Protein AF-A0A7S3VBG2-F1 (afdb_monomer)

Foldseek 3Di:
DVVVVLVVCLDPDDPVPDPPHNHDCVNVPDPVNVVVPDDDQPDPDPPDHDDFFAQFQAPWEKEWAFFPVQQLLCLVLPHPSVCSHDPCVLAAGHIDTAASVQETEFPAAAEFDWDWFQPDPVDCVVDTDIDTQPFKKKFWWKKFFFADAKDFFQDFAFLVSLVVRGFFMWIKIQIFRVRRQVNPQPPPHGDSRRRRHMYIYRDGGGVVNQVVQKDAAPDPARPPHYDPRLDDPRNIDGFKKKWKWKDAPPDPDTHTQAIAGRSSGNRYSSRQRRRVCVRRDIRHGNHMYMRTGRADPDLRHGGMLCSVCVNVVRWGDPDVDTDSHDDARMKMKMWMWGDDPPDDIDTNHITMYGYHYDDDPPPPDPPPPPDDDDDPQKAAKEKEDAPPDPLSVLLVVLCVVLPHDYHYDYQHVVVLSLVDCCNCVVPNVVSDDTKIWIAGPVVRDIDIDHTSPRSSVCSCVRRVD

Structure (mmCIF, N/CA/C/O backbone):
data_AF-A0A7S3VBG2-F1
#
_entry.id   AF-A0A7S3VBG2-F1
#
loop_
_atom_site.group_PDB
_atom_site.id
_atom_site.type_symbol
_atom_site.label_atom_id
_atom_site.label_alt_id
_atom_site.label_comp_id
_atom_site.label_asym_id
_atom_site.label_entity_id
_atom_site.label_seq_id
_atom_site.pdbx_PDB_ins_code
_atom_site.Cartn_x
_atom_site.Cartn_y
_atom_site.Cartn_z
_atom_site.occupancy
_atom_site.B_iso_or_equiv
_atom_site.auth_seq_id
_atom_site.auth_comp_id
_atom_site.auth_asym_id
_atom_site.auth_atom_id
_atom_site.pdbx_PDB_model_num
ATOM 1 N N . TRP A 1 1 ? -7.281 1.511 23.808 1.00 86.50 1 TRP A N 1
ATOM 2 C CA . TRP A 1 1 ? -8.088 2.075 22.703 1.00 86.50 1 TRP A CA 1
ATOM 3 C C . TRP A 1 1 ? -9.540 1.600 22.768 1.00 86.50 1 TRP A C 1
ATOM 5 O O . TRP A 1 1 ? -10.423 2.404 22.494 1.00 86.50 1 TRP A O 1
ATOM 15 N N . THR A 1 2 ? -9.805 0.362 23.203 1.00 87.38 2 THR A N 1
ATOM 16 C CA . THR A 1 2 ? -11.160 -0.158 23.470 1.00 87.38 2 THR A CA 1
ATOM 17 C C . THR A 1 2 ? -11.976 0.738 24.407 1.00 87.38 2 THR A C 1
ATOM 19 O O . THR A 1 2 ? -13.074 1.134 24.033 1.00 87.38 2 THR A O 1
ATOM 22 N N . ASP A 1 3 ? -11.417 1.161 25.547 1.00 92.00 3 ASP A N 1
ATOM 23 C CA . ASP A 1 3 ? -12.118 2.048 26.495 1.00 92.00 3 ASP A CA 1
ATOM 24 C C . ASP A 1 3 ? -12.518 3.386 25.865 1.00 92.00 3 ASP A C 1
ATOM 26 O O . ASP A 1 3 ? -13.639 3.853 26.038 1.00 92.00 3 ASP A O 1
ATOM 30 N N . VAL A 1 4 ? -11.625 3.979 25.064 1.00 94.06 4 VAL A N 1
ATOM 31 C CA . VAL A 1 4 ? -11.900 5.226 24.330 1.00 94.06 4 VAL A CA 1
ATOM 32 C C . VAL A 1 4 ? -13.040 5.017 23.336 1.00 94.06 4 VAL A C 1
ATOM 34 O O . VAL A 1 4 ? -13.958 5.830 23.276 1.00 94.06 4 VAL A O 1
ATOM 37 N N . ARG A 1 5 ? -13.027 3.909 22.586 1.00 91.50 5 ARG A N 1
ATOM 38 C CA . ARG A 1 5 ? -14.102 3.574 21.646 1.00 91.50 5 ARG A CA 1
ATOM 39 C C . ARG A 1 5 ? -15.437 3.392 22.361 1.00 91.50 5 ARG A C 1
ATOM 41 O O . ARG A 1 5 ? -16.421 3.983 21.928 1.00 91.50 5 ARG A O 1
ATOM 48 N N . MET A 1 6 ? -15.474 2.608 23.438 1.00 90.12 6 MET A N 1
ATOM 49 C CA . MET A 1 6 ? -16.696 2.391 24.217 1.00 90.12 6 MET A CA 1
ATOM 50 C C . MET A 1 6 ? -17.223 3.707 24.776 1.00 90.12 6 MET A C 1
ATOM 52 O O . MET A 1 6 ? -18.403 4.010 24.620 1.00 90.12 6 MET A O 1
ATOM 56 N N . ARG A 1 7 ? -16.334 4.554 25.300 1.00 92.44 7 ARG A N 1
ATOM 57 C CA . ARG A 1 7 ? -16.709 5.865 25.816 1.00 92.44 7 ARG A CA 1
ATOM 58 C C . ARG A 1 7 ? -17.289 6.790 24.745 1.00 92.44 7 ARG A C 1
ATOM 60 O O . ARG A 1 7 ? -18.277 7.475 24.996 1.00 92.44 7 ARG A O 1
ATOM 67 N N . ILE A 1 8 ? -16.694 6.814 23.552 1.00 92.50 8 ILE A N 1
ATOM 68 C CA . ILE A 1 8 ? -17.220 7.580 22.414 1.00 92.50 8 ILE A CA 1
ATOM 69 C C . ILE A 1 8 ? -18.596 7.041 22.001 1.00 92.50 8 ILE A C 1
ATOM 71 O O . ILE A 1 8 ? -19.509 7.828 21.772 1.00 92.50 8 ILE A O 1
ATOM 75 N N . ILE A 1 9 ? -18.781 5.717 21.961 1.00 89.69 9 ILE A N 1
ATOM 76 C CA . ILE A 1 9 ? -20.078 5.096 21.657 1.00 89.69 9 ILE A CA 1
ATOM 77 C C . ILE A 1 9 ? -21.139 5.529 22.679 1.00 89.69 9 ILE A C 1
ATOM 79 O O . ILE A 1 9 ? -22.199 5.996 22.272 1.00 89.6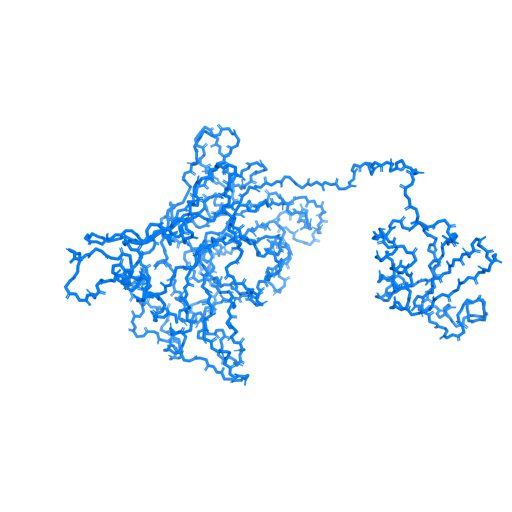9 9 ILE A O 1
ATOM 83 N N . GLU A 1 10 ? -20.861 5.448 23.983 1.00 90.00 10 GLU A N 1
ATOM 84 C CA . GLU A 1 10 ? -21.789 5.893 25.037 1.00 90.00 10 GLU A CA 1
ATOM 85 C C . GLU A 1 10 ? -22.222 7.355 24.859 1.00 90.00 10 GLU A C 1
ATOM 87 O O . GLU A 1 10 ? -23.394 7.682 25.045 1.00 90.00 10 GLU A O 1
ATOM 92 N N . LEU A 1 11 ? -21.287 8.233 24.480 1.00 91.75 11 LEU A N 1
ATOM 93 C CA . LEU A 1 11 ? -21.544 9.661 24.277 1.00 91.75 11 LEU A CA 1
ATOM 94 C C . LEU A 1 11 ? -22.363 9.958 23.009 1.00 91.75 11 LEU A C 1
ATOM 96 O O . LEU A 1 11 ? -23.097 10.948 22.980 1.00 91.75 11 LEU A O 1
ATOM 100 N N . LEU A 1 12 ? -22.239 9.130 21.966 1.00 89.50 12 LEU A N 1
ATOM 101 C CA . LEU A 1 12 ? -22.889 9.337 20.665 1.00 89.50 12 LEU A CA 1
ATOM 102 C C . LEU A 1 12 ? -24.236 8.609 20.518 1.00 89.50 12 LEU A C 1
ATOM 104 O O . LEU A 1 12 ? -25.092 9.055 19.755 1.00 89.50 12 LEU A O 1
ATOM 108 N N . VAL A 1 13 ? -24.444 7.496 21.225 1.00 84.81 13 VAL A N 1
ATOM 109 C CA . VAL A 1 13 ? -25.626 6.632 21.071 1.00 84.81 13 VAL A CA 1
ATOM 110 C C . VAL A 1 13 ? -26.895 7.256 21.674 1.00 84.81 13 VAL A C 1
ATOM 112 O O . VAL A 1 13 ? -26.877 7.906 22.723 1.00 84.81 13 VAL A O 1
ATOM 115 N N . SER A 1 14 ? -28.036 7.036 21.008 1.00 71.88 14 SER A N 1
ATOM 116 C CA . SER A 1 14 ? -29.366 7.419 21.504 1.00 71.88 14 SER A CA 1
ATOM 117 C C . SER A 1 14 ? -29.886 6.417 22.559 1.00 71.88 14 SER A C 1
ATOM 119 O O . SER A 1 14 ? -29.638 5.218 22.423 1.00 71.88 14 SER A O 1
ATOM 121 N N . PRO A 1 15 ? -30.683 6.836 23.568 1.00 62.84 15 PRO A N 1
ATOM 122 C CA . PRO A 1 15 ? -31.275 5.946 24.570 1.00 62.84 15 PRO A CA 1
ATOM 123 C C . PRO A 1 15 ? -32.215 4.895 23.997 1.00 62.84 15 PRO A C 1
ATOM 125 O O . PRO A 1 15 ? -32.522 3.917 24.661 1.00 62.84 15 PRO A O 1
ATOM 128 N N . THR A 1 16 ? -32.678 5.099 22.769 1.00 61.03 16 THR A N 1
ATOM 129 C CA . THR A 1 16 ? -33.648 4.237 22.099 1.00 61.03 16 THR A CA 1
ATOM 130 C C . THR A 1 16 ? -33.009 3.149 21.234 1.00 61.03 16 THR A C 1
ATOM 132 O O . THR A 1 16 ? -33.743 2.383 20.620 1.00 61.03 16 THR A O 1
ATOM 135 N N . SER A 1 17 ? -31.673 3.093 21.122 1.00 57.75 17 SER A N 1
ATOM 136 C CA . SER A 1 17 ? -31.000 2.341 20.046 1.00 57.75 17 SER A CA 1
ATOM 137 C C . SER A 1 17 ? -30.199 1.093 20.445 1.00 57.75 17 SER A C 1
ATOM 139 O O . SER A 1 17 ? -29.661 0.454 19.546 1.00 57.75 17 SER A O 1
ATOM 141 N N . CYS A 1 18 ? -30.108 0.694 21.721 1.00 53.22 18 CYS A N 1
ATOM 142 C CA . CYS A 1 18 ? -29.470 -0.587 22.076 1.00 53.22 18 CYS A CA 1
ATOM 143 C C . CYS A 1 18 ? -29.764 -1.025 23.522 1.00 53.22 18 CYS A C 1
ATOM 145 O O . CYS A 1 18 ? -29.722 -0.187 24.416 1.00 53.22 18 CYS A O 1
ATOM 147 N N . ASN A 1 19 ? -29.986 -2.324 23.760 1.00 57.28 19 ASN A N 1
ATOM 148 C CA . ASN A 1 19 ? -30.284 -2.872 25.095 1.00 57.28 19 ASN A CA 1
ATOM 149 C C . ASN A 1 19 ? -29.039 -3.078 25.988 1.00 57.28 19 ASN A C 1
ATOM 151 O O . ASN A 1 19 ? -29.197 -3.254 27.191 1.00 57.28 19 ASN A O 1
ATOM 155 N N . ASP A 1 20 ? -27.823 -2.996 25.427 1.00 65.38 20 ASP A N 1
ATOM 156 C CA . ASP A 1 20 ? -26.570 -3.369 26.118 1.00 65.38 20 ASP A CA 1
ATOM 157 C C . ASP A 1 20 ? -25.583 -2.202 26.333 1.00 65.38 20 ASP A C 1
ATOM 159 O O . ASP A 1 20 ? -24.450 -2.407 26.765 1.00 65.38 20 ASP A O 1
ATOM 163 N N . LEU A 1 21 ? -25.973 -0.967 26.004 1.00 71.00 21 LEU A N 1
ATOM 164 C CA . LEU A 1 21 ? -25.131 0.224 26.169 1.00 71.00 21 LEU A CA 1
ATOM 165 C C . LEU A 1 21 ? -25.819 1.216 27.099 1.00 71.00 21 LEU A C 1
ATOM 167 O O . LEU A 1 21 ? -26.999 1.498 26.915 1.00 71.00 21 LEU A O 1
ATOM 171 N N . THR A 1 22 ? -25.072 1.790 28.045 1.00 78.75 22 THR A N 1
ATOM 172 C CA . THR A 1 22 ? -25.558 2.872 28.912 1.00 78.75 22 THR A CA 1
ATOM 173 C C . THR A 1 22 ? -25.271 4.211 28.228 1.00 78.75 22 THR A C 1
ATOM 175 O O . THR A 1 22 ? -24.124 4.660 28.240 1.00 78.75 22 THR A O 1
ATOM 178 N N . PRO A 1 23 ? -26.260 4.871 27.600 1.00 83.44 23 PRO A N 1
ATOM 179 C CA . PRO A 1 23 ? -26.023 6.126 26.901 1.00 83.44 23 PRO A CA 1
ATOM 180 C C . PRO A 1 23 ? -25.659 7.227 27.897 1.00 83.44 23 PRO A C 1
ATOM 182 O O . PRO A 1 23 ? -26.282 7.361 28.950 1.00 83.44 23 PRO A O 1
ATOM 185 N N . ASP A 1 24 ? -24.715 8.081 27.521 1.00 87.69 24 ASP A N 1
ATOM 186 C CA . ASP A 1 24 ? -24.307 9.232 28.311 1.00 87.69 24 ASP A CA 1
ATOM 187 C C . ASP A 1 24 ? -24.759 10.528 27.635 1.00 87.69 24 ASP A C 1
ATOM 189 O O . ASP A 1 24 ? -24.316 10.899 26.547 1.00 87.69 24 ASP A O 1
ATOM 193 N N . ALA A 1 25 ? -25.675 11.234 28.291 1.00 88.44 25 ALA A N 1
ATOM 194 C CA . ALA A 1 25 ? -26.269 12.448 27.752 1.00 88.44 25 ALA A CA 1
ATOM 195 C C . ALA A 1 25 ? -25.315 13.656 27.756 1.00 88.44 25 ALA A C 1
ATOM 197 O O . ALA A 1 25 ? -25.602 14.629 27.064 1.00 88.44 25 ALA A O 1
ATOM 198 N N . ARG A 1 26 ? -24.180 13.610 28.478 1.00 90.75 26 ARG A N 1
ATOM 199 C CA . ARG A 1 26 ? -23.309 14.777 28.723 1.00 90.75 26 ARG A CA 1
ATOM 200 C C . ARG A 1 26 ? -22.862 15.498 27.455 1.00 90.75 26 ARG A C 1
ATOM 202 O O . ARG A 1 26 ? -22.783 16.722 27.472 1.00 90.75 26 ARG A O 1
ATOM 209 N N . LEU A 1 27 ? -22.588 14.772 26.370 1.00 90.38 27 LEU A N 1
ATOM 210 C CA . LEU A 1 27 ? -22.261 15.391 25.084 1.00 90.38 27 LEU A CA 1
ATOM 211 C C . LEU A 1 27 ? -23.521 15.918 24.387 1.00 90.38 27 LEU A C 1
ATOM 213 O O . LEU A 1 27 ? -23.554 17.070 23.967 1.00 90.38 27 LEU A O 1
ATOM 217 N N . ARG A 1 28 ? -24.589 15.116 24.318 1.00 86.50 28 ARG A N 1
ATOM 218 C CA . ARG A 1 28 ? -25.829 15.436 23.584 1.00 86.50 28 ARG A CA 1
ATOM 219 C C . ARG A 1 28 ? -26.649 16.579 24.190 1.00 86.50 28 ARG A C 1
ATOM 221 O O . ARG A 1 28 ? -27.371 17.248 23.460 1.00 86.50 28 ARG A O 1
ATOM 228 N N . THR A 1 29 ? -26.517 16.844 25.488 1.00 89.81 29 THR A N 1
ATOM 229 C CA . THR A 1 29 ? -27.224 17.940 26.175 1.00 89.81 29 THR A CA 1
ATOM 230 C C . THR A 1 29 ? -26.371 19.193 26.367 1.00 89.81 29 THR A C 1
ATOM 232 O O . THR A 1 29 ? -26.862 20.180 26.909 1.00 89.81 29 THR A O 1
ATOM 235 N N . ASN A 1 30 ? -25.101 19.182 25.953 1.00 93.81 30 ASN A N 1
ATOM 236 C CA . ASN A 1 30 ? -24.174 20.297 26.141 1.00 93.81 30 ASN A CA 1
ATOM 237 C C . ASN A 1 30 ? -23.828 20.946 24.794 1.00 93.81 30 ASN A C 1
ATOM 239 O O . ASN A 1 30 ? -22.826 20.615 24.162 1.00 93.81 30 ASN A O 1
ATOM 243 N N . LEU A 1 31 ? -24.675 21.882 24.354 1.00 93.44 31 LEU A N 1
ATOM 244 C CA . LEU A 1 31 ? -24.502 22.579 23.077 1.00 93.44 31 LEU A CA 1
ATOM 245 C C . LEU A 1 31 ? -23.159 23.335 22.967 1.00 93.44 31 LEU A C 1
ATOM 247 O O . LEU 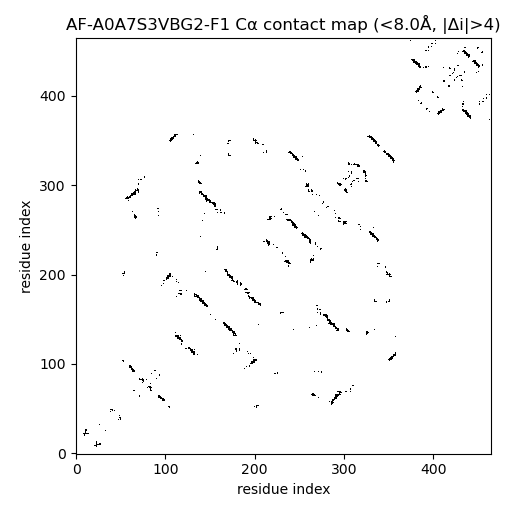A 1 31 ? -22.536 23.240 21.910 1.00 93.44 31 LEU A O 1
ATOM 251 N N . PRO A 1 32 ? -22.667 24.048 24.005 1.00 94.38 32 PRO A N 1
ATOM 252 C CA . PRO A 1 32 ? -21.323 24.624 23.970 1.00 94.38 32 PRO A CA 1
ATOM 253 C C . PRO A 1 32 ? -20.229 23.586 23.693 1.00 94.38 32 PRO A C 1
ATOM 255 O O . PRO A 1 32 ? -19.395 23.806 22.822 1.00 94.38 32 PRO A O 1
ATOM 258 N N . LEU A 1 33 ? -20.266 22.431 24.369 1.00 91.88 33 LEU A N 1
ATOM 259 C CA . LEU A 1 33 ? -19.288 21.361 24.156 1.00 91.88 33 LEU A CA 1
ATOM 260 C C . LEU A 1 33 ? -19.376 20.775 22.742 1.00 91.88 33 LEU A C 1
ATOM 262 O O . LEU A 1 33 ? -18.344 20.524 22.132 1.00 91.88 33 LEU A O 1
ATOM 266 N N . GLN A 1 34 ? -20.583 20.591 22.200 1.00 91.12 34 GLN A N 1
ATOM 267 C CA . GLN A 1 34 ? -20.762 20.103 20.828 1.00 91.12 34 GLN A CA 1
ATOM 268 C C . GLN A 1 34 ? -20.115 21.032 19.801 1.00 91.12 34 GLN A C 1
ATOM 270 O O . GLN A 1 34 ? -19.426 20.550 18.909 1.00 91.12 34 GLN A O 1
ATOM 275 N N . LYS A 1 35 ? -20.297 22.351 19.951 1.00 88.88 35 LYS A N 1
ATOM 276 C CA . LYS A 1 35 ? -19.716 23.350 19.040 1.00 88.88 35 LYS A CA 1
ATOM 277 C C . LYS A 1 35 ? -18.186 23.349 19.046 1.00 88.88 35 LYS A C 1
ATOM 279 O O . LYS A 1 35 ? -17.590 23.695 18.035 1.00 88.88 35 LYS A O 1
ATOM 284 N N . THR A 1 36 ? -17.567 22.978 20.165 1.00 89.56 36 THR A N 1
ATOM 285 C CA . THR A 1 36 ? -16.104 22.893 20.282 1.00 89.56 36 THR A CA 1
ATOM 286 C C . THR A 1 36 ? -15.557 21.519 19.889 1.00 89.56 36 THR A C 1
ATOM 288 O O . THR A 1 36 ? -14.415 21.433 19.462 1.00 89.56 36 THR A O 1
ATOM 291 N N . ALA A 1 37 ? -16.328 20.441 20.062 1.00 90.25 37 ALA A N 1
ATOM 292 C CA . ALA A 1 37 ? -15.851 19.068 19.870 1.00 90.25 37 ALA A CA 1
ATOM 293 C C . ALA A 1 37 ? -16.140 18.483 18.477 1.00 90.25 37 ALA A C 1
ATOM 295 O O . ALA A 1 37 ? -15.444 17.559 18.057 1.00 90.25 37 ALA A O 1
ATOM 296 N N . PHE A 1 38 ? -17.169 18.969 17.777 1.00 90.38 38 PHE A N 1
ATOM 297 C CA . PHE A 1 38 ? -17.518 18.505 16.436 1.00 90.38 38 PHE A CA 1
ATOM 298 C C . PHE A 1 38 ? -17.112 19.526 15.384 1.00 90.38 38 PHE A C 1
ATOM 300 O O . PHE A 1 38 ? -17.536 20.680 15.421 1.00 90.38 38 PHE A O 1
ATOM 307 N N . HIS A 1 39 ? -16.350 19.057 14.404 1.00 90.06 39 HIS A N 1
ATOM 308 C CA . HIS A 1 39 ? -15.976 19.829 13.232 1.00 90.06 39 HIS A CA 1
ATOM 309 C C . HIS A 1 39 ? -16.508 19.129 11.988 1.00 90.06 39 HIS A C 1
ATOM 311 O O . HIS A 1 39 ? -16.385 17.909 11.853 1.00 90.06 39 HIS A O 1
ATOM 317 N N . ASP A 1 40 ? -17.123 19.902 11.098 1.00 88.31 40 ASP A N 1
ATOM 318 C CA . ASP A 1 40 ? -17.595 19.392 9.820 1.00 88.31 40 ASP A CA 1
ATOM 319 C C . ASP A 1 40 ? -16.407 19.227 8.871 1.00 88.31 40 ASP A C 1
ATOM 321 O O . ASP A 1 40 ? -15.811 20.200 8.416 1.00 88.31 40 ASP A O 1
ATOM 325 N N . VAL A 1 41 ? -16.065 17.973 8.581 1.00 87.75 41 VAL A N 1
ATOM 326 C CA . VAL A 1 41 ? -14.960 17.614 7.684 1.00 87.75 41 VAL A CA 1
ATOM 327 C C . VAL A 1 41 ? -15.265 17.894 6.209 1.00 87.75 41 VAL A C 1
ATOM 329 O O . VAL A 1 41 ? -14.362 17.795 5.387 1.00 87.75 41 VAL A O 1
ATOM 332 N N . SER A 1 42 ? -16.519 18.209 5.868 1.00 81.12 42 SER A N 1
ATOM 333 C CA . SER A 1 42 ? -16.961 18.552 4.510 1.00 81.12 42 SER A CA 1
ATOM 334 C C . SER A 1 42 ? -17.108 20.057 4.272 1.00 81.12 42 SER A C 1
ATOM 336 O O . SER A 1 42 ? -17.339 20.478 3.142 1.00 81.12 42 SER A O 1
ATOM 338 N N . SER A 1 43 ? -16.989 20.874 5.323 1.00 74.50 43 SER A N 1
ATOM 339 C CA . SER A 1 43 ? -17.187 22.318 5.230 1.00 74.50 43 SER A CA 1
ATOM 340 C C . SER A 1 43 ? -16.011 22.998 4.528 1.00 74.50 43 SER A C 1
ATOM 342 O O . SER A 1 43 ? -14.899 23.021 5.049 1.00 74.50 43 SER A O 1
ATOM 344 N N . GLU A 1 44 ? -16.297 23.654 3.404 1.00 66.75 44 GLU A N 1
ATOM 345 C CA . GLU A 1 44 ? -15.385 24.588 2.724 1.00 66.75 44 GLU A CA 1
ATOM 346 C C . GLU A 1 44 ? -15.484 26.027 3.280 1.00 66.75 44 GLU A C 1
ATOM 348 O O . GLU A 1 44 ? -14.845 26.940 2.767 1.00 66.75 44 GLU A O 1
ATOM 353 N N . ASN A 1 45 ? -16.287 26.262 4.329 1.00 62.31 45 ASN A N 1
ATOM 354 C CA . ASN A 1 45 ? -16.435 27.596 4.924 1.00 62.31 45 ASN A CA 1
ATOM 355 C C . ASN A 1 45 ? -15.141 28.078 5.608 1.00 62.31 45 ASN A C 1
ATOM 357 O O . ASN A 1 45 ? -14.511 27.340 6.361 1.00 62.31 45 ASN A O 1
ATOM 361 N N . GLU A 1 46 ? -14.839 29.370 5.458 1.00 58.38 46 GLU A N 1
ATOM 362 C CA . GLU A 1 46 ? -13.578 30.018 5.867 1.00 58.38 46 GLU A CA 1
ATOM 363 C C . GLU A 1 46 ? -13.269 30.005 7.382 1.00 58.38 46 GLU A C 1
ATOM 365 O O . GLU A 1 46 ? -12.128 30.228 7.775 1.00 58.38 46 GLU A O 1
ATOM 370 N N . ASN A 1 47 ? -14.249 29.754 8.261 1.00 68.62 47 ASN A N 1
ATOM 371 C CA . ASN A 1 47 ? -14.056 29.945 9.707 1.00 68.62 47 ASN A CA 1
ATOM 372 C C . ASN A 1 47 ? -13.298 28.801 10.410 1.00 68.62 47 ASN A C 1
ATOM 374 O O . ASN A 1 47 ? -12.580 29.071 11.371 1.00 68.62 47 ASN A O 1
ATOM 378 N N . ILE A 1 48 ? -13.470 27.538 9.987 1.00 73.19 48 ILE A N 1
ATOM 379 C CA . ILE A 1 48 ? -12.726 26.369 10.501 1.00 73.19 48 ILE A CA 1
ATOM 380 C C . ILE A 1 48 ? -12.625 25.326 9.380 1.00 73.19 48 ILE A C 1
ATOM 382 O O . ILE A 1 48 ? -13.629 24.709 9.029 1.00 73.19 48 ILE A O 1
ATOM 386 N N . GLN A 1 49 ? -11.414 25.090 8.872 1.00 83.06 49 GLN A N 1
ATOM 387 C CA . GLN A 1 49 ? -11.121 24.054 7.878 1.00 83.06 49 GLN A CA 1
ATOM 388 C C . GLN A 1 49 ? -10.413 22.868 8.548 1.00 83.06 49 GLN A C 1
ATOM 390 O O . GLN A 1 49 ? -9.405 23.047 9.233 1.00 83.06 49 GLN A O 1
ATOM 395 N N . VAL A 1 50 ? -10.930 21.649 8.363 1.00 89.88 50 VAL A N 1
ATOM 396 C CA . VAL A 1 50 ? -10.294 20.428 8.885 1.00 89.88 50 VAL A CA 1
ATOM 397 C C . VAL A 1 50 ? -9.374 19.839 7.823 1.00 89.88 50 VAL A C 1
ATOM 399 O O . VAL A 1 50 ? -9.837 19.390 6.778 1.00 89.88 50 VAL A O 1
ATOM 402 N N . GLN A 1 51 ? -8.076 19.778 8.115 1.00 91.06 51 GLN A N 1
ATOM 403 C CA . GLN A 1 51 ? -7.094 19.106 7.268 1.00 91.06 51 GLN A CA 1
ATOM 404 C C . GLN A 1 51 ? -6.691 17.763 7.879 1.00 91.06 51 GLN A C 1
ATOM 406 O O . GLN A 1 51 ? -6.245 17.690 9.026 1.00 91.06 51 GLN A O 1
ATOM 411 N N . MET A 1 52 ? -6.836 16.692 7.100 1.00 95.00 52 MET A N 1
ATOM 412 C CA . MET A 1 52 ? -6.362 15.368 7.497 1.00 95.00 52 MET A CA 1
ATOM 413 C C . MET A 1 52 ? -4.850 15.261 7.298 1.00 95.00 52 MET A C 1
ATOM 415 O O . MET A 1 52 ? -4.312 15.747 6.307 1.00 95.00 52 MET A O 1
ATOM 419 N N . ASN A 1 53 ? -4.181 14.577 8.222 1.00 96.19 53 ASN A N 1
ATOM 420 C CA . ASN A 1 53 ? -2.750 14.285 8.165 1.00 96.19 53 ASN A CA 1
ATOM 421 C C . ASN A 1 53 ? -2.526 12.768 8.144 1.00 96.19 53 ASN A C 1
ATOM 423 O O . ASN A 1 53 ? -3.474 11.991 8.287 1.00 96.19 53 ASN A O 1
ATOM 427 N N . LEU A 1 54 ? -1.269 12.340 7.994 1.00 98.06 54 LEU A N 1
ATOM 428 C CA . LEU A 1 54 ? -0.910 10.944 8.242 1.00 98.06 54 LEU A CA 1
ATOM 429 C C . LEU A 1 54 ? -1.340 10.544 9.666 1.00 98.06 54 LEU A C 1
ATOM 431 O O . LEU A 1 54 ? -1.082 11.292 10.613 1.00 98.06 54 LEU A O 1
ATOM 435 N N . PRO A 1 55 ? -1.989 9.382 9.845 1.00 97.44 55 PRO A N 1
ATOM 436 C CA . PRO A 1 55 ? -2.597 9.029 11.125 1.00 97.44 55 PRO A CA 1
ATOM 437 C C . PRO A 1 55 ? -1.598 8.514 12.173 1.00 97.44 55 PRO A C 1
ATOM 439 O O . PRO A 1 55 ? -1.969 8.341 13.333 1.00 97.44 55 PRO A O 1
ATOM 442 N N . ALA A 1 56 ? -0.346 8.258 11.784 1.00 97.31 56 ALA A N 1
ATOM 443 C CA . ALA A 1 56 ? 0.733 7.844 12.674 1.00 97.31 56 ALA A CA 1
ATOM 444 C C . ALA A 1 56 ? 2.102 8.234 12.096 1.00 97.31 56 ALA A C 1
ATOM 446 O O . ALA A 1 56 ? 2.235 8.485 10.898 1.00 97.31 56 ALA A O 1
ATOM 447 N N . SER A 1 57 ? 3.124 8.236 12.954 1.00 97.12 57 SER A N 1
ATOM 448 C CA . SER A 1 57 ? 4.521 8.246 12.513 1.00 97.12 57 SER A CA 1
ATOM 449 C C . SER A 1 57 ? 4.908 6.831 12.084 1.00 97.12 57 SER A C 1
ATOM 451 O O . SER A 1 57 ? 4.911 5.923 12.917 1.00 97.12 57 SER A O 1
ATOM 453 N N . ILE A 1 58 ? 5.189 6.647 10.794 1.00 98.56 58 ILE A N 1
ATOM 454 C CA . ILE A 1 58 ? 5.531 5.347 10.205 1.00 98.56 58 ILE A CA 1
ATOM 455 C C . ILE A 1 58 ? 7.050 5.225 10.187 1.00 98.56 58 ILE A C 1
ATOM 457 O O . ILE A 1 58 ? 7.719 5.917 9.419 1.00 98.56 58 ILE A O 1
ATOM 461 N N . GLN A 1 59 ? 7.591 4.367 11.049 1.00 95.19 59 GLN A N 1
ATOM 462 C CA . GLN A 1 59 ? 9.029 4.100 11.079 1.00 95.19 59 GLN A CA 1
ATOM 463 C C . GLN A 1 59 ? 9.387 3.141 9.951 1.00 95.19 59 GLN A C 1
ATOM 465 O O . GLN A 1 59 ? 10.125 3.515 9.037 1.00 95.19 59 GLN A O 1
ATOM 470 N N . ASP A 1 60 ? 8.756 1.969 9.945 1.00 98.56 60 ASP A N 1
ATOM 471 C CA . ASP A 1 60 ? 8.938 0.967 8.907 1.00 98.56 60 ASP A CA 1
ATOM 472 C C . ASP A 1 60 ? 7.647 0.720 8.122 1.00 98.56 60 ASP A C 1
ATOM 474 O O . ASP A 1 60 ? 6.540 0.639 8.664 1.00 98.56 60 ASP A O 1
ATOM 478 N N . TYR A 1 61 ? 7.816 0.592 6.808 1.00 98.81 61 TYR A N 1
ATOM 479 C CA . TYR A 1 61 ? 6.782 0.186 5.870 1.00 98.81 61 TYR A CA 1
ATOM 480 C C . TYR A 1 61 ? 7.231 -1.091 5.170 1.00 98.81 61 TYR A C 1
ATOM 482 O O . TYR A 1 61 ? 8.352 -1.189 4.673 1.00 98.81 61 TYR A O 1
ATOM 490 N N . THR A 1 62 ? 6.366 -2.097 5.161 1.00 98.94 62 THR A N 1
ATOM 491 C CA . THR A 1 62 ? 6.586 -3.352 4.442 1.00 98.94 62 THR A CA 1
ATOM 492 C C . THR A 1 62 ? 5.403 -3.647 3.553 1.00 98.94 62 THR A C 1
ATOM 494 O O . THR A 1 62 ? 4.258 -3.560 3.991 1.00 98.94 62 THR A O 1
ATOM 497 N N . ASP A 1 63 ? 5.704 -4.022 2.322 1.00 98.94 63 ASP A N 1
ATOM 498 C CA . ASP A 1 63 ? 4.717 -4.373 1.322 1.00 98.94 63 ASP A CA 1
ATOM 499 C C . ASP A 1 63 ? 4.775 -5.873 1.049 1.00 98.94 63 ASP A C 1
ATOM 501 O O . ASP A 1 63 ? 5.842 -6.441 0.783 1.00 98.94 63 ASP A O 1
ATOM 505 N N . PHE A 1 64 ? 3.634 -6.540 1.192 1.00 98.94 64 PHE A N 1
ATOM 506 C CA . PHE A 1 64 ? 3.518 -7.966 0.927 1.00 98.94 64 PHE A CA 1
ATOM 507 C C . PHE A 1 64 ? 3.115 -8.221 -0.527 1.00 98.94 64 PHE A C 1
ATOM 509 O O . PHE A 1 64 ? 2.981 -7.331 -1.349 1.00 98.94 64 PHE A O 1
ATOM 516 N N . TYR A 1 65 ? 2.963 -9.491 -0.885 1.00 98.75 65 TYR A N 1
ATOM 517 C CA . TYR A 1 65 ? 2.566 -9.897 -2.228 1.00 98.75 65 TYR A CA 1
ATOM 518 C C . TYR A 1 65 ? 1.506 -10.998 -2.156 1.00 98.75 65 TYR A C 1
ATOM 520 O O . TYR A 1 65 ? 1.702 -12.109 -2.647 1.00 98.75 65 TYR A O 1
ATOM 528 N N . SER A 1 66 ? 0.406 -10.730 -1.442 1.00 98.75 66 SER A N 1
ATOM 529 C CA . SER A 1 66 ? -0.442 -11.784 -0.855 1.00 98.75 66 SER A CA 1
ATOM 530 C C . SER A 1 66 ? -1.710 -12.156 -1.632 1.00 98.75 66 SER A C 1
ATOM 532 O O . SER A 1 66 ? -2.425 -13.066 -1.208 1.00 98.75 66 SER A O 1
ATOM 534 N N . SER A 1 67 ? -2.010 -11.511 -2.762 1.00 98.69 67 SER A N 1
ATOM 535 C CA . SER A 1 67 ? -3.082 -11.945 -3.677 1.00 98.69 67 SER A CA 1
ATOM 536 C C . SER A 1 67 ? -2.553 -12.989 -4.663 1.00 98.69 67 SER A C 1
ATOM 538 O O . SER A 1 67 ? -1.596 -12.734 -5.400 1.00 98.69 67 SER A O 1
ATOM 540 N N . ARG A 1 68 ? -3.181 -14.174 -4.703 1.00 98.00 68 ARG A N 1
ATOM 541 C CA . ARG A 1 68 ? -2.775 -15.245 -5.630 1.00 98.00 68 ARG A CA 1
ATOM 542 C C . ARG A 1 68 ? -3.084 -14.878 -7.063 1.00 98.00 68 ARG A C 1
ATOM 544 O O . ARG A 1 68 ? -2.275 -15.176 -7.938 1.00 98.00 68 ARG A O 1
ATOM 551 N N . GLU A 1 69 ? -4.238 -14.266 -7.310 1.00 98.25 69 GLU A N 1
ATOM 552 C CA . GLU A 1 69 ? -4.639 -13.827 -8.641 1.00 98.25 69 GLU A CA 1
ATOM 553 C C . GLU A 1 69 ? -3.641 -12.813 -9.177 1.00 98.25 69 GLU A C 1
ATOM 555 O O . GLU A 1 69 ? -3.123 -13.014 -10.271 1.00 98.25 69 GLU A O 1
ATOM 560 N N . HIS A 1 70 ? -3.280 -11.804 -8.379 1.00 98.56 70 HIS A N 1
ATOM 561 C CA . HIS A 1 70 ? -2.275 -10.823 -8.776 1.00 98.56 70 HIS A CA 1
ATOM 562 C C . HIS A 1 70 ? -0.928 -11.493 -9.086 1.00 98.56 70 HIS A C 1
ATOM 564 O O . HIS A 1 70 ? -0.380 -11.340 -10.182 1.00 98.56 70 HIS A O 1
ATOM 570 N N . ALA A 1 71 ? -0.438 -12.334 -8.169 1.00 98.00 71 ALA A N 1
ATOM 571 C CA . ALA A 1 71 ? 0.815 -13.055 -8.351 1.00 98.00 71 ALA A CA 1
ATOM 572 C C . ALA A 1 71 ? 0.824 -13.948 -9.602 1.00 98.00 71 ALA A C 1
ATOM 574 O O . ALA A 1 71 ? 1.824 -14.004 -10.325 1.00 98.00 71 ALA A O 1
ATOM 575 N N . THR A 1 72 ? -0.300 -14.609 -9.883 1.00 97.50 72 THR A N 1
ATOM 576 C CA . THR A 1 72 ? -0.488 -15.471 -11.055 1.00 97.50 72 THR A CA 1
ATOM 577 C C . THR A 1 72 ? -0.569 -14.651 -12.339 1.00 97.50 72 THR A C 1
ATOM 579 O O . THR A 1 72 ? 0.052 -15.024 -13.334 1.00 97.50 72 THR A O 1
ATOM 582 N N . ASN A 1 73 ? -1.272 -13.517 -12.334 1.00 97.81 73 ASN A N 1
ATOM 583 C CA . ASN A 1 73 ? -1.398 -12.627 -13.488 1.00 97.81 73 ASN A CA 1
ATOM 584 C C . ASN A 1 73 ? -0.036 -12.061 -13.894 1.00 97.81 73 ASN A C 1
ATOM 586 O O . ASN A 1 73 ? 0.384 -12.223 -15.040 1.00 97.81 73 ASN A O 1
ATOM 590 N N . VAL A 1 74 ? 0.695 -11.470 -12.944 1.00 95.94 74 VAL A N 1
ATOM 591 C CA . VAL A 1 74 ? 2.054 -10.959 -13.177 1.00 95.94 74 VAL A CA 1
ATOM 592 C C . VAL A 1 74 ? 2.972 -12.098 -13.620 1.00 95.94 74 VAL A C 1
ATOM 594 O O . VAL A 1 74 ? 3.675 -11.979 -14.622 1.00 95.94 74 VAL A O 1
ATOM 597 N N . GLY A 1 75 ? 2.918 -13.243 -12.936 1.00 93.50 75 GLY A N 1
ATOM 598 C CA . GLY A 1 75 ? 3.656 -14.439 -13.326 1.00 93.50 75 GLY A CA 1
ATOM 599 C C . GLY A 1 75 ? 3.412 -14.845 -14.776 1.00 93.50 75 GLY A C 1
ATOM 600 O O . GLY A 1 75 ? 4.363 -15.036 -15.519 1.00 93.50 75 GLY A O 1
ATOM 601 N N . THR A 1 76 ? 2.156 -14.876 -15.208 1.00 94.19 76 THR A N 1
ATOM 602 C CA . THR A 1 76 ? 1.750 -15.225 -16.578 1.00 94.19 76 THR A CA 1
ATOM 603 C C . THR A 1 76 ? 2.226 -14.205 -17.622 1.00 94.19 76 THR A C 1
ATOM 605 O O . THR A 1 76 ? 2.490 -14.559 -18.766 1.00 94.19 76 THR A O 1
ATOM 608 N N . MET A 1 77 ? 2.344 -12.923 -17.260 1.00 93.00 77 MET A N 1
ATOM 609 C CA . MET A 1 77 ? 2.792 -11.860 -18.177 1.00 93.00 77 MET A CA 1
ATOM 610 C C . MET A 1 77 ? 4.311 -11.794 -18.379 1.00 93.00 77 MET A C 1
ATOM 612 O O . MET A 1 77 ? 4.782 -11.197 -19.362 1.00 93.00 77 MET A O 1
ATOM 616 N N . PHE A 1 78 ? 5.074 -12.310 -17.416 1.00 85.12 78 PHE A N 1
ATOM 617 C CA . PHE A 1 78 ? 6.536 -12.213 -17.379 1.00 85.12 78 PHE A CA 1
ATOM 618 C C . PHE A 1 78 ? 7.242 -13.572 -17.440 1.00 85.12 78 PHE A C 1
ATOM 620 O O . PHE A 1 78 ? 8.430 -13.619 -17.750 1.00 85.12 78 PHE A O 1
ATOM 627 N N . ARG A 1 79 ? 6.528 -14.663 -17.167 1.00 84.81 79 ARG A N 1
ATOM 628 C CA . ARG A 1 79 ? 6.978 -16.057 -17.230 1.00 84.81 79 ARG A CA 1
ATOM 629 C C . ARG A 1 79 ? 5.937 -16.894 -17.982 1.00 84.81 79 ARG A C 1
ATOM 631 O O . ARG A 1 79 ? 4.934 -16.387 -18.472 1.00 84.81 79 ARG A O 1
ATOM 638 N N . ASP A 1 80 ? 6.194 -18.189 -18.075 1.00 80.31 80 ASP A N 1
ATOM 639 C CA . ASP A 1 80 ? 5.245 -19.176 -18.585 1.00 80.31 80 ASP A CA 1
ATOM 640 C C . ASP A 1 80 ? 4.023 -19.315 -17.643 1.00 80.31 80 ASP A C 1
ATOM 642 O O . ASP A 1 80 ? 4.229 -19.455 -16.432 1.00 80.31 80 ASP A O 1
ATOM 646 N N . PRO A 1 81 ? 2.771 -19.315 -18.156 1.00 81.62 81 PRO A N 1
ATOM 647 C CA . PRO A 1 81 ? 1.567 -19.564 -17.361 1.00 81.62 81 PRO A CA 1
ATOM 648 C C . PRO A 1 81 ? 1.648 -20.803 -16.454 1.00 81.62 81 PRO A C 1
ATOM 650 O O . PRO A 1 81 ? 1.164 -20.758 -15.323 1.00 81.62 81 PRO A O 1
ATOM 653 N N . ALA A 1 82 ? 2.288 -21.894 -16.900 1.00 82.00 82 ALA A N 1
ATOM 654 C CA . ALA A 1 82 ? 2.428 -23.106 -16.083 1.00 82.00 82 ALA A CA 1
ATOM 655 C C . ALA A 1 82 ? 3.359 -22.915 -14.869 1.00 82.00 82 ALA A C 1
ATOM 657 O O . ALA A 1 82 ? 3.289 -23.674 -13.905 1.00 82.00 82 ALA A O 1
ATOM 658 N N . ASN A 1 83 ? 4.193 -21.874 -14.894 1.00 86.00 83 ASN A N 1
ATOM 659 C CA . ASN A 1 83 ? 5.178 -21.523 -13.873 1.00 86.00 83 ASN A CA 1
ATOM 660 C C . ASN A 1 83 ? 4.947 -20.094 -13.342 1.00 86.00 83 ASN A C 1
ATOM 662 O O . ASN A 1 83 ? 5.885 -19.381 -12.966 1.00 86.00 83 ASN A O 1
ATOM 666 N N . ALA A 1 84 ? 3.685 -19.647 -13.342 1.00 90.06 84 ALA A N 1
ATOM 667 C CA . ALA A 1 84 ? 3.328 -18.283 -12.974 1.00 90.06 84 ALA A CA 1
ATOM 668 C C . ALA A 1 84 ? 3.723 -17.950 -11.525 1.00 90.06 84 ALA A C 1
ATOM 670 O O . ALA A 1 84 ? 4.299 -16.891 -11.275 1.00 90.06 84 ALA A O 1
ATOM 671 N N . LEU A 1 85 ? 3.482 -18.851 -10.572 1.00 92.75 85 LEU A N 1
ATOM 672 C CA . LEU A 1 85 ? 3.872 -18.659 -9.174 1.00 92.75 85 LEU A CA 1
ATOM 673 C C . LEU A 1 85 ? 5.266 -19.228 -8.911 1.00 92.75 85 LEU A C 1
ATOM 675 O O . LEU A 1 85 ? 5.557 -20.372 -9.254 1.00 92.75 85 LEU A O 1
ATOM 679 N N . ASN A 1 86 ? 6.112 -18.445 -8.239 1.00 91.62 86 ASN A N 1
ATOM 680 C CA . ASN A 1 86 ? 7.371 -18.971 -7.722 1.00 91.62 86 ASN A CA 1
ATOM 681 C C . ASN A 1 86 ? 7.097 -20.008 -6.614 1.00 91.62 86 ASN A C 1
ATOM 683 O O . ASN A 1 86 ? 6.141 -19.835 -5.851 1.00 91.62 86 ASN A O 1
ATOM 687 N N . PRO A 1 87 ? 7.944 -21.044 -6.454 1.00 93.94 87 PRO A N 1
ATOM 688 C CA . PRO A 1 87 ? 7.686 -22.140 -5.512 1.00 93.94 87 PRO A CA 1
ATOM 689 C C . PRO A 1 87 ? 7.503 -21.719 -4.047 1.00 93.94 87 PRO A C 1
ATOM 691 O O . PRO A 1 87 ? 6.838 -22.413 -3.282 1.00 93.94 87 PRO A O 1
ATOM 694 N N . ASN A 1 88 ? 8.104 -20.600 -3.637 1.00 97.25 88 ASN A N 1
ATOM 695 C CA . ASN A 1 88 ? 8.012 -20.071 -2.277 1.00 97.25 88 ASN A CA 1
ATOM 696 C C . ASN A 1 88 ? 6.692 -19.337 -1.993 1.00 97.25 88 ASN A C 1
ATOM 698 O O . ASN A 1 88 ? 6.298 -19.246 -0.834 1.00 97.25 88 ASN A O 1
ATOM 702 N N . TRP A 1 89 ? 5.997 -18.843 -3.020 1.00 98.06 89 TRP A N 1
ATOM 703 C CA . TRP A 1 89 ? 4.842 -17.958 -2.857 1.00 98.06 89 TRP A CA 1
ATOM 704 C C . TRP A 1 89 ? 3.685 -18.619 -2.090 1.00 98.06 89 TRP A C 1
ATOM 706 O O . TRP A 1 89 ? 3.048 -17.996 -1.245 1.00 98.06 89 TRP A O 1
ATOM 716 N N . THR A 1 90 ? 3.443 -19.912 -2.323 1.00 96.94 90 THR A N 1
ATOM 717 C CA . THR A 1 90 ? 2.416 -20.686 -1.601 1.00 96.94 90 THR A CA 1
ATOM 718 C C . THR A 1 90 ? 2.897 -21.228 -0.252 1.00 96.94 90 THR A C 1
ATOM 720 O O . THR A 1 90 ? 2.145 -21.909 0.439 1.00 96.94 90 THR A O 1
ATOM 723 N N . ARG A 1 91 ? 4.148 -20.951 0.142 1.00 98.06 91 ARG A N 1
ATOM 724 C CA . ARG A 1 91 ? 4.768 -21.458 1.379 1.00 98.06 91 ARG A CA 1
ATOM 725 C C . ARG A 1 91 ? 4.937 -20.385 2.449 1.00 98.06 91 ARG A C 1
ATOM 727 O O . ARG A 1 91 ? 4.942 -20.721 3.631 1.00 98.06 91 ARG A O 1
ATOM 734 N N . LEU A 1 92 ? 5.102 -19.130 2.038 1.00 98.44 92 LEU A N 1
ATOM 735 C CA . LEU A 1 92 ? 5.239 -17.978 2.921 1.00 98.44 92 LEU A CA 1
ATOM 736 C C . LEU A 1 92 ? 4.643 -16.717 2.273 1.00 98.44 92 LEU A C 1
ATOM 738 O O . LEU A 1 92 ? 4.654 -16.614 1.043 1.00 98.44 92 LEU A O 1
ATOM 742 N N . PRO A 1 93 ? 4.148 -15.755 3.071 1.00 98.50 93 PRO A N 1
ATOM 743 C CA . PRO A 1 93 ? 3.733 -14.454 2.564 1.00 98.50 93 PRO A CA 1
ATOM 744 C C . PRO A 1 93 ? 4.973 -13.642 2.179 1.00 98.50 93 PRO A C 1
ATOM 746 O O . PRO A 1 93 ? 5.608 -13.013 3.022 1.00 98.50 93 PRO A O 1
ATOM 749 N N . VAL A 1 94 ? 5.341 -13.695 0.898 1.00 98.50 94 VAL A N 1
ATOM 750 C CA . VAL A 1 94 ? 6.467 -12.923 0.353 1.00 98.50 94 VAL A CA 1
ATOM 751 C C . VAL A 1 94 ? 6.187 -11.432 0.549 1.00 98.50 94 VAL A C 1
ATOM 753 O O . VAL A 1 94 ? 5.063 -10.986 0.321 1.00 98.50 94 VAL A O 1
ATOM 756 N N . GLY A 1 95 ? 7.209 -10.672 0.932 1.00 98.44 95 GLY A N 1
ATOM 757 C CA . GLY A 1 95 ? 7.156 -9.219 1.046 1.00 98.44 95 GLY A CA 1
ATOM 758 C C . GLY A 1 95 ? 8.548 -8.600 0.973 1.00 98.44 95 GLY A C 1
ATOM 759 O O . GLY A 1 95 ? 9.553 -9.317 0.942 1.00 98.44 95 GLY A O 1
ATOM 760 N N . TYR A 1 96 ? 8.599 -7.275 0.915 1.00 98.75 96 TYR A N 1
ATOM 761 C CA . TYR A 1 96 ? 9.826 -6.484 0.867 1.00 98.75 96 TYR A CA 1
ATOM 762 C C . TYR A 1 96 ? 9.663 -5.189 1.669 1.00 98.75 96 TYR A C 1
ATOM 764 O O . TYR A 1 96 ? 8.553 -4.718 1.917 1.00 98.75 96 TYR A O 1
ATOM 772 N N . HIS A 1 97 ? 10.783 -4.610 2.093 1.00 98.81 97 HIS A N 1
ATOM 773 C CA . HIS A 1 97 ? 10.766 -3.325 2.782 1.00 98.81 97 HIS A CA 1
ATOM 774 C C . HIS A 1 97 ? 10.456 -2.208 1.781 1.00 98.81 97 HIS A C 1
ATOM 776 O O . HIS A 1 97 ? 11.180 -2.029 0.799 1.00 98.81 97 HIS A O 1
ATOM 782 N N . GLY A 1 98 ? 9.381 -1.467 2.039 1.00 98.56 98 GLY A N 1
ATOM 783 C CA . GLY A 1 98 ? 9.003 -0.283 1.283 1.00 98.56 98 GLY A CA 1
ATOM 784 C C . GLY A 1 98 ? 9.734 0.965 1.782 1.00 98.56 98 GLY A C 1
ATOM 785 O O . GLY A 1 98 ? 10.667 0.900 2.587 1.00 98.56 98 GLY A O 1
ATOM 786 N N . ARG A 1 99 ? 9.313 2.142 1.306 1.00 98.75 99 ARG A N 1
ATOM 787 C CA . ARG A 1 99 ? 9.915 3.423 1.702 1.00 98.75 99 ARG A CA 1
ATOM 788 C C . ARG A 1 99 ? 8.966 4.263 2.555 1.00 98.75 99 ARG A C 1
ATOM 790 O O . ARG A 1 99 ? 8.076 4.918 2.031 1.00 98.75 99 ARG A O 1
ATOM 797 N N . SER A 1 100 ? 9.218 4.328 3.862 1.00 98.31 100 SER A N 1
ATOM 798 C CA . SER A 1 100 ? 8.371 5.081 4.802 1.00 98.31 100 SER A CA 1
ATOM 799 C C . SER A 1 100 ? 8.320 6.590 4.522 1.00 98.31 100 SER A C 1
ATOM 801 O O . SER A 1 100 ? 7.283 7.220 4.698 1.00 98.31 100 SER A O 1
ATOM 803 N N . SER A 1 101 ? 9.425 7.189 4.054 1.00 98.06 101 SER A N 1
ATOM 804 C CA . SER A 1 101 ? 9.526 8.646 3.853 1.00 98.06 101 SER A CA 1
ATOM 805 C C . SER A 1 101 ? 8.672 9.193 2.706 1.00 98.06 101 SER A C 1
ATOM 807 O O . SER A 1 101 ? 8.540 10.405 2.588 1.00 98.06 101 SER A O 1
ATOM 809 N N . SER A 1 102 ? 8.170 8.326 1.829 1.00 98.38 102 SER A N 1
ATOM 810 C CA . SER A 1 102 ? 7.361 8.680 0.658 1.00 98.38 102 SER A CA 1
ATOM 811 C C . SER A 1 102 ? 5.919 8.191 0.799 1.00 98.38 102 SER A C 1
ATOM 813 O O . SER A 1 102 ? 5.234 7.992 -0.203 1.00 98.38 102 SER A O 1
ATOM 815 N N . ILE A 1 103 ? 5.464 7.962 2.035 1.00 98.81 103 ILE A N 1
ATOM 816 C CA . ILE A 1 103 ? 4.060 7.686 2.335 1.00 98.81 103 ILE A CA 1
ATOM 817 C C . ILE A 1 103 ? 3.353 9.013 2.567 1.00 98.81 103 ILE A C 1
ATOM 819 O O . ILE A 1 103 ? 3.708 9.777 3.461 1.00 98.81 103 ILE A O 1
ATOM 823 N N . PHE A 1 104 ? 2.320 9.265 1.777 1.00 98.62 104 PHE A N 1
ATOM 824 C CA . PHE A 1 104 ? 1.539 10.487 1.812 1.00 98.62 104 PHE A CA 1
ATOM 825 C C . PHE A 1 104 ? 0.086 10.204 2.187 1.00 98.62 104 PHE A C 1
ATOM 827 O O . PHE A 1 104 ? -0.464 9.133 1.923 1.00 98.62 104 PHE A O 1
ATOM 834 N N . VAL A 1 105 ? -0.560 11.188 2.808 1.00 98.25 105 VAL A N 1
ATOM 835 C CA . VAL A 1 105 ? -2.002 11.140 3.061 1.00 98.25 105 VAL A CA 1
ATOM 836 C C . VAL A 1 105 ? -2.773 11.401 1.760 1.00 98.25 105 VAL A C 1
ATOM 838 O O . VAL A 1 105 ? -2.288 12.099 0.870 1.00 98.25 105 VAL A O 1
ATOM 841 N N . SER A 1 106 ? -3.972 10.826 1.642 1.00 98.38 106 SER A N 1
ATOM 842 C CA . SER A 1 106 ? -4.908 11.071 0.534 1.00 98.38 106 SER A CA 1
ATOM 843 C C . SER A 1 106 ? -5.016 12.555 0.164 1.00 98.38 106 SER A C 1
ATOM 845 O O . SER A 1 106 ? -5.143 13.408 1.041 1.00 98.38 106 SER A O 1
ATOM 847 N N . GLY A 1 107 ? -5.014 12.836 -1.138 1.00 95.75 107 GLY A N 1
ATOM 848 C CA . GLY A 1 107 ? -5.037 14.181 -1.713 1.00 95.75 107 GLY A CA 1
ATOM 849 C C . GLY A 1 107 ? -3.657 14.697 -2.122 1.00 95.75 107 GLY A C 1
ATOM 850 O O . GLY A 1 107 ? -3.580 15.718 -2.797 1.00 95.75 107 GLY A O 1
ATOM 851 N N . HIS A 1 108 ? -2.575 13.999 -1.761 1.00 93.44 108 HIS A N 1
ATOM 852 C CA . HIS A 1 108 ? -1.228 14.365 -2.191 1.00 93.44 108 HIS A CA 1
ATOM 853 C C . HIS A 1 108 ? -1.051 14.238 -3.712 1.00 93.44 108 HIS A C 1
ATOM 855 O O . HIS A 1 108 ? -1.547 13.303 -4.350 1.00 93.44 108 HIS A O 1
ATOM 861 N N . GLU A 1 109 ? -0.321 15.188 -4.286 1.00 94.56 109 GLU A N 1
ATOM 862 C CA . GLU A 1 109 ? 0.027 15.219 -5.702 1.00 94.56 109 GLU A CA 1
ATOM 863 C C . GLU A 1 109 ? 1.160 14.230 -5.995 1.00 94.56 109 GLU A C 1
ATOM 865 O O . GLU A 1 109 ? 2.164 14.192 -5.293 1.00 94.56 109 GLU A O 1
ATOM 870 N N . VAL A 1 110 ? 1.016 13.415 -7.039 1.00 97.31 110 VAL A N 1
ATOM 871 C CA . VAL A 1 110 ? 1.986 12.369 -7.380 1.00 97.31 110 VAL A CA 1
ATOM 872 C C . VAL A 1 110 ? 2.716 12.751 -8.654 1.00 97.31 110 VAL A C 1
ATOM 874 O O . VAL A 1 110 ? 2.192 12.617 -9.759 1.00 97.31 110 VAL A O 1
ATOM 877 N N . THR A 1 111 ? 3.950 13.218 -8.513 1.00 97.56 111 THR A N 1
ATOM 878 C CA . THR A 1 111 ? 4.804 13.534 -9.661 1.00 97.56 111 THR A CA 1
ATOM 879 C C . THR A 1 111 ? 5.251 12.252 -10.356 1.00 97.56 111 THR A C 1
ATOM 881 O O . THR A 1 111 ? 5.834 11.364 -9.730 1.00 97.56 111 THR A O 1
ATOM 884 N N . ARG A 1 112 ? 5.029 12.159 -11.673 1.00 98.44 112 ARG A N 1
ATOM 885 C CA . ARG A 1 112 ? 5.537 11.060 -12.499 1.00 98.44 112 ARG A CA 1
ATOM 886 C C . ARG A 1 112 ? 7.059 10.943 -12.331 1.00 98.44 112 ARG A C 1
ATOM 888 O O . ARG A 1 112 ? 7.771 11.911 -12.612 1.00 98.44 112 ARG A O 1
ATOM 895 N N . PRO A 1 113 ? 7.585 9.771 -11.934 1.00 97.69 113 PRO A N 1
ATOM 896 C CA . PRO A 1 113 ? 9.012 9.620 -11.708 1.00 97.69 113 PRO A CA 1
ATOM 897 C C . PRO A 1 113 ? 9.783 9.585 -13.032 1.00 97.69 113 PRO A C 1
ATOM 899 O O . PRO A 1 113 ? 9.311 9.049 -14.042 1.00 97.69 113 PRO A O 1
ATOM 902 N N . CYS A 1 114 ? 11.005 10.113 -13.000 1.00 96.38 114 CYS A N 1
ATOM 903 C CA . CYS A 1 114 ? 12.034 9.840 -13.999 1.00 96.38 114 CYS A CA 1
ATOM 904 C C . CYS A 1 114 ? 12.987 8.762 -13.489 1.00 96.38 114 CYS A C 1
ATOM 906 O O . CYS A 1 114 ? 13.314 8.723 -12.306 1.00 96.38 114 CYS A O 1
ATOM 908 N N . GLY A 1 115 ? 13.477 7.917 -14.391 1.00 95.62 115 GLY A N 1
ATOM 909 C CA . GLY A 1 115 ? 14.425 6.865 -14.044 1.00 95.62 115 GLY A CA 1
ATOM 910 C C . GLY A 1 115 ? 15.080 6.231 -15.262 1.00 95.62 115 GLY A C 1
ATOM 911 O O . GLY A 1 115 ? 14.960 6.731 -16.383 1.00 95.62 115 GLY A O 1
ATOM 912 N N . GLN A 1 116 ? 15.804 5.137 -15.028 1.00 96.06 116 GLN A N 1
ATOM 913 C CA . GLN A 1 116 ? 16.409 4.339 -16.092 1.00 96.06 116 GLN A CA 1
ATOM 914 C C . GLN A 1 116 ? 15.362 3.405 -16.701 1.00 96.06 116 GLN A C 1
ATOM 916 O O . GLN A 1 116 ? 14.690 2.658 -15.995 1.00 96.06 116 GLN A O 1
ATOM 921 N N . LEU A 1 117 ? 15.236 3.461 -18.021 1.00 94.38 117 LEU A N 1
ATOM 922 C CA . LEU A 1 117 ? 14.273 2.712 -18.815 1.00 94.38 117 LEU A CA 1
ATOM 923 C C . LEU A 1 117 ? 15.040 1.843 -19.808 1.00 94.38 117 LEU A C 1
ATOM 925 O O . LEU A 1 117 ? 15.970 2.329 -20.449 1.00 94.38 117 LEU A O 1
ATOM 929 N N . GLN A 1 118 ? 14.647 0.579 -19.966 1.00 93.19 118 GLN A N 1
ATOM 930 C CA . GLN A 1 118 ? 15.245 -0.305 -20.973 1.00 93.19 118 GLN A CA 1
ATOM 931 C C . GLN A 1 118 ? 15.139 0.310 -22.375 1.00 93.19 118 GLN A C 1
ATOM 933 O O . GLN A 1 118 ? 14.045 0.704 -22.791 1.00 93.19 118 GLN A O 1
ATOM 938 N N . ILE A 1 119 ? 16.257 0.352 -23.112 1.00 91.25 119 ILE A N 1
ATOM 939 C CA . ILE A 1 119 ? 16.261 0.777 -24.522 1.00 91.25 119 ILE A CA 1
ATOM 940 C C . ILE A 1 119 ? 15.469 -0.234 -25.353 1.00 91.25 119 ILE A C 1
ATOM 942 O O . ILE A 1 119 ? 14.514 0.137 -26.038 1.00 91.25 119 ILE A O 1
ATOM 946 N N . ASN A 1 120 ? 15.822 -1.517 -25.236 1.00 88.69 120 ASN A N 1
ATOM 947 C CA . ASN A 1 120 ? 15.081 -2.618 -25.834 1.00 88.69 120 ASN A CA 1
ATOM 948 C C . ASN A 1 120 ? 14.097 -3.205 -24.802 1.00 88.69 120 ASN A C 1
ATOM 950 O O . ASN A 1 120 ? 14.523 -3.759 -23.787 1.00 88.69 120 ASN A O 1
ATOM 954 N N . PRO A 1 121 ? 12.772 -3.164 -25.049 1.00 82.12 121 PRO A N 1
ATOM 955 C CA . PRO A 1 121 ? 11.773 -3.692 -24.120 1.00 82.12 121 PRO A CA 1
ATOM 956 C C . PRO A 1 121 ? 11.869 -5.196 -23.853 1.00 82.12 121 PRO A C 1
ATOM 958 O O . PRO A 1 121 ? 11.138 -5.698 -23.003 1.00 82.12 121 PRO A O 1
ATOM 961 N N . THR A 1 122 ? 12.686 -5.943 -24.587 1.00 85.31 122 THR A N 1
ATOM 962 C CA . THR A 1 122 ? 12.838 -7.397 -24.445 1.00 85.31 122 THR A CA 1
ATOM 963 C C . THR A 1 122 ? 14.259 -7.839 -24.122 1.00 85.31 122 THR A C 1
ATOM 965 O O . THR A 1 122 ? 14.423 -8.972 -23.681 1.00 85.31 122 THR A O 1
ATOM 968 N N . ASP A 1 123 ? 15.250 -6.954 -24.253 1.00 87.00 123 ASP A N 1
ATOM 969 C CA . ASP A 1 123 ? 16.653 -7.254 -23.972 1.00 87.00 123 ASP A CA 1
ATOM 970 C C . ASP A 1 123 ? 17.278 -6.168 -23.084 1.00 87.00 123 ASP A C 1
ATOM 972 O O . ASP A 1 123 ? 17.546 -5.049 -23.516 1.00 87.00 123 ASP A O 1
ATOM 976 N N . ALA A 1 124 ? 17.514 -6.505 -21.815 1.00 87.19 124 ALA A N 1
ATOM 977 C CA . ALA A 1 124 ? 18.133 -5.592 -20.856 1.00 87.19 124 ALA A CA 1
ATOM 978 C C . ALA A 1 124 ? 19.622 -5.326 -21.150 1.00 87.19 124 ALA A C 1
ATOM 980 O O . ALA A 1 124 ? 20.166 -4.336 -20.662 1.00 87.19 124 ALA A O 1
ATOM 981 N N . SER A 1 125 ? 20.289 -6.206 -21.908 1.00 90.56 125 SER A N 1
ATOM 982 C CA . SER A 1 125 ? 21.730 -6.120 -22.180 1.00 90.56 125 SER A CA 1
ATOM 983 C C . SER A 1 125 ? 22.094 -4.988 -23.143 1.00 90.56 125 SER A C 1
ATOM 985 O O . SER A 1 125 ? 23.231 -4.521 -23.138 1.00 90.56 125 SER A O 1
ATOM 987 N N . GLU A 1 126 ? 21.116 -4.472 -23.890 1.00 92.12 126 GLU A N 1
ATOM 988 C CA . GLU A 1 126 ? 21.280 -3.310 -24.771 1.00 92.12 126 GLU A CA 1
ATOM 989 C C . GLU A 1 126 ? 21.335 -1.967 -24.012 1.00 92.12 126 GLU A C 1
ATOM 991 O O . GLU A 1 126 ? 21.516 -0.912 -24.619 1.00 92.12 126 GLU A O 1
ATOM 996 N N . GLY A 1 127 ? 21.215 -1.991 -22.681 1.00 92.00 127 GLY A N 1
ATOM 997 C CA . GLY A 1 127 ? 21.344 -0.819 -21.822 1.00 92.00 127 GLY A CA 1
ATOM 998 C C . GLY A 1 127 ? 20.038 -0.051 -21.605 1.00 92.00 127 GLY A C 1
ATOM 999 O O . GLY A 1 127 ? 18.930 -0.530 -21.870 1.00 92.00 127 GLY A O 1
ATOM 1000 N N . SER A 1 128 ? 20.171 1.164 -21.074 1.00 95.00 128 SER A N 1
ATOM 1001 C CA . SER A 1 128 ? 19.048 1.992 -20.628 1.00 95.00 128 SER A CA 1
ATOM 1002 C C . SER A 1 128 ? 19.182 3.453 -21.036 1.00 95.00 128 SER A C 1
ATOM 1004 O O . SER A 1 128 ? 20.286 3.990 -21.101 1.00 95.00 128 SER A O 1
ATOM 1006 N N . ASN A 1 129 ? 18.046 4.122 -21.214 1.00 93.94 129 ASN A N 1
ATOM 1007 C CA . ASN A 1 129 ? 17.962 5.572 -21.341 1.00 93.94 129 ASN A CA 1
ATOM 1008 C C . ASN A 1 129 ? 17.335 6.189 -20.080 1.00 93.94 129 ASN A C 1
ATOM 1010 O O . ASN A 1 129 ? 16.545 5.545 -19.397 1.00 93.94 129 ASN A O 1
ATOM 1014 N N . TYR A 1 130 ? 17.658 7.446 -19.778 1.00 95.06 130 TYR A N 1
ATOM 1015 C CA . TYR A 1 130 ? 16.999 8.195 -18.706 1.00 95.06 130 TYR A CA 1
ATOM 1016 C C . TYR A 1 130 ? 15.755 8.910 -19.244 1.00 95.06 130 TYR A C 1
ATOM 1018 O O . TYR A 1 130 ? 15.784 9.452 -20.352 1.00 95.06 130 TYR A O 1
ATOM 1026 N N . GLY A 1 131 ? 14.660 8.909 -18.487 1.00 94.19 131 GLY A N 1
ATOM 1027 C CA . GLY A 1 131 ? 13.461 9.661 -18.846 1.00 94.19 131 GLY A CA 1
ATOM 1028 C C . GLY A 1 131 ? 12.254 9.371 -17.955 1.00 94.19 131 GLY A C 1
ATOM 1029 O O . GLY A 1 131 ? 12.344 8.542 -17.046 1.00 94.19 131 GLY A O 1
ATOM 1030 N N . PRO A 1 132 ? 11.120 10.046 -18.212 1.00 96.50 132 PRO A N 1
ATOM 1031 C CA . PRO A 1 132 ? 9.900 9.855 -17.439 1.00 96.50 132 PRO A CA 1
ATOM 1032 C C . PRO A 1 132 ? 9.314 8.464 -17.675 1.00 96.50 132 PRO A C 1
ATOM 1034 O O . PRO A 1 132 ? 9.319 7.962 -18.805 1.00 96.50 132 PRO A O 1
ATOM 1037 N N . SER A 1 133 ? 8.769 7.861 -16.616 1.00 97.56 133 SER A N 1
ATOM 1038 C CA . SER A 1 133 ? 8.070 6.579 -16.709 1.00 97.56 133 SER A CA 1
ATOM 1039 C C . SER A 1 133 ? 6.904 6.663 -17.696 1.00 97.56 133 SER A C 1
ATOM 1041 O O . SER A 1 133 ? 6.060 7.558 -17.639 1.00 97.56 133 SER A O 1
ATOM 1043 N N . ARG A 1 134 ? 6.836 5.694 -18.600 1.00 96.06 134 ARG A N 1
ATOM 1044 C CA . ARG A 1 134 ? 5.801 5.515 -19.624 1.00 96.06 134 ARG A CA 1
ATOM 1045 C C . ARG A 1 134 ? 4.699 4.571 -19.143 1.00 96.06 134 ARG A C 1
ATOM 1047 O O . ARG A 1 134 ? 3.602 4.592 -19.695 1.00 96.06 134 ARG A O 1
ATOM 1054 N N . LEU A 1 135 ? 4.988 3.748 -18.133 1.00 97.62 135 LEU A N 1
ATOM 1055 C CA . LEU A 1 135 ? 4.102 2.711 -17.599 1.00 97.62 135 LEU A CA 1
ATOM 1056 C C . LEU A 1 135 ? 3.788 2.971 -16.116 1.00 97.62 135 LEU A C 1
ATOM 1058 O O . LEU A 1 135 ? 4.062 2.129 -15.261 1.00 97.62 135 LEU A O 1
ATOM 1062 N N . LEU A 1 136 ? 3.243 4.156 -15.820 1.00 98.81 136 LEU A N 1
ATOM 1063 C CA . LEU A 1 136 ? 2.812 4.528 -14.469 1.00 98.81 136 LEU A CA 1
ATOM 1064 C C . LEU A 1 136 ? 1.487 3.847 -14.116 1.00 98.81 136 LEU A C 1
ATOM 1066 O O . LEU A 1 136 ? 0.542 3.845 -14.909 1.00 98.81 136 LEU A O 1
ATOM 1070 N N . ASP A 1 137 ? 1.423 3.291 -12.919 1.00 98.88 137 ASP A N 1
ATOM 1071 C CA . ASP A 1 137 ? 0.361 2.402 -12.479 1.00 98.88 137 ASP A CA 1
ATOM 1072 C C . ASP A 1 137 ? -0.060 2.696 -11.032 1.00 98.88 137 ASP A C 1
ATOM 1074 O O . ASP A 1 137 ? 0.702 3.283 -10.259 1.00 98.88 137 ASP A O 1
ATOM 1078 N N . PHE A 1 138 ? -1.272 2.266 -10.687 1.00 98.81 138 PHE A N 1
ATOM 1079 C CA . PHE A 1 138 ? -1.741 2.160 -9.310 1.00 98.81 138 PHE A CA 1
ATOM 1080 C C . PHE A 1 138 ? -1.682 0.698 -8.853 1.00 98.81 138 PHE A C 1
ATOM 1082 O O . PHE A 1 138 ? -1.753 -0.226 -9.668 1.00 98.81 138 PHE A O 1
ATOM 1089 N N . GLU A 1 139 ? -1.639 0.494 -7.543 1.00 98.94 139 GLU A N 1
ATOM 1090 C CA . GLU A 1 139 ? -1.836 -0.815 -6.920 1.00 98.94 139 GLU A CA 1
ATOM 1091 C C . GLU A 1 139 ? -2.895 -0.698 -5.832 1.00 98.94 139 GLU A C 1
ATOM 1093 O O . GLU A 1 139 ? -2.707 0.016 -4.852 1.00 98.94 139 GLU A O 1
ATOM 1098 N N . LEU A 1 140 ? -4.044 -1.349 -6.036 1.00 98.94 140 LEU A N 1
ATOM 1099 C CA . LEU A 1 140 ? -5.127 -1.384 -5.059 1.00 98.94 140 LEU A CA 1
ATOM 1100 C C . LEU A 1 140 ? -4.714 -2.237 -3.869 1.00 98.94 140 LEU A C 1
ATOM 1102 O O . LEU A 1 140 ? -4.679 -3.464 -3.976 1.00 98.94 140 LEU A O 1
ATOM 1106 N N . GLU A 1 141 ? -4.519 -1.596 -2.726 1.00 98.94 141 GLU A N 1
ATOM 1107 C CA . GLU A 1 141 ? -4.105 -2.264 -1.504 1.00 98.94 141 GLU A CA 1
ATOM 1108 C C . GLU A 1 141 ? -4.929 -1.844 -0.294 1.00 98.94 141 GLU A C 1
ATOM 1110 O O . GLU A 1 141 ? -5.624 -0.820 -0.269 1.00 98.94 141 GLU A O 1
ATOM 1115 N N . VAL A 1 142 ? -4.809 -2.647 0.758 1.00 98.88 142 VAL A N 1
ATOM 1116 C CA . VAL A 1 142 ? -5.046 -2.174 2.116 1.00 98.88 142 VAL A CA 1
ATOM 1117 C C . VAL A 1 142 ? -3.770 -2.354 2.913 1.00 98.88 142 VAL A C 1
ATOM 1119 O O . VAL A 1 142 ? -3.017 -3.300 2.696 1.00 98.88 142 VAL A O 1
ATOM 1122 N N . ALA A 1 143 ? -3.564 -1.484 3.887 1.00 98.94 143 ALA A N 1
ATOM 1123 C CA . ALA A 1 143 ? -2.485 -1.636 4.842 1.00 98.94 143 ALA A CA 1
ATOM 1124 C C . ALA A 1 143 ? -3.033 -1.614 6.259 1.00 98.94 143 ALA A C 1
ATOM 1126 O O . ALA A 1 143 ? -4.081 -1.020 6.520 1.00 98.94 143 ALA A O 1
ATOM 1127 N N . PHE A 1 144 ? -2.341 -2.272 7.180 1.00 98.94 144 PHE A N 1
ATOM 1128 C CA . PHE A 1 144 ? -2.679 -2.229 8.591 1.00 98.94 144 PHE A CA 1
ATOM 1129 C C . PHE A 1 144 ? -1.550 -1.645 9.421 1.00 98.94 144 PHE A C 1
ATOM 1131 O O . PHE A 1 144 ? -0.369 -1.859 9.151 1.00 98.94 144 PHE A O 1
ATOM 1138 N N . P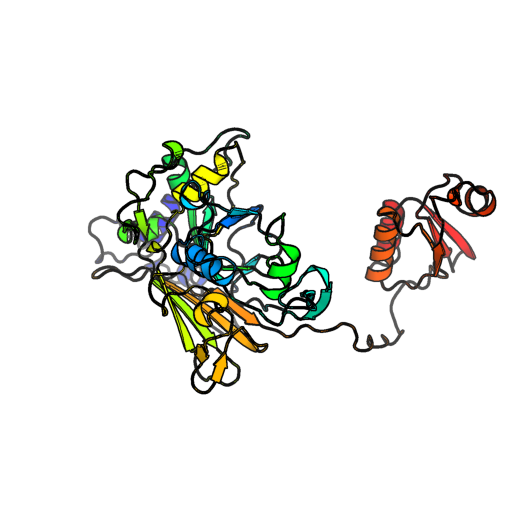HE A 1 145 ? -1.947 -0.923 10.463 1.00 98.88 145 PHE A N 1
ATOM 1139 C CA . PHE A 1 145 ? -1.026 -0.403 11.457 1.00 98.88 145 PHE A CA 1
ATOM 1140 C C . PHE A 1 145 ? -0.795 -1.428 12.559 1.00 98.88 145 PHE A C 1
ATOM 1142 O O . PHE A 1 145 ? -1.745 -1.987 13.125 1.00 98.88 145 PHE A O 1
ATOM 1149 N N . VAL A 1 146 ? 0.470 -1.623 12.912 1.00 98.69 146 VAL A N 1
ATOM 1150 C CA . VAL A 1 146 ? 0.850 -2.358 14.115 1.00 98.69 146 VAL A CA 1
ATOM 1151 C C . VAL A 1 146 ? 0.571 -1.473 15.334 1.00 98.69 146 VAL A C 1
ATOM 1153 O O . VAL A 1 146 ? 0.977 -0.317 15.400 1.00 98.69 146 VAL A O 1
ATOM 1156 N N . GLY A 1 147 ? -0.161 -2.002 16.310 1.00 97.25 147 GLY A N 1
ATOM 1157 C CA . GLY A 1 147 ? -0.420 -1.381 17.608 1.00 97.25 147 GLY A CA 1
ATOM 1158 C C . GLY A 1 147 ? 0.440 -1.985 18.717 1.00 97.25 147 GLY A C 1
ATOM 1159 O O . GLY A 1 147 ? 1.351 -2.766 18.462 1.00 97.25 147 GLY A O 1
ATOM 1160 N N . GLY A 1 148 ? 0.117 -1.672 19.973 1.00 95.50 148 GLY A N 1
ATOM 1161 C CA . GLY A 1 148 ? 0.756 -2.284 21.146 1.00 95.50 148 GLY A CA 1
ATOM 1162 C C . GLY A 1 148 ? 2.212 -1.857 21.374 1.00 95.50 148 GLY A C 1
ATOM 1163 O O . GLY A 1 148 ? 2.690 -0.891 20.795 1.00 95.50 148 GLY A O 1
ATOM 1164 N N . LYS A 1 149 ? 2.914 -2.550 22.272 1.00 95.94 149 LYS A N 1
ATOM 1165 C CA . LYS A 1 149 ? 4.342 -2.302 22.543 1.00 95.94 149 LYS A CA 1
ATOM 1166 C C . LYS A 1 149 ? 5.214 -3.093 21.566 1.00 95.94 149 LYS A C 1
ATOM 1168 O O . LYS A 1 149 ? 4.793 -4.191 21.211 1.00 95.94 149 LYS A O 1
ATOM 1173 N N . PRO A 1 150 ? 6.418 -2.616 21.202 1.00 97.50 150 PRO A N 1
ATOM 1174 C CA . PRO A 1 150 ? 7.366 -3.413 20.429 1.00 97.50 150 PRO A CA 1
ATOM 1175 C C . PRO A 1 150 ? 7.598 -4.795 21.048 1.00 97.50 150 PRO A C 1
ATOM 1177 O O . PRO A 1 150 ? 7.675 -4.913 22.274 1.00 97.50 150 PRO A O 1
ATOM 1180 N N . ASN A 1 151 ? 7.691 -5.841 20.220 1.00 97.62 151 ASN A N 1
ATOM 1181 C CA . ASN A 1 151 ? 8.196 -7.132 20.697 1.00 97.62 151 ASN A CA 1
ATOM 1182 C C . ASN A 1 151 ? 9.707 -7.032 20.964 1.00 97.62 151 ASN A C 1
ATOM 1184 O O . ASN A 1 151 ? 10.391 -6.258 20.289 1.00 97.62 151 ASN A O 1
ATOM 1188 N N . PRO A 1 152 ? 10.246 -7.791 21.933 1.00 97.12 152 PRO A N 1
ATOM 1189 C CA . PRO A 1 152 ? 11.684 -7.837 22.154 1.00 97.12 152 PRO A CA 1
ATOM 1190 C C . PRO A 1 152 ? 12.439 -8.318 20.909 1.00 97.12 152 PRO A C 1
ATOM 1192 O O . PRO A 1 152 ? 11.960 -9.165 20.155 1.00 97.12 152 PRO A O 1
ATOM 1195 N N . HIS A 1 153 ? 13.648 -7.793 20.709 1.00 94.62 153 HIS A N 1
ATOM 1196 C CA . HIS A 1 153 ? 14.529 -8.236 19.631 1.00 94.62 153 HIS A CA 1
ATOM 1197 C C . HIS A 1 153 ? 14.801 -9.743 19.733 1.00 94.62 153 HIS A C 1
ATOM 1199 O O . HIS A 1 153 ? 15.193 -10.231 20.793 1.00 94.62 153 HIS A O 1
ATOM 1205 N N . GLY A 1 154 ? 14.639 -10.470 18.626 1.00 95.88 154 GLY A N 1
ATOM 1206 C CA . GLY A 1 154 ? 14.804 -11.926 18.606 1.00 95.88 154 GLY A CA 1
ATOM 1207 C C . GLY A 1 154 ? 13.537 -12.709 18.964 1.00 95.88 154 GLY A C 1
ATOM 1208 O O . GLY A 1 154 ? 13.494 -13.916 18.729 1.00 95.88 154 GLY A O 1
ATOM 1209 N N . GLU A 1 155 ? 12.493 -12.056 19.482 1.00 96.81 155 GLU A N 1
ATOM 1210 C CA . GLU A 1 155 ? 11.222 -12.706 19.803 1.00 96.81 155 GLU A CA 1
ATOM 1211 C C . GLU A 1 155 ? 10.212 -12.543 18.668 1.00 96.81 155 GLU A C 1
ATOM 1213 O O . GLU A 1 155 ? 9.966 -11.439 18.184 1.00 96.81 155 GLU A O 1
ATOM 1218 N N . ARG A 1 156 ? 9.589 -13.654 18.270 1.00 96.12 156 ARG A N 1
ATOM 1219 C CA . ARG A 1 156 ? 8.512 -13.674 17.273 1.00 96.12 156 ARG A CA 1
ATOM 1220 C C . ARG A 1 156 ? 7.150 -13.426 17.912 1.00 96.12 156 ARG A C 1
ATOM 1222 O O . ARG A 1 156 ? 6.924 -13.812 19.057 1.00 96.12 156 ARG A O 1
ATOM 1229 N N . LEU A 1 157 ? 6.214 -12.903 17.128 1.00 98.25 157 LEU A N 1
ATOM 1230 C CA . LEU A 1 157 ? 4.796 -12.893 17.478 1.00 98.25 157 LEU A CA 1
ATOM 1231 C C . LEU A 1 157 ? 4.149 -14.222 17.067 1.00 98.25 157 LEU A C 1
ATOM 1233 O O . LEU A 1 157 ? 4.382 -14.727 15.969 1.00 98.25 157 LEU A O 1
ATOM 1237 N N . THR A 1 158 ? 3.324 -14.798 17.940 1.00 97.94 158 THR A N 1
ATOM 1238 C CA . THR A 1 158 ? 2.415 -15.895 17.569 1.00 97.94 158 THR A CA 1
ATOM 1239 C C . THR A 1 158 ? 1.243 -15.371 16.733 1.00 97.94 158 THR A C 1
ATOM 1241 O O . THR A 1 158 ? 0.971 -14.174 16.735 1.00 97.94 158 THR A O 1
ATOM 1244 N N . MET A 1 159 ? 0.492 -16.260 16.074 1.00 97.75 159 MET A N 1
ATOM 1245 C CA . MET A 1 159 ? -0.729 -15.898 15.331 1.00 97.75 159 MET A CA 1
ATOM 1246 C C . MET A 1 159 ? -1.736 -15.103 16.180 1.00 97.75 159 MET A C 1
ATOM 1248 O O . MET A 1 159 ? -2.329 -14.129 15.716 1.00 97.75 159 MET A O 1
ATOM 1252 N N . GLU A 1 160 ? -1.911 -15.505 17.441 1.00 97.06 160 GLU A N 1
ATOM 1253 C CA . GLU A 1 160 ? -2.800 -14.845 18.402 1.00 97.06 160 GLU A CA 1
ATOM 1254 C C . GLU A 1 160 ? -2.287 -13.448 18.762 1.00 97.06 160 GLU A C 1
ATOM 1256 O O . GLU A 1 160 ? -3.014 -12.468 18.604 1.00 97.06 160 GLU A O 1
ATOM 1261 N N . GLN A 1 161 ? -1.002 -13.331 19.112 1.00 97.69 161 GLN A N 1
ATOM 1262 C CA . GLN A 1 161 ? -0.376 -12.036 19.379 1.00 97.69 161 GLN A CA 1
ATOM 1263 C C . GLN A 1 161 ? -0.440 -11.127 18.148 1.00 97.69 161 GLN A C 1
ATOM 1265 O O . GLN A 1 161 ? -0.776 -9.956 18.267 1.00 97.69 161 GLN A O 1
ATOM 1270 N N . SER A 1 162 ? -0.174 -11.643 16.945 1.00 97.81 162 SER A N 1
ATOM 1271 C CA . SER A 1 162 ? -0.316 -10.881 15.704 1.00 97.81 162 SER A CA 1
ATOM 1272 C C . SER A 1 162 ? -1.741 -10.353 15.527 1.00 97.81 162 SER A C 1
ATOM 1274 O O . SER A 1 162 ? -1.906 -9.186 15.186 1.00 97.81 162 SER A O 1
ATOM 1276 N N . SER A 1 163 ? -2.769 -11.153 15.829 1.00 96.00 163 SER A N 1
ATOM 1277 C CA . SER A 1 163 ? -4.166 -10.704 15.776 1.00 96.00 163 SER A CA 1
ATOM 1278 C C . SER A 1 163 ? -4.448 -9.525 16.714 1.00 96.00 163 SER A C 1
ATOM 1280 O O . SER A 1 163 ? -5.139 -8.588 16.323 1.00 96.00 163 SER A O 1
ATOM 1282 N N . GLU A 1 164 ? -3.901 -9.540 17.930 1.00 96.12 164 GLU A N 1
ATOM 1283 C CA . GLU A 1 164 ? -4.051 -8.449 18.906 1.00 96.12 164 GLU A CA 1
ATOM 1284 C C . GLU A 1 164 ? -3.248 -7.194 18.535 1.00 96.12 164 GLU A C 1
ATOM 1286 O O . GLU A 1 164 ? -3.595 -6.073 18.918 1.00 96.12 164 GLU A O 1
ATOM 1291 N N . ARG A 1 165 ? -2.148 -7.381 17.798 1.00 97.44 165 ARG A N 1
ATOM 1292 C CA . ARG A 1 165 ? -1.237 -6.313 17.376 1.00 97.44 165 ARG A CA 1
ATOM 1293 C C . ARG A 1 165 ? -1.711 -5.589 16.117 1.00 97.44 165 ARG A C 1
ATOM 1295 O O . ARG A 1 165 ? -1.197 -4.510 15.850 1.00 97.44 165 ARG A O 1
ATOM 1302 N N . ILE A 1 166 ? -2.689 -6.102 15.372 1.00 98.19 166 ILE A N 1
ATOM 1303 C CA . ILE A 1 166 ? -3.298 -5.379 14.245 1.00 98.19 166 ILE A CA 1
ATOM 1304 C C . ILE A 1 166 ? -4.275 -4.334 14.802 1.00 98.19 166 ILE A C 1
ATOM 1306 O O . ILE A 1 166 ? -5.375 -4.660 15.249 1.00 98.19 166 ILE A O 1
ATOM 1310 N N . PHE A 1 167 ? -3.880 -3.059 14.779 1.00 98.38 167 PHE A N 1
ATOM 1311 C CA . PHE A 1 167 ? -4.697 -1.972 15.327 1.00 98.38 167 PHE A CA 1
ATOM 1312 C C . PHE A 1 167 ? -5.906 -1.656 14.436 1.00 98.38 167 PHE A C 1
ATOM 1314 O O . PHE A 1 167 ? -7.033 -1.502 14.917 1.00 98.38 167 PHE A O 1
ATOM 1321 N N . GLY A 1 168 ? -5.684 -1.581 13.127 1.00 98.44 168 GLY A N 1
ATOM 1322 C CA . GLY A 1 168 ? -6.714 -1.264 12.150 1.00 98.44 168 GLY A CA 1
ATOM 1323 C C . GLY A 1 168 ? -6.144 -1.066 10.756 1.00 98.44 168 GLY A C 1
ATOM 1324 O O . GLY A 1 168 ? -4.929 -1.086 10.571 1.00 98.44 168 GLY A O 1
ATOM 1325 N N . PHE A 1 169 ? -7.040 -0.872 9.796 1.00 98.88 169 PHE A N 1
ATOM 1326 C CA . PHE A 1 169 ? -6.735 -0.847 8.372 1.00 98.88 169 PHE A CA 1
ATOM 1327 C C . PHE A 1 169 ? -6.947 0.540 7.761 1.00 98.88 169 PHE A C 1
ATOM 1329 O O . PHE A 1 169 ? -7.817 1.296 8.195 1.00 98.88 169 PHE A O 1
ATOM 1336 N N . VAL A 1 170 ? -6.193 0.824 6.706 1.00 98.94 170 VAL A N 1
ATOM 1337 C CA . VAL A 1 170 ? -6.353 1.956 5.789 1.00 98.94 170 VAL A CA 1
ATOM 1338 C C . VAL A 1 170 ? -6.370 1.438 4.351 1.00 98.94 170 VAL A C 1
ATOM 1340 O O . VAL A 1 170 ? -5.833 0.368 4.064 1.00 98.94 170 VAL A O 1
ATOM 1343 N N . LEU A 1 171 ? -6.982 2.191 3.438 1.00 98.94 171 LEU A N 1
ATOM 1344 C CA . LEU A 1 171 ? -6.772 1.993 2.002 1.00 98.94 171 LEU A CA 1
ATOM 1345 C C . LEU A 1 171 ? -5.373 2.471 1.640 1.00 98.94 171 LEU A C 1
ATOM 1347 O O . LEU A 1 171 ? -4.906 3.458 2.218 1.00 98.94 171 LEU A O 1
ATOM 1351 N N . MET A 1 172 ? -4.751 1.826 0.661 1.00 98.94 172 MET A N 1
ATOM 1352 C CA . MET A 1 172 ? -3.439 2.214 0.176 1.00 98.94 172 MET A CA 1
ATOM 1353 C C . MET A 1 172 ? -3.345 2.100 -1.347 1.00 98.94 172 MET A C 1
ATOM 1355 O O . MET A 1 172 ? -3.891 1.174 -1.939 1.00 98.94 172 MET A O 1
ATOM 1359 N N . ASN A 1 173 ? -2.654 3.059 -1.958 1.00 98.94 173 ASN A N 1
ATOM 1360 C CA . ASN A 1 173 ? -2.210 3.011 -3.342 1.00 98.94 173 ASN A CA 1
ATOM 1361 C C . ASN A 1 173 ? -0.681 2.993 -3.375 1.00 98.94 173 ASN A C 1
ATOM 1363 O O . ASN A 1 173 ? -0.056 4.007 -3.044 1.00 98.94 173 ASN A O 1
ATOM 1367 N N . ASP A 1 174 ? -0.094 1.865 -3.769 1.00 98.88 174 ASP A N 1
ATOM 1368 C CA . ASP A 1 174 ? 1.352 1.749 -3.965 1.00 98.88 174 ASP A CA 1
ATOM 1369 C C . ASP A 1 174 ? 1.728 2.091 -5.415 1.00 98.88 174 ASP A C 1
ATOM 1371 O O . ASP A 1 174 ? 1.762 1.246 -6.321 1.00 98.88 174 ASP A O 1
ATOM 1375 N N . TRP A 1 175 ? 1.942 3.385 -5.670 1.00 98.88 175 TRP A N 1
ATOM 1376 C CA . TRP A 1 175 ? 2.185 3.884 -7.019 1.00 98.88 175 TRP A CA 1
ATOM 1377 C C . TRP A 1 175 ? 3.427 3.240 -7.620 1.00 98.88 175 TRP A C 1
ATOM 1379 O O . TRP A 1 175 ? 4.470 3.108 -6.983 1.00 98.88 175 TRP A O 1
ATOM 1389 N N . SER A 1 176 ? 3.313 2.833 -8.882 1.00 98.81 176 SER A N 1
ATOM 1390 C CA . SER A 1 176 ? 4.300 1.943 -9.485 1.00 98.81 176 SER A CA 1
ATOM 1391 C C . SER A 1 176 ? 4.714 2.397 -10.876 1.00 98.81 176 SER A C 1
ATOM 1393 O O . SER A 1 176 ? 3.883 2.538 -11.770 1.00 98.81 176 SER A O 1
ATOM 1395 N N . ALA A 1 177 ? 6.017 2.562 -11.097 1.00 98.62 177 ALA A N 1
ATOM 1396 C CA . ALA A 1 177 ? 6.591 2.821 -12.416 1.00 98.62 177 ALA A CA 1
ATOM 1397 C C . ALA A 1 177 ? 7.115 1.512 -13.029 1.00 98.62 177 ALA A C 1
ATOM 1399 O O . ALA A 1 177 ? 8.263 1.120 -12.811 1.00 98.62 177 ALA A O 1
ATOM 1400 N N . ARG A 1 178 ? 6.266 0.799 -13.781 1.00 97.81 178 ARG A N 1
ATOM 1401 C CA . ARG A 1 178 ? 6.510 -0.601 -14.197 1.00 97.81 178 ARG A CA 1
ATOM 1402 C C . ARG A 1 178 ? 7.719 -0.792 -15.104 1.00 97.81 178 ARG A C 1
ATOM 1404 O O . ARG A 1 178 ? 8.359 -1.841 -15.086 1.00 97.81 178 ARG A O 1
ATOM 1411 N N . ASP A 1 179 ? 8.008 0.197 -15.931 1.00 95.50 179 ASP A N 1
ATOM 1412 C CA . ASP A 1 179 ? 9.155 0.204 -16.835 1.00 95.50 179 ASP A CA 1
ATOM 1413 C C . ASP A 1 179 ? 10.482 0.419 -16.104 1.00 95.50 179 ASP A C 1
ATOM 1415 O O . ASP A 1 179 ? 11.445 -0.282 -16.413 1.00 95.50 179 ASP A O 1
ATOM 1419 N N . ILE A 1 180 ? 10.509 1.307 -15.105 1.00 97.62 180 ILE A N 1
ATOM 1420 C CA . ILE A 1 180 ? 11.647 1.449 -14.183 1.00 97.62 180 ILE A CA 1
ATOM 1421 C C . ILE A 1 180 ? 11.820 0.146 -13.393 1.00 97.62 180 ILE A C 1
ATOM 1423 O O . ILE A 1 180 ? 12.910 -0.425 -13.368 1.00 97.62 180 ILE A O 1
ATOM 1427 N N . GLN A 1 181 ? 10.724 -0.376 -12.827 1.00 97.06 181 GLN A N 1
ATOM 1428 C CA . GLN A 1 181 ? 10.720 -1.580 -11.992 1.00 97.06 181 GLN A CA 1
ATOM 1429 C C . GLN A 1 181 ? 11.352 -2.756 -12.721 1.00 97.06 181 GLN A C 1
ATOM 1431 O O . GLN A 1 181 ? 12.236 -3.425 -12.195 1.00 97.06 181 GLN A O 1
ATOM 1436 N N . LYS A 1 182 ? 10.919 -2.988 -13.963 1.00 93.12 182 LYS A N 1
ATOM 1437 C CA . LYS A 1 182 ? 11.391 -4.098 -14.785 1.00 93.12 182 LYS A CA 1
ATOM 1438 C C . LYS A 1 182 ? 12.908 -4.082 -14.986 1.00 93.12 182 LYS A C 1
ATOM 1440 O O . LYS A 1 182 ? 13.499 -5.155 -15.082 1.00 93.12 182 LYS A O 1
ATOM 1445 N N . PHE A 1 183 ? 13.517 -2.901 -15.079 1.00 94.19 183 PHE A N 1
ATOM 1446 C CA . PHE A 1 183 ? 14.957 -2.779 -15.281 1.00 94.19 183 PHE A CA 1
ATOM 1447 C C . PHE A 1 183 ? 15.755 -2.969 -13.987 1.00 94.19 183 PHE A C 1
ATOM 1449 O O . PHE A 1 183 ? 16.810 -3.592 -14.020 1.00 94.19 183 PHE A O 1
ATOM 1456 N N . GLU A 1 184 ? 15.253 -2.467 -12.856 1.00 95.69 184 GLU A N 1
ATOM 1457 C CA . GLU A 1 184 ? 16.017 -2.422 -11.601 1.00 95.69 184 GLU A CA 1
ATOM 1458 C C . GLU A 1 184 ? 15.852 -3.658 -10.701 1.00 95.69 184 GLU A C 1
ATOM 1460 O O . GLU A 1 184 ? 16.738 -3.945 -9.899 1.00 95.69 184 GLU A O 1
ATOM 1465 N N . TYR A 1 185 ? 14.723 -4.379 -10.784 1.00 94.00 185 TYR A N 1
ATOM 1466 C CA . TYR A 1 185 ? 14.312 -5.249 -9.672 1.00 94.00 185 TYR A CA 1
ATOM 1467 C C . TYR A 1 185 ? 15.128 -6.537 -9.515 1.00 94.00 185 TYR A C 1
ATOM 1469 O O . TYR A 1 185 ? 15.050 -7.197 -8.479 1.00 94.00 185 TYR A O 1
ATOM 1477 N N . VAL A 1 186 ? 15.879 -6.955 -10.534 1.00 92.94 186 VAL A N 1
ATOM 1478 C CA . VAL A 1 186 ? 16.686 -8.176 -10.447 1.00 92.94 186 VAL A CA 1
ATOM 1479 C C . VAL A 1 186 ? 18.099 -7.817 -9.985 1.00 92.94 186 VAL A C 1
ATOM 1481 O O . VAL A 1 186 ? 18.766 -7.051 -10.676 1.00 92.94 186 VAL A O 1
ATOM 1484 N N . PRO A 1 187 ? 18.617 -8.402 -8.884 1.00 95.06 187 PRO A N 1
ATOM 1485 C CA . PRO A 1 187 ? 18.015 -9.434 -8.026 1.00 95.06 187 PRO A CA 1
ATOM 1486 C C . PRO A 1 187 ? 17.380 -8.908 -6.724 1.00 95.06 187 PRO A C 1
ATOM 1488 O O . PRO A 1 187 ? 16.904 -9.714 -5.928 1.00 95.06 187 PRO A O 1
ATOM 1491 N N . LEU A 1 188 ? 17.437 -7.600 -6.457 1.00 97.06 188 LEU A N 1
ATOM 1492 C CA . LEU A 1 188 ? 17.225 -7.042 -5.111 1.00 97.06 188 LEU A CA 1
ATOM 1493 C C . LEU A 1 188 ? 15.776 -6.647 -4.788 1.00 97.06 188 LEU A C 1
ATOM 1495 O O . LEU A 1 188 ? 15.490 -6.276 -3.654 1.00 97.06 188 LEU A O 1
ATOM 1499 N N . GLY A 1 189 ? 14.866 -6.763 -5.749 1.00 95.88 189 GLY A N 1
ATOM 1500 C CA . GLY A 1 189 ? 13.471 -6.361 -5.615 1.00 95.88 189 GLY A CA 1
ATOM 1501 C C . GLY A 1 189 ? 13.203 -4.909 -6.033 1.00 95.88 189 GLY A C 1
ATOM 1502 O O . GLY A 1 189 ? 14.109 -4.209 -6.487 1.00 95.88 189 GLY A O 1
ATOM 1503 N N . PRO A 1 190 ? 11.936 -4.464 -5.947 1.00 97.69 190 PRO A N 1
ATOM 1504 C CA . PRO A 1 190 ? 11.525 -3.113 -6.330 1.00 97.69 190 PRO A CA 1
ATOM 1505 C C . PRO A 1 190 ? 12.216 -2.038 -5.479 1.00 97.69 190 PRO A C 1
ATOM 1507 O O . PRO A 1 190 ? 12.393 -2.223 -4.276 1.00 97.69 190 PRO A O 1
ATOM 1510 N N . PHE A 1 191 ? 12.583 -0.906 -6.087 1.00 98.31 191 PHE A N 1
ATOM 1511 C CA . PHE A 1 191 ? 13.247 0.192 -5.385 1.00 98.31 191 PHE A CA 1
ATOM 1512 C C . PHE A 1 191 ? 12.785 1.572 -5.880 1.00 98.31 191 PHE A C 1
ATOM 1514 O O . PHE A 1 191 ? 11.788 2.101 -5.380 1.00 98.31 191 PHE A O 1
ATOM 1521 N N . GLY A 1 192 ? 13.472 2.164 -6.867 1.00 97.19 192 GLY A N 1
ATOM 1522 C CA . GLY A 1 192 ? 13.161 3.489 -7.417 1.00 97.19 192 GLY A CA 1
ATOM 1523 C C . GLY A 1 192 ? 11.793 3.557 -8.095 1.00 97.19 192 GLY A C 1
ATOM 1524 O O . GLY A 1 192 ? 11.179 4.614 -8.196 1.00 97.19 192 GLY A O 1
ATOM 1525 N N . SER A 1 193 ? 11.282 2.407 -8.520 1.00 98.31 193 SER A N 1
ATOM 1526 C CA . SER A 1 193 ? 9.963 2.255 -9.125 1.00 98.31 193 SER A CA 1
ATOM 1527 C C . SER A 1 193 ? 8.785 2.278 -8.155 1.00 98.31 193 SER A C 1
ATOM 1529 O O . SER A 1 193 ? 7.652 2.256 -8.633 1.00 98.31 193 SER A O 1
ATOM 1531 N N . LYS A 1 194 ? 9.041 2.302 -6.842 1.00 98.69 194 LYS A N 1
ATOM 1532 C CA . LYS A 1 194 ? 8.028 2.294 -5.770 1.00 98.69 194 LYS A CA 1
ATOM 1533 C C . LYS A 1 194 ? 8.241 3.410 -4.746 1.00 98.69 194 LYS A C 1
ATOM 1535 O O . LYS A 1 194 ? 7.298 3.958 -4.197 1.00 98.69 194 LYS A O 1
ATOM 1540 N N . ASN A 1 195 ? 9.492 3.807 -4.509 1.00 98.00 195 ASN A N 1
ATOM 1541 C CA . ASN A 1 195 ? 9.846 4.761 -3.453 1.00 98.00 195 ASN A CA 1
ATOM 1542 C C . ASN A 1 195 ? 9.501 6.238 -3.743 1.00 98.00 195 ASN A C 1
ATOM 1544 O O . ASN A 1 195 ? 9.874 7.106 -2.953 1.00 98.00 195 ASN A O 1
ATOM 1548 N N . PHE A 1 196 ? 8.849 6.538 -4.869 1.00 98.38 196 PHE A N 1
ATOM 1549 C CA . PHE A 1 196 ? 8.513 7.909 -5.256 1.00 98.38 196 PHE A CA 1
ATOM 1550 C C . PHE A 1 196 ? 7.195 8.385 -4.634 1.00 98.38 196 PHE A C 1
ATOM 1552 O O . PHE A 1 196 ? 7.077 9.567 -4.318 1.00 98.38 196 PHE A O 1
ATOM 1559 N N . ALA A 1 197 ? 6.221 7.489 -4.438 1.00 98.62 197 ALA A N 1
ATOM 1560 C CA . ALA A 1 197 ? 4.971 7.796 -3.756 1.00 98.62 197 ALA A CA 1
ATOM 1561 C C . ALA A 1 197 ? 4.219 6.521 -3.352 1.00 98.62 197 ALA A C 1
ATOM 1563 O O . ALA A 1 197 ? 3.969 5.646 -4.173 1.00 98.62 197 ALA A O 1
ATOM 1564 N N . THR A 1 198 ? 3.727 6.500 -2.121 1.00 98.94 198 THR A N 1
ATOM 1565 C CA . THR A 1 198 ? 2.690 5.583 -1.644 1.00 98.94 198 THR A CA 1
ATOM 1566 C C . THR A 1 198 ? 1.624 6.445 -0.971 1.00 98.94 198 THR A C 1
ATOM 1568 O O . THR A 1 198 ? 1.960 7.342 -0.203 1.00 98.94 198 THR A O 1
ATOM 1571 N N . THR A 1 199 ? 0.337 6.238 -1.245 1.00 98.94 199 THR A N 1
ATOM 1572 C CA . THR A 1 199 ? -0.736 7.060 -0.652 1.00 98.94 199 THR A CA 1
ATOM 1573 C C . THR A 1 199 ? -1.628 6.223 0.247 1.00 98.94 199 THR A C 1
ATOM 1575 O O . THR A 1 199 ? -2.033 5.141 -0.157 1.00 98.94 199 THR A O 1
ATOM 1578 N N . ILE A 1 200 ? -2.008 6.727 1.424 1.00 98.94 200 ILE A N 1
ATOM 1579 C CA . ILE A 1 200 ? -2.954 6.055 2.331 1.00 98.94 200 ILE A CA 1
ATOM 1580 C C . ILE A 1 200 ? -4.179 6.913 2.661 1.00 98.94 200 ILE A C 1
ATOM 1582 O O . ILE A 1 200 ? -4.116 8.144 2.697 1.00 98.94 200 ILE A O 1
ATOM 1586 N N . SER A 1 201 ? -5.317 6.266 2.929 1.00 98.88 201 SER A N 1
ATOM 1587 C CA . SER A 1 201 ? -6.490 6.955 3.485 1.00 98.88 201 SER A CA 1
ATOM 1588 C C . SER A 1 201 ? -6.214 7.438 4.918 1.00 98.88 201 SER A C 1
ATOM 1590 O O . SER A 1 201 ? -5.552 6.723 5.673 1.00 98.88 201 SER A O 1
ATOM 1592 N N . PRO A 1 202 ? -6.765 8.587 5.347 1.00 98.00 202 PRO A N 1
ATOM 1593 C CA . PRO A 1 202 ? -6.426 9.186 6.641 1.00 98.00 202 PRO A CA 1
ATOM 1594 C C . PRO A 1 202 ? -7.055 8.487 7.856 1.00 98.00 202 PRO A C 1
ATOM 1596 O O . PRO A 1 202 ? -6.562 8.630 8.971 1.00 98.00 202 PRO A O 1
ATOM 1599 N N . TRP A 1 203 ? -8.152 7.745 7.679 1.00 98.38 203 TRP A N 1
ATOM 1600 C CA . TRP A 1 203 ? -8.899 7.153 8.790 1.00 98.38 203 TRP A CA 1
ATOM 1601 C C . TRP A 1 203 ? -8.525 5.689 9.005 1.00 98.38 203 TRP A C 1
ATOM 1603 O O . TRP A 1 203 ? -8.858 4.837 8.183 1.00 98.38 203 TRP A O 1
ATOM 1613 N N . ILE A 1 204 ? -7.888 5.383 10.139 1.00 98.62 204 ILE A N 1
ATOM 1614 C CA . ILE A 1 204 ? -7.617 3.998 10.538 1.00 98.62 204 ILE A CA 1
ATOM 1615 C C . ILE A 1 204 ? -8.910 3.353 11.045 1.00 98.62 204 ILE A C 1
ATOM 1617 O O . ILE A 1 204 ? -9.442 3.724 12.096 1.00 98.62 204 ILE A O 1
ATOM 1621 N N . ILE A 1 205 ? -9.397 2.345 10.328 1.00 98.50 205 ILE A N 1
ATOM 1622 C CA . ILE A 1 205 ? -10.580 1.581 10.717 1.00 98.50 205 ILE A CA 1
ATOM 1623 C C . ILE A 1 205 ? -10.154 0.425 11.615 1.00 98.50 205 ILE A C 1
ATOM 1625 O O . ILE A 1 205 ? -9.519 -0.530 11.167 1.00 98.50 205 ILE A O 1
ATOM 1629 N N . THR A 1 206 ? -10.491 0.513 12.902 1.00 97.94 206 THR A N 1
ATOM 1630 C CA . THR A 1 206 ? -10.053 -0.478 13.892 1.00 97.94 206 THR A CA 1
ATOM 1631 C C . THR A 1 206 ? -10.653 -1.858 13.640 1.00 97.94 206 THR A C 1
ATOM 1633 O O . THR A 1 206 ? -11.798 -1.985 13.202 1.00 97.94 206 THR A O 1
ATOM 1636 N N . THR A 1 207 ? -9.913 -2.909 13.994 1.00 96.12 207 THR A N 1
ATOM 1637 C CA . THR A 1 207 ? -10.388 -4.305 13.919 1.00 96.12 207 THR A CA 1
ATOM 1638 C C . THR A 1 207 ? -11.712 -4.504 14.661 1.00 96.12 207 THR A C 1
ATOM 1640 O O . THR A 1 207 ? -12.631 -5.125 14.139 1.00 96.12 207 THR A O 1
ATOM 1643 N N . MET A 1 208 ? -11.896 -3.847 15.811 1.00 94.56 208 MET A N 1
ATOM 1644 C CA . MET A 1 208 ? -13.164 -3.874 16.556 1.00 94.56 208 MET A CA 1
ATOM 1645 C C . MET A 1 208 ? -14.352 -3.256 15.797 1.00 94.56 208 MET A C 1
ATOM 1647 O O . MET A 1 208 ? -15.499 -3.624 16.046 1.00 94.56 208 MET A O 1
ATOM 1651 N N . ALA A 1 209 ? -14.125 -2.298 14.891 1.00 95.19 209 ALA A N 1
ATOM 1652 C CA . ALA A 1 209 ? -15.186 -1.792 14.016 1.00 95.19 209 ALA A CA 1
ATOM 1653 C C . ALA A 1 209 ? -15.557 -2.798 12.916 1.00 95.19 209 ALA A C 1
ATOM 1655 O O . ALA A 1 209 ? -16.694 -2.792 12.441 1.00 95.19 209 ALA A O 1
ATOM 1656 N N . LEU A 1 210 ? -14.613 -3.666 12.551 1.00 96.62 210 LEU A N 1
ATOM 1657 C CA . LEU A 1 210 ? -14.737 -4.657 11.489 1.00 96.62 210 LEU A CA 1
ATOM 1658 C C . LEU A 1 210 ? -15.181 -6.040 11.986 1.00 96.62 210 LEU A C 1
ATOM 1660 O O . LEU A 1 210 ? -15.558 -6.865 11.163 1.00 96.62 210 LEU A O 1
ATOM 1664 N N . GLU A 1 211 ? -15.214 -6.287 13.298 1.00 94.62 211 GLU A N 1
ATOM 1665 C CA . GLU A 1 211 ? -15.497 -7.605 13.894 1.00 94.62 211 GLU A CA 1
ATOM 1666 C C . GLU A 1 211 ? -16.765 -8.272 13.328 1.00 94.62 211 GLU A C 1
ATOM 1668 O O . GLU A 1 211 ? -16.741 -9.415 12.878 1.00 94.62 211 GLU A O 1
ATOM 1673 N N . LYS A 1 212 ? -17.878 -7.527 13.232 1.00 95.06 212 LYS A N 1
ATOM 1674 C CA . LYS A 1 212 ? -19.149 -8.043 12.677 1.00 95.06 212 LYS A CA 1
ATOM 1675 C C . LYS A 1 212 ? -19.094 -8.341 11.170 1.00 95.06 212 LYS A C 1
ATOM 1677 O O . LYS A 1 212 ? -19.992 -8.991 10.627 1.00 95.06 212 LYS A O 1
ATOM 1682 N N . TYR A 1 213 ? -18.050 -7.886 10.490 1.00 97.00 213 TYR A N 1
ATOM 1683 C CA . TYR A 1 213 ? -17.793 -8.079 9.065 1.00 97.00 213 TYR A CA 1
ATOM 1684 C C . TYR A 1 213 ? -16.716 -9.132 8.796 1.00 97.00 213 TYR A C 1
ATOM 1686 O O . TYR A 1 213 ? -16.379 -9.347 7.634 1.00 97.00 213 TYR A O 1
ATOM 1694 N N . LYS A 1 214 ? -16.216 -9.833 9.827 1.00 96.19 214 LYS A N 1
ATOM 1695 C CA . LYS A 1 214 ? -15.373 -11.019 9.642 1.00 96.19 214 LYS A CA 1
ATOM 1696 C C . LYS A 1 214 ? -16.095 -12.031 8.738 1.00 96.19 214 LYS A C 1
ATOM 1698 O O . LYS A 1 214 ? -17.322 -12.199 8.811 1.00 96.19 214 LYS A O 1
ATOM 1703 N N . CYS A 1 215 ? -15.339 -12.653 7.844 1.00 95.88 215 CYS A N 1
ATOM 1704 C CA . CYS A 1 215 ? -15.810 -13.637 6.874 1.00 95.88 215 CYS A CA 1
ATOM 1705 C C . CYS A 1 215 ? -14.689 -14.639 6.541 1.00 95.88 215 CYS A C 1
ATOM 1707 O O . CYS A 1 215 ? -13.524 -14.371 6.846 1.00 95.88 215 CYS A O 1
ATOM 1709 N N . PRO A 1 216 ? -15.005 -15.791 5.929 1.00 95.81 216 PRO A N 1
ATOM 1710 C CA . PRO A 1 216 ? -13.987 -16.637 5.312 1.00 95.81 216 PRO A CA 1
ATOM 1711 C C . PRO A 1 216 ? -13.223 -15.875 4.222 1.00 95.81 216 PRO A C 1
ATOM 1713 O O . PRO A 1 216 ? -13.756 -14.936 3.624 1.00 95.81 216 PRO A O 1
ATOM 1716 N N . THR A 1 217 ? -11.987 -16.283 3.937 1.00 96.31 217 THR A N 1
ATOM 1717 C CA . THR A 1 217 ? -11.322 -15.810 2.712 1.00 96.31 217 THR A CA 1
ATOM 1718 C C . THR A 1 217 ? -12.061 -16.337 1.470 1.00 96.31 217 THR A C 1
ATOM 1720 O O . THR A 1 217 ? -12.898 -17.237 1.562 1.00 96.31 217 THR A O 1
ATOM 1723 N N . SER A 1 218 ? -11.753 -15.802 0.287 1.00 95.94 218 SER A N 1
ATOM 1724 C CA . SER A 1 218 ? -12.252 -16.339 -0.990 1.00 95.94 218 SER A CA 1
ATOM 1725 C C . SER A 1 218 ? -11.717 -17.744 -1.303 1.00 95.94 218 SER A C 1
ATOM 1727 O O . SER A 1 218 ? -12.159 -18.357 -2.274 1.00 95.94 218 SER A O 1
ATOM 1729 N N . TYR A 1 219 ? -10.780 -18.255 -0.502 1.00 94.25 219 TYR A N 1
ATOM 1730 C CA . TYR A 1 219 ? -10.219 -19.592 -0.621 1.00 94.25 219 TYR A CA 1
ATOM 1731 C C . TYR A 1 219 ? -10.774 -20.492 0.481 1.00 94.25 219 TYR A C 1
ATOM 1733 O O . TYR A 1 219 ? -10.745 -20.143 1.660 1.00 94.25 219 TYR A O 1
ATOM 1741 N N . GLU A 1 220 ? -11.234 -21.684 0.105 1.00 86.25 220 GLU A N 1
ATOM 1742 C CA . GLU A 1 220 ? -11.722 -22.676 1.072 1.00 86.25 220 GLU A CA 1
ATOM 1743 C C . GLU A 1 220 ? -10.596 -23.177 1.988 1.00 86.25 220 GLU A C 1
ATOM 1745 O O . GLU A 1 220 ? -10.803 -23.376 3.183 1.00 86.25 220 GLU A O 1
ATOM 1750 N N . ALA A 1 221 ? -9.396 -23.352 1.429 1.00 91.75 221 ALA A N 1
ATOM 1751 C CA . ALA A 1 221 ? -8.200 -23.780 2.140 1.00 91.75 221 ALA A CA 1
ATOM 1752 C C . ALA A 1 221 ? -6.929 -23.293 1.430 1.00 91.75 221 ALA A C 1
ATOM 1754 O O . ALA A 1 221 ? -6.931 -22.992 0.232 1.00 91.75 221 ALA A O 1
ATOM 1755 N N . GLN A 1 222 ? -5.828 -23.254 2.179 1.00 96.06 222 GLN A N 1
ATOM 1756 C CA . GLN A 1 222 ? -4.499 -23.018 1.627 1.00 96.06 222 GLN A CA 1
ATOM 1757 C C . GLN A 1 222 ? -3.865 -24.343 1.209 1.00 96.06 222 GLN A C 1
ATOM 1759 O O . GLN A 1 222 ? -3.722 -25.252 2.024 1.00 96.06 222 GLN A O 1
ATOM 1764 N N . GLU A 1 223 ? -3.453 -24.420 -0.055 1.00 94.38 223 GLU A N 1
ATOM 1765 C CA . GLU A 1 223 ? -2.799 -25.588 -0.632 1.00 94.38 223 GLU A CA 1
ATOM 1766 C C . GLU A 1 223 ? -1.451 -25.196 -1.255 1.00 94.38 223 GLU A C 1
ATOM 1768 O O . GLU A 1 223 ? -1.411 -24.381 -2.187 1.00 94.38 223 GLU A O 1
ATOM 1773 N N . PRO A 1 224 ? -0.331 -25.766 -0.773 1.00 96.06 224 PRO A N 1
ATOM 1774 C CA . PRO A 1 224 ? -0.233 -26.746 0.314 1.00 96.06 224 PRO A CA 1
ATOM 1775 C C . PRO A 1 224 ? -0.516 -26.127 1.691 1.00 96.06 224 PRO A C 1
ATOM 1777 O O . PRO A 1 224 ? -0.349 -24.920 1.873 1.00 96.06 224 PRO A O 1
ATOM 1780 N N . ILE A 1 225 ? -0.860 -26.974 2.668 1.00 97.12 225 ILE A N 1
ATOM 1781 C CA . ILE A 1 225 ? -1.028 -26.553 4.066 1.00 97.12 225 ILE A CA 1
ATOM 1782 C C . ILE A 1 225 ? 0.248 -25.821 4.540 1.00 97.12 225 ILE A C 1
ATOM 1784 O O . ILE A 1 225 ? 1.348 -26.383 4.426 1.00 97.12 225 ILE A O 1
ATOM 1788 N N . PRO A 1 226 ? 0.140 -24.584 5.067 1.00 98.06 226 PRO A N 1
ATOM 1789 C CA . PRO A 1 226 ? 1.284 -23.843 5.589 1.00 98.06 226 PRO A CA 1
ATOM 1790 C C . PRO A 1 226 ? 1.967 -24.557 6.761 1.00 98.06 226 PRO A C 1
ATOM 1792 O O . PRO A 1 226 ? 1.372 -25.388 7.449 1.00 98.06 226 PRO A O 1
ATOM 1795 N N . LEU A 1 227 ? 3.217 -24.186 7.042 1.00 98.44 227 LEU A N 1
ATOM 1796 C CA . LEU A 1 227 ? 3.886 -24.616 8.273 1.00 98.44 227 LEU A CA 1
ATOM 1797 C C . LEU A 1 227 ? 3.103 -24.147 9.507 1.00 98.44 227 LEU A C 1
ATOM 1799 O O . LEU A 1 227 ? 2.465 -23.099 9.468 1.00 98.44 227 LEU A O 1
ATOM 1803 N N . GLU A 1 228 ? 3.202 -24.896 10.606 1.00 97.94 228 GLU A N 1
ATOM 1804 C CA . GLU A 1 228 ? 2.382 -24.724 11.819 1.00 97.94 228 GLU A CA 1
ATOM 1805 C C . GLU A 1 228 ? 2.297 -23.271 12.313 1.00 97.94 228 GLU A C 1
ATOM 1807 O O . GLU A 1 228 ? 1.213 -22.790 12.625 1.00 97.94 228 GLU A O 1
ATOM 1812 N N . TYR A 1 229 ? 3.411 -22.531 12.307 1.00 98.19 229 TYR A N 1
ATOM 1813 C CA . TYR A 1 229 ? 3.437 -21.139 12.773 1.00 98.19 229 TYR A CA 1
ATOM 1814 C C . TYR A 1 229 ? 2.581 -20.173 11.929 1.00 98.19 229 TYR A C 1
ATOM 1816 O O . TYR A 1 229 ? 2.229 -19.102 12.412 1.00 98.19 229 TYR A O 1
ATOM 1824 N N . LEU A 1 230 ? 2.243 -20.543 10.690 1.00 98.50 230 LEU A N 1
ATOM 1825 C CA . LEU A 1 230 ? 1.387 -19.785 9.776 1.00 98.50 230 LEU A CA 1
ATOM 1826 C C . LEU A 1 230 ? -0.042 -20.327 9.692 1.00 98.50 230 LEU A C 1
ATOM 1828 O O . LEU A 1 230 ? -0.857 -19.756 8.969 1.00 98.50 230 LEU A O 1
ATOM 1832 N N . GLN A 1 231 ? -0.371 -21.414 10.388 1.00 97.31 231 GLN A N 1
ATOM 1833 C CA . GLN A 1 231 ? -1.718 -21.971 10.339 1.00 97.31 231 GLN A CA 1
ATOM 1834 C C . GLN A 1 231 ? -2.672 -21.117 11.179 1.00 97.31 231 GLN A C 1
ATOM 1836 O O . GLN A 1 231 ? -2.631 -21.113 12.409 1.00 97.31 231 GLN A O 1
ATOM 1841 N N . ASP A 1 232 ? -3.550 -20.387 10.497 1.00 95.31 232 ASP A N 1
ATOM 1842 C CA . ASP A 1 232 ? -4.654 -19.666 11.117 1.00 95.31 232 ASP A CA 1
ATOM 1843 C C . ASP A 1 232 ? -5.873 -20.589 11.227 1.00 95.31 232 ASP A C 1
ATOM 1845 O O . ASP A 1 232 ? -6.474 -20.941 10.214 1.00 95.31 232 ASP A O 1
ATOM 1849 N N . LYS A 1 233 ? -6.257 -20.963 12.454 1.00 91.88 233 LYS A N 1
ATOM 1850 C CA . LYS A 1 233 ? -7.382 -21.883 12.712 1.00 91.88 233 LYS A CA 1
ATOM 1851 C C . LYS A 1 233 ? -8.703 -21.394 12.120 1.00 91.88 233 LYS A C 1
ATOM 1853 O O . LYS A 1 233 ? -9.521 -22.209 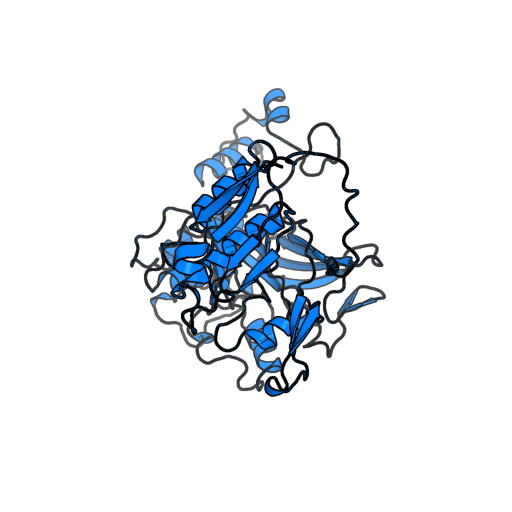11.709 1.00 91.88 233 LYS A O 1
ATOM 1858 N N . ASP A 1 234 ? -8.891 -20.078 12.081 1.00 90.88 234 ASP A N 1
ATOM 1859 C CA . ASP A 1 234 ? -10.116 -19.460 11.579 1.00 90.88 234 ASP A CA 1
ATOM 1860 C C . ASP A 1 234 ? -10.056 -19.151 10.079 1.00 90.88 234 ASP A C 1
ATOM 1862 O O . ASP A 1 234 ? -11.055 -18.660 9.559 1.00 90.88 234 ASP A O 1
ATOM 1866 N N . TYR A 1 235 ? -8.881 -19.309 9.445 1.00 95.81 235 TYR A N 1
ATOM 1867 C CA . TYR A 1 235 ? -8.502 -18.822 8.110 1.00 95.81 235 TYR A CA 1
ATOM 1868 C C . TYR A 1 235 ? -9.499 -17.818 7.509 1.00 95.81 235 TYR A C 1
ATOM 1870 O O . TYR A 1 235 ? -10.341 -18.128 6.663 1.00 95.81 235 TYR A O 1
ATOM 1878 N N . SER A 1 236 ? -9.445 -16.595 8.036 1.00 95.62 236 SER A N 1
ATOM 1879 C CA . SER A 1 236 ? -10.495 -15.589 7.849 1.00 95.62 236 SER A CA 1
ATOM 1880 C C . SER A 1 236 ? -9.945 -14.254 7.368 1.00 95.62 236 SER A C 1
ATOM 1882 O O . SER A 1 236 ? -8.746 -13.975 7.440 1.00 95.62 236 SER A O 1
ATOM 1884 N N . SER A 1 237 ? -10.861 -13.428 6.876 1.00 97.19 237 SER A N 1
ATOM 1885 C CA . SER A 1 237 ? -10.646 -12.049 6.457 1.00 97.19 237 SER A CA 1
ATOM 1886 C C . SER A 1 237 ? -11.837 -11.179 6.891 1.00 97.19 237 SER A C 1
ATOM 1888 O O . SER A 1 237 ? -12.678 -11.596 7.692 1.00 97.19 237 SER A O 1
ATOM 1890 N N . TYR A 1 238 ? -11.922 -9.965 6.359 1.00 97.88 238 TYR A N 1
ATOM 1891 C CA . TYR A 1 238 ? -13.063 -9.068 6.507 1.00 97.88 238 TYR A CA 1
ATOM 1892 C C . TYR A 1 238 ? -13.724 -8.841 5.148 1.00 97.88 238 TYR A C 1
ATOM 1894 O O . TYR A 1 238 ? -13.040 -8.694 4.135 1.00 97.88 238 TYR A O 1
ATOM 1902 N N . ASP A 1 239 ? -15.055 -8.783 5.136 1.00 97.88 239 ASP A N 1
ATOM 1903 C CA . ASP A 1 239 ? -15.827 -8.472 3.935 1.00 97.88 239 ASP A CA 1
ATOM 1904 C C . ASP A 1 239 ? -15.810 -6.959 3.696 1.00 97.88 239 ASP A C 1
ATOM 1906 O O . ASP A 1 239 ? -16.686 -6.218 4.152 1.00 97.88 239 ASP A O 1
ATOM 1910 N N . ILE A 1 240 ? -14.741 -6.504 3.046 1.00 98.62 240 ILE A N 1
ATOM 1911 C CA . ILE A 1 240 ? -14.503 -5.099 2.724 1.00 98.62 240 ILE A CA 1
ATOM 1912 C C . ILE A 1 240 ? -14.524 -4.985 1.210 1.00 98.62 240 ILE A C 1
ATOM 1914 O O . ILE A 1 240 ? -13.587 -5.422 0.538 1.00 98.62 240 ILE A O 1
ATOM 1918 N N . GLU A 1 241 ? -15.597 -4.406 0.673 1.00 98.62 241 GLU A N 1
ATOM 1919 C CA . GLU A 1 241 ? -15.668 -4.070 -0.744 1.00 98.62 241 GLU A CA 1
ATOM 1920 C C . GLU A 1 241 ? -14.651 -2.969 -1.029 1.00 98.62 241 GLU A C 1
ATOM 1922 O O . GLU A 1 241 ? -14.601 -1.967 -0.317 1.00 98.62 241 GLU A O 1
ATOM 1927 N N . LEU A 1 242 ? -13.862 -3.166 -2.082 1.00 98.88 242 LEU A N 1
ATOM 1928 C CA . LEU A 1 242 ? -12.840 -2.237 -2.537 1.00 98.88 242 LEU A CA 1
ATOM 1929 C C . LEU A 1 242 ? -13.174 -1.777 -3.954 1.00 98.88 242 LEU A C 1
ATOM 1931 O O . LEU A 1 242 ? -13.641 -2.561 -4.785 1.00 98.88 242 LEU A O 1
ATOM 1935 N N . GLY A 1 243 ? -12.930 -0.507 -4.252 1.00 98.62 243 GLY A N 1
ATOM 1936 C CA . GLY A 1 243 ? -13.162 0.051 -5.576 1.00 98.62 243 GLY A CA 1
ATOM 1937 C C . GLY A 1 243 ? -12.086 1.042 -5.976 1.00 98.62 243 GLY A C 1
ATOM 1938 O O . GLY A 1 243 ? -11.651 1.839 -5.149 1.00 98.62 243 GLY A O 1
ATOM 1939 N N . VAL A 1 244 ? -11.724 1.022 -7.258 1.00 98.88 244 VAL A N 1
ATOM 1940 C CA . VAL A 1 244 ? -10.849 2.024 -7.877 1.00 98.88 244 VAL A CA 1
ATOM 1941 C C . VAL A 1 244 ? -11.617 2.734 -8.976 1.00 98.88 244 VAL A C 1
ATOM 1943 O O . VAL A 1 244 ? -12.223 2.090 -9.839 1.00 98.88 244 VAL A O 1
ATOM 1946 N N . ALA A 1 245 ? -11.574 4.058 -8.953 1.00 98.69 245 ALA A N 1
ATOM 1947 C CA . ALA A 1 245 ? -12.031 4.912 -10.031 1.00 98.69 245 ALA A CA 1
ATOM 1948 C C . ALA A 1 245 ? -10.889 5.798 -10.533 1.00 98.69 245 ALA A C 1
ATOM 1950 O O . ALA A 1 245 ? -9.972 6.128 -9.781 1.00 98.69 245 ALA A O 1
ATOM 1951 N N . ILE A 1 246 ? -10.962 6.181 -11.805 1.00 98.69 246 ILE A N 1
ATOM 1952 C CA . ILE A 1 246 ? -10.050 7.145 -12.418 1.00 98.69 246 ILE A CA 1
ATOM 1953 C C . ILE A 1 246 ? -10.875 8.313 -12.944 1.00 98.69 246 ILE A C 1
ATOM 1955 O O . ILE A 1 246 ? -11.867 8.118 -13.650 1.00 98.69 246 ILE A O 1
ATOM 1959 N N . MET A 1 247 ? -10.451 9.523 -12.604 1.00 97.62 247 MET A N 1
ATOM 1960 C CA . MET A 1 247 ? -10.976 10.762 -13.159 1.00 97.62 247 MET A CA 1
ATOM 1961 C C . MET A 1 247 ? -9.888 11.415 -14.008 1.00 97.62 247 MET A C 1
ATOM 1963 O O . MET A 1 247 ? -8.821 11.744 -13.507 1.00 97.62 247 MET A O 1
ATOM 1967 N N . SER A 1 248 ? -10.162 11.585 -15.294 1.00 95.75 248 SER A N 1
ATOM 1968 C CA . SER A 1 248 ? -9.340 12.389 -16.200 1.00 95.75 248 SER A CA 1
ATOM 1969 C C . SER A 1 248 ? -9.852 13.830 -16.255 1.00 95.75 248 SER A C 1
ATOM 1971 O O . SER A 1 248 ? -10.985 14.107 -15.855 1.00 95.75 248 SER A O 1
ATOM 1973 N N . GLU A 1 249 ? -9.079 14.728 -16.861 1.00 90.56 249 GLU A N 1
ATOM 1974 C CA . GLU A 1 249 ? -9.507 16.113 -17.117 1.00 90.56 249 GLU A CA 1
ATOM 1975 C C . GLU A 1 249 ? -10.726 16.208 -18.055 1.00 90.56 249 GLU A C 1
ATOM 1977 O O . GLU A 1 249 ? -11.469 17.186 -18.016 1.00 90.56 249 GLU A O 1
ATOM 1982 N N . ASN A 1 250 ? -10.974 15.172 -18.865 1.00 90.75 250 ASN A N 1
ATOM 1983 C CA . ASN A 1 250 ? -12.062 15.131 -19.846 1.00 90.75 250 ASN A CA 1
ATOM 1984 C C . ASN A 1 250 ? -13.328 14.422 -19.334 1.00 90.75 250 ASN A C 1
ATOM 1986 O O . ASN A 1 250 ? -14.366 14.427 -20.002 1.00 90.75 250 ASN A O 1
ATOM 1990 N N . THR A 1 251 ? -13.269 13.787 -18.162 1.00 90.62 251 THR A N 1
ATOM 1991 C CA . THR A 1 251 ? -14.412 13.091 -17.556 1.00 90.62 251 THR A CA 1
ATOM 1992 C C . THR A 1 251 ? -15.104 13.986 -16.538 1.00 90.62 251 THR A C 1
ATOM 1994 O O . THR A 1 251 ? -14.450 14.561 -15.678 1.00 90.62 251 THR A O 1
ATOM 1997 N N . LYS A 1 252 ? -16.440 14.059 -16.598 1.00 90.00 252 LYS A N 1
ATOM 1998 C CA . LYS A 1 252 ? -17.240 14.836 -15.633 1.00 90.00 252 LYS A CA 1
ATOM 1999 C C . LYS A 1 252 ? -17.298 14.199 -14.245 1.00 90.00 252 LYS A C 1
ATOM 2001 O O . LYS A 1 252 ? -17.396 14.914 -13.263 1.00 90.00 252 LYS A O 1
ATOM 2006 N N . GLU A 1 253 ? -17.250 12.872 -14.194 1.00 94.88 253 GLU A N 1
ATOM 2007 C CA . GLU A 1 253 ? -17.350 12.070 -12.975 1.00 94.88 253 GLU A CA 1
ATOM 2008 C C . GLU A 1 253 ? -16.267 10.981 -12.991 1.00 94.88 253 GLU A C 1
ATOM 2010 O O . GLU A 1 253 ? -15.909 10.509 -14.080 1.00 94.88 253 GLU A O 1
ATOM 2015 N N . PRO A 1 254 ? -15.765 10.536 -11.825 1.00 97.12 254 PRO A N 1
ATOM 2016 C CA . PRO A 1 254 ? -14.836 9.413 -11.744 1.00 97.12 254 PRO A CA 1
ATOM 2017 C C . PRO A 1 254 ? -15.412 8.131 -12.362 1.00 97.12 254 PRO A C 1
ATOM 2019 O O . PRO A 1 254 ? -16.527 7.713 -12.044 1.00 97.12 254 PRO A O 1
ATOM 2022 N N . VAL A 1 255 ? -14.634 7.455 -13.211 1.00 98.12 255 VAL A N 1
ATOM 2023 C CA . VAL A 1 255 ? -15.042 6.200 -13.859 1.00 98.12 255 VAL A CA 1
ATOM 2024 C C . VAL A 1 255 ? -14.468 5.014 -13.097 1.00 98.12 255 VAL A C 1
ATOM 2026 O O . VAL A 1 255 ? -13.252 4.886 -12.964 1.00 98.12 255 VAL A O 1
ATOM 2029 N N . LYS A 1 256 ? -15.334 4.121 -12.608 1.00 98.19 256 LYS A N 1
ATOM 2030 C CA . LYS A 1 256 ? -14.916 2.903 -11.902 1.00 98.19 256 LYS A CA 1
ATOM 2031 C C . LYS A 1 256 ? -14.215 1.939 -12.862 1.00 98.19 256 LYS A C 1
ATOM 2033 O O . LYS A 1 256 ? -14.809 1.523 -13.852 1.00 98.19 256 LYS A O 1
ATOM 2038 N N . VAL A 1 257 ? -12.981 1.565 -12.536 1.00 98.38 257 VAL A N 1
ATOM 2039 C CA . VAL A 1 257 ? -12.156 0.636 -13.329 1.00 98.38 257 VAL A CA 1
ATOM 2040 C C . VAL A 1 257 ? -11.940 -0.709 -12.645 1.00 98.38 257 VAL A C 1
ATOM 2042 O O . VAL A 1 257 ? -11.612 -1.678 -13.320 1.00 98.38 257 VAL A O 1
ATOM 2045 N N . SER A 1 258 ? -12.137 -0.781 -11.325 1.00 98.50 258 SER A N 1
ATOM 2046 C CA . SER A 1 258 ? -12.005 -2.024 -10.563 1.00 98.50 258 SER A CA 1
ATOM 2047 C C . SER A 1 258 ? -12.989 -2.091 -9.393 1.00 98.50 258 SER A C 1
ATOM 2049 O O . SER A 1 258 ? -13.303 -1.076 -8.756 1.00 98.50 258 SER A O 1
ATOM 2051 N N . LYS A 1 259 ? -13.485 -3.299 -9.111 1.00 98.56 259 LYS A N 1
ATOM 2052 C CA . LYS A 1 259 ? -14.254 -3.675 -7.920 1.00 98.56 259 LYS A CA 1
ATOM 2053 C C . LYS A 1 259 ? -13.710 -4.999 -7.382 1.00 98.56 259 LYS A C 1
ATOM 2055 O O . LYS A 1 259 ? -13.931 -6.045 -7.981 1.00 98.56 259 LYS A O 1
ATOM 2060 N N . SER A 1 260 ? -13.055 -4.964 -6.230 1.00 98.69 260 SER A N 1
ATOM 2061 C CA . SER A 1 260 ? -12.469 -6.141 -5.581 1.00 98.69 260 SER A CA 1
ATOM 2062 C C . SER A 1 260 ? -12.942 -6.254 -4.127 1.00 98.69 260 SER A C 1
ATOM 2064 O O . SER A 1 260 ? -13.906 -5.599 -3.717 1.00 98.69 260 SER A O 1
ATOM 2066 N N . ASN A 1 261 ? -12.310 -7.125 -3.346 1.00 98.75 261 ASN A N 1
ATOM 2067 C CA . ASN A 1 261 ? -12.621 -7.312 -1.935 1.00 98.75 261 ASN A CA 1
ATOM 2068 C C . ASN A 1 261 ? -11.386 -7.786 -1.162 1.00 98.75 261 ASN A C 1
ATOM 2070 O O . ASN A 1 261 ? -10.625 -8.608 -1.671 1.00 98.75 261 ASN A O 1
ATOM 2074 N N . LEU A 1 262 ? -11.222 -7.325 0.081 1.00 98.69 262 LEU A N 1
ATOM 2075 C CA . LEU A 1 262 ? -10.109 -7.735 0.946 1.00 98.69 262 LEU A CA 1
ATOM 2076 C C . LEU A 1 262 ? -10.044 -9.255 1.170 1.00 98.69 262 LEU A C 1
ATOM 2078 O O . LEU A 1 262 ? -8.963 -9.829 1.304 1.00 98.69 262 LEU A O 1
ATOM 2082 N N . ARG A 1 263 ? -11.189 -9.943 1.174 1.00 97.94 263 ARG A N 1
ATOM 2083 C CA . ARG A 1 263 ? -11.239 -11.402 1.341 1.00 97.94 263 ARG A CA 1
ATOM 2084 C C . ARG A 1 263 ? -10.565 -12.186 0.204 1.00 97.94 263 ARG A C 1
ATOM 2086 O O . ARG A 1 263 ? -10.349 -13.379 0.370 1.00 97.94 263 ARG A O 1
ATOM 2093 N N . ASN A 1 264 ? -10.193 -11.531 -0.902 1.00 98.44 264 ASN A N 1
ATOM 2094 C CA . ASN A 1 264 ? -9.441 -12.135 -2.009 1.00 98.44 264 ASN A CA 1
ATOM 2095 C C . ASN A 1 264 ? -7.942 -12.334 -1.710 1.00 98.44 264 ASN A C 1
ATOM 2097 O O . ASN A 1 264 ? -7.236 -12.931 -2.518 1.00 98.44 264 ASN A O 1
ATOM 2101 N N . LEU A 1 265 ? -7.426 -11.854 -0.574 1.00 98.50 265 LEU A N 1
ATOM 2102 C CA . LEU A 1 265 ? -6.058 -12.171 -0.161 1.00 98.50 265 LEU A CA 1
ATOM 2103 C C . LEU A 1 265 ? -5.919 -13.650 0.216 1.00 98.50 265 LEU A C 1
ATOM 2105 O O . LEU A 1 265 ? -6.728 -14.189 0.970 1.00 98.50 265 LEU A O 1
ATOM 2109 N N . TYR A 1 266 ? -4.853 -14.284 -0.275 1.00 98.62 266 TYR A N 1
ATOM 2110 C CA . TYR A 1 266 ? -4.510 -15.666 0.058 1.00 98.62 266 TYR A CA 1
ATOM 2111 C C . TYR A 1 266 ? -3.797 -15.756 1.409 1.00 98.62 266 TYR A C 1
ATOM 2113 O O . TYR A 1 266 ? -4.121 -16.621 2.220 1.00 98.62 266 TYR A O 1
ATOM 2121 N N . TRP A 1 267 ? -2.846 -14.852 1.662 1.00 98.75 267 TRP A N 1
ATOM 2122 C CA . TRP A 1 267 ? -2.238 -14.681 2.981 1.00 98.75 267 TRP A CA 1
ATOM 2123 C C . TRP A 1 267 ? -2.917 -13.523 3.704 1.00 98.75 267 TRP A C 1
ATOM 2125 O O . TRP A 1 267 ? -2.921 -12.399 3.204 1.00 98.75 267 TRP A O 1
ATOM 2135 N N . ASN A 1 268 ? -3.505 -13.791 4.870 1.00 98.12 268 ASN A N 1
ATOM 2136 C CA . ASN A 1 268 ? -4.202 -12.758 5.632 1.00 98.12 268 ASN A CA 1
ATOM 2137 C C . ASN A 1 268 ? -3.242 -11.925 6.503 1.00 98.12 268 ASN A C 1
ATOM 2139 O O . ASN A 1 268 ? -2.089 -12.294 6.732 1.00 98.12 268 ASN A O 1
ATOM 2143 N N . ALA A 1 269 ? -3.733 -10.801 7.029 1.00 98.38 269 ALA A N 1
ATOM 2144 C CA . ALA A 1 269 ? -2.933 -9.864 7.824 1.00 98.38 269 ALA A CA 1
ATOM 2145 C C . ALA A 1 269 ? -2.267 -10.507 9.056 1.00 98.38 269 ALA A C 1
ATOM 2147 O O . ALA A 1 269 ? -1.144 -10.152 9.416 1.00 98.38 269 ALA A O 1
ATOM 2148 N N . LYS A 1 270 ? -2.930 -11.488 9.688 1.00 98.06 270 LYS A N 1
ATOM 2149 C CA . LYS A 1 270 ? -2.366 -12.202 10.841 1.00 98.06 270 LYS A CA 1
ATOM 2150 C C . LYS A 1 270 ? -1.135 -13.003 10.418 1.00 98.06 270 LYS A C 1
ATOM 2152 O O . LYS A 1 270 ? -0.080 -12.856 11.024 1.00 98.06 270 LYS A O 1
ATOM 2157 N N . GLN A 1 271 ? -1.245 -13.757 9.323 1.00 98.81 271 GLN A N 1
ATOM 2158 C CA . GLN A 1 271 ? -0.133 -14.509 8.740 1.00 98.81 271 GLN A CA 1
ATOM 2159 C C . GLN A 1 271 ? 1.020 -13.602 8.302 1.00 98.81 271 GLN A C 1
ATOM 2161 O O . GLN A 1 271 ? 2.175 -13.931 8.565 1.00 98.81 271 GLN A O 1
ATOM 2166 N N . GLN A 1 272 ? 0.720 -12.458 7.683 1.00 98.88 272 GLN A N 1
ATOM 2167 C CA . GLN A 1 272 ? 1.720 -11.468 7.271 1.00 98.88 272 GLN A CA 1
ATOM 2168 C C . GLN A 1 272 ? 2.544 -10.974 8.469 1.00 98.88 272 GLN A C 1
ATOM 2170 O O . GLN A 1 272 ? 3.768 -11.088 8.461 1.00 98.88 272 GLN A O 1
ATOM 2175 N N . LEU A 1 273 ? 1.891 -10.510 9.541 1.00 98.81 273 LEU A N 1
ATOM 2176 C CA . LEU A 1 273 ? 2.587 -10.019 10.736 1.00 98.81 273 LEU A CA 1
ATOM 2177 C C . LEU A 1 273 ? 3.327 -11.138 11.493 1.00 98.81 273 LEU A C 1
ATOM 2179 O O . LEU A 1 273 ? 4.451 -10.940 11.963 1.00 98.81 273 LEU A O 1
ATOM 2183 N N . THR A 1 274 ? 2.728 -12.328 11.590 1.00 98.75 274 THR A N 1
ATOM 2184 C CA . THR A 1 274 ? 3.385 -13.496 12.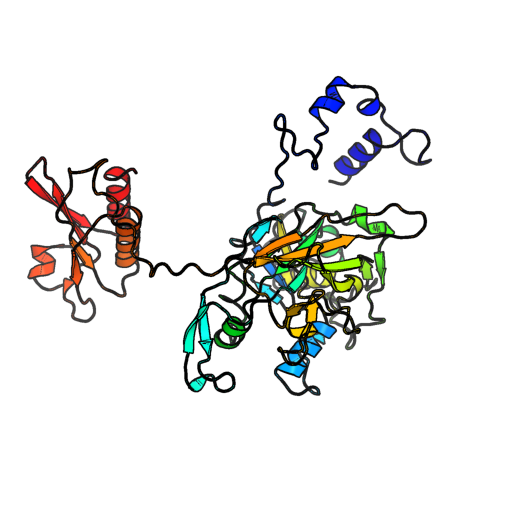192 1.00 98.75 274 THR A CA 1
ATOM 2185 C C . THR A 1 274 ? 4.652 -13.867 11.422 1.00 98.75 274 THR A C 1
ATOM 2187 O O . THR A 1 274 ? 5.698 -14.078 12.032 1.00 98.75 274 THR A O 1
ATOM 2190 N N . HIS A 1 275 ? 4.596 -13.887 10.087 1.00 98.88 275 HIS A N 1
ATOM 2191 C CA . HIS A 1 275 ? 5.767 -14.155 9.257 1.00 98.88 275 HIS A CA 1
ATOM 2192 C C . HIS A 1 275 ? 6.834 -13.076 9.397 1.00 98.88 275 HIS A C 1
ATOM 2194 O O . HIS A 1 275 ? 8.001 -13.409 9.574 1.00 98.88 275 HIS A O 1
ATOM 2200 N N . HIS A 1 276 ? 6.440 -11.801 9.381 1.00 98.75 276 HIS A N 1
ATOM 2201 C CA . HIS A 1 276 ? 7.382 -10.686 9.443 1.00 98.75 276 HIS A CA 1
ATOM 2202 C C . HIS A 1 276 ? 8.258 -10.746 10.704 1.00 98.75 276 HIS A C 1
ATOM 2204 O O . HIS A 1 276 ? 9.470 -10.560 10.648 1.00 98.75 276 HIS A O 1
ATOM 2210 N N . SER A 1 277 ? 7.658 -11.101 11.841 1.00 98.50 277 SER A N 1
ATOM 2211 C CA . SER A 1 277 ? 8.375 -11.220 13.114 1.00 98.50 277 SER A CA 1
ATOM 2212 C C . SER A 1 277 ? 9.100 -12.560 13.318 1.00 98.50 277 SER A C 1
ATOM 2214 O O . SER A 1 277 ? 9.817 -12.707 14.307 1.00 98.50 277 SER A O 1
ATOM 2216 N N . VAL A 1 278 ? 8.953 -13.555 12.427 1.00 98.56 278 VAL A N 1
ATOM 2217 C CA . VAL A 1 278 ? 9.379 -14.946 12.701 1.00 98.56 278 VAL A CA 1
ATOM 2218 C C . VAL A 1 278 ? 10.880 -15.092 12.963 1.00 98.56 278 VAL A C 1
ATOM 2220 O O . VAL A 1 278 ? 11.292 -15.966 13.725 1.00 98.56 278 VAL A O 1
ATOM 2223 N N . THR A 1 279 ? 11.697 -14.233 12.354 1.00 98.12 279 THR A N 1
ATOM 2224 C CA . THR A 1 279 ? 13.160 -14.209 12.507 1.00 98.12 279 THR A CA 1
ATOM 2225 C C . THR A 1 279 ? 13.631 -13.323 13.663 1.00 98.12 279 THR A C 1
ATOM 2227 O O . THR A 1 279 ? 14.834 -13.140 13.835 1.00 98.12 279 THR A O 1
ATOM 2230 N N . GLY A 1 280 ? 12.702 -12.774 14.454 1.00 97.88 280 GLY A N 1
ATOM 2231 C CA . GLY A 1 280 ? 12.995 -11.869 15.564 1.00 97.88 280 GLY A CA 1
ATOM 2232 C C . GLY A 1 280 ? 12.966 -10.382 15.208 1.00 97.88 280 GLY A C 1
ATOM 2233 O O . GLY A 1 280 ? 13.503 -9.578 15.972 1.00 97.88 280 GLY A O 1
ATOM 2234 N N . CYS A 1 281 ? 12.372 -10.017 14.062 1.00 98.19 281 CYS A N 1
ATOM 2235 C CA . CYS A 1 281 ? 12.169 -8.623 13.665 1.00 98.19 281 CYS A CA 1
ATOM 2236 C C . CYS A 1 281 ? 11.290 -7.893 14.694 1.00 98.19 281 CYS A C 1
ATOM 2238 O O . CYS A 1 281 ? 10.265 -8.419 15.140 1.00 98.19 281 CYS A O 1
ATOM 2240 N N . ILE A 1 282 ? 11.708 -6.687 15.081 1.00 98.25 282 ILE A N 1
ATOM 2241 C CA . ILE A 1 282 ? 10.969 -5.834 16.010 1.00 98.25 282 ILE A CA 1
ATOM 2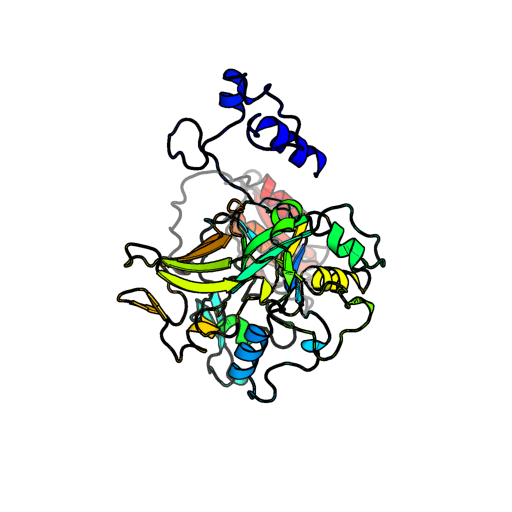242 C C . ILE A 1 282 ? 9.837 -5.159 15.236 1.00 98.25 282 ILE A C 1
ATOM 2244 O O . ILE A 1 282 ? 10.098 -4.425 14.292 1.00 98.25 282 ILE A O 1
ATOM 2248 N N . MET A 1 283 ? 8.600 -5.365 15.677 1.00 98.31 283 MET A N 1
ATOM 2249 C CA . MET A 1 283 ? 7.414 -4.699 15.147 1.00 98.31 283 MET A CA 1
ATOM 2250 C C . MET A 1 283 ? 7.032 -3.545 16.072 1.00 98.31 283 MET A C 1
ATOM 2252 O O . MET A 1 283 ? 6.569 -3.779 17.196 1.00 98.31 283 MET A O 1
ATOM 2256 N N . ASN A 1 284 ? 7.207 -2.307 15.622 1.00 98.12 284 ASN A N 1
ATOM 2257 C CA . ASN A 1 284 ? 6.932 -1.095 16.387 1.00 98.12 284 ASN A CA 1
ATOM 2258 C C . ASN A 1 284 ? 5.473 -0.636 16.229 1.00 98.12 284 ASN A C 1
ATOM 2260 O O . ASN A 1 284 ? 4.851 -0.848 15.187 1.00 98.12 284 ASN A O 1
ATOM 2264 N N . PRO A 1 285 ? 4.882 0.016 17.248 1.00 98.00 285 PRO A N 1
ATOM 2265 C CA . PRO A 1 285 ? 3.619 0.709 17.055 1.00 98.00 285 PRO A CA 1
ATOM 2266 C C . PRO A 1 285 ? 3.764 1.816 16.009 1.00 98.00 285 PRO A C 1
ATOM 2268 O O . PRO A 1 285 ? 4.648 2.664 16.119 1.00 98.00 285 PRO A O 1
ATOM 2271 N N . GLY A 1 286 ? 2.857 1.826 15.036 1.00 98.19 286 GLY A N 1
ATOM 2272 C CA . GLY A 1 286 ? 2.892 2.751 13.905 1.00 98.19 286 GLY A CA 1
ATOM 2273 C C . GLY A 1 286 ? 3.528 2.176 12.639 1.00 98.19 286 GLY A C 1
ATOM 2274 O O . GLY A 1 286 ? 3.360 2.791 11.588 1.00 98.19 286 GLY A O 1
ATOM 2275 N N . ASP A 1 287 ? 4.175 1.005 12.699 1.00 98.81 287 ASP A N 1
ATOM 2276 C CA . ASP A 1 287 ? 4.636 0.322 11.485 1.00 98.81 287 ASP A CA 1
ATOM 2277 C C . ASP A 1 287 ? 3.449 -0.007 10.579 1.00 98.81 287 ASP A C 1
ATOM 2279 O O . ASP A 1 287 ? 2.373 -0.401 11.054 1.00 98.81 287 ASP A O 1
ATOM 2283 N N . LEU A 1 288 ? 3.660 0.157 9.275 1.00 98.94 288 LEU A N 1
ATOM 2284 C CA . LEU A 1 288 ? 2.640 -0.023 8.252 1.00 98.94 288 LEU A CA 1
ATOM 2285 C C . LEU A 1 288 ? 2.950 -1.267 7.417 1.00 98.94 288 LEU A C 1
ATOM 2287 O O . LEU A 1 288 ? 4.000 -1.355 6.783 1.00 98.94 288 LEU A O 1
ATOM 2291 N N . LEU A 1 289 ? 2.035 -2.234 7.405 1.00 98.94 289 LEU A N 1
ATOM 2292 C CA . LEU A 1 289 ? 2.173 -3.461 6.620 1.00 98.94 289 LEU A CA 1
ATOM 2293 C C . LEU A 1 289 ? 1.060 -3.502 5.574 1.00 98.94 289 LEU A C 1
ATOM 2295 O O . LEU A 1 289 ? -0.119 -3.560 5.929 1.00 98.94 289 LEU A O 1
ATOM 2299 N N . ALA A 1 290 ? 1.437 -3.445 4.302 1.00 98.94 290 ALA A N 1
ATOM 2300 C CA . ALA A 1 290 ? 0.519 -3.448 3.174 1.00 98.94 290 ALA A CA 1
ATOM 2301 C C . ALA A 1 290 ? 0.307 -4.851 2.613 1.00 98.94 290 ALA A C 1
ATOM 2303 O O . ALA A 1 290 ? 1.120 -5.753 2.806 1.00 98.94 290 ALA A O 1
ATOM 2304 N N . SER A 1 291 ? -0.840 -5.072 1.987 1.00 98.88 291 SER A N 1
ATOM 2305 C CA . SER A 1 291 ? -1.273 -6.402 1.581 1.00 98.88 291 SER A CA 1
ATOM 2306 C C . SER A 1 291 ? -0.512 -6.970 0.381 1.00 98.88 291 SER A C 1
ATOM 2308 O O . SER A 1 291 ? -0.516 -8.195 0.178 1.00 98.88 291 SER A O 1
ATOM 2310 N N . GLY A 1 292 ? 0.090 -6.107 -0.431 1.00 98.69 292 GLY A N 1
ATOM 2311 C CA . GLY A 1 292 ? 0.272 -6.342 -1.850 1.00 98.69 292 GLY A CA 1
ATOM 2312 C C . GLY A 1 292 ? -1.028 -6.122 -2.618 1.00 98.69 292 GLY A C 1
ATOM 2313 O O . GLY A 1 292 ? -2.129 -6.257 -2.065 1.00 98.69 292 GLY A O 1
ATOM 2314 N N . THR A 1 293 ? -0.898 -5.838 -3.911 1.00 98.94 293 THR A N 1
ATOM 2315 C CA . THR A 1 293 ? -2.023 -5.592 -4.824 1.00 98.94 293 THR A CA 1
ATOM 2316 C C . THR A 1 293 ? -3.130 -6.646 -4.685 1.00 98.94 293 THR A C 1
ATOM 2318 O O . THR A 1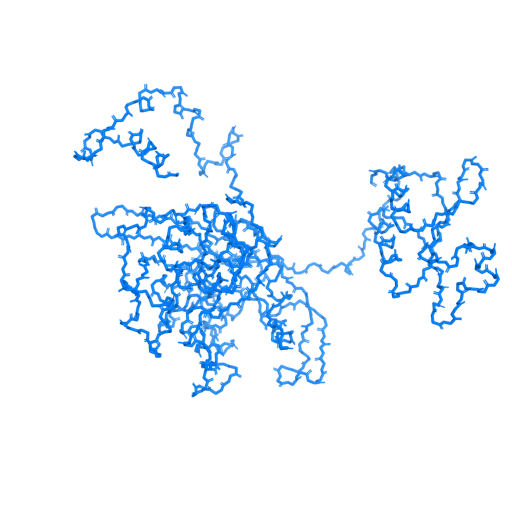 293 ? -2.886 -7.849 -4.794 1.00 98.94 293 THR A O 1
ATOM 2321 N N . ILE A 1 294 ? -4.375 -6.203 -4.490 1.00 98.88 294 ILE A N 1
ATOM 2322 C CA . ILE A 1 294 ? -5.548 -7.059 -4.275 1.00 98.88 294 ILE A CA 1
ATOM 2323 C C . ILE A 1 294 ? -6.298 -7.276 -5.592 1.00 98.88 294 ILE A C 1
ATOM 2325 O O . ILE A 1 294 ? -7.119 -6.454 -6.008 1.00 98.88 294 ILE A O 1
ATOM 2329 N N . SER A 1 295 ? -6.098 -8.449 -6.191 1.00 98.81 295 SER A N 1
ATOM 2330 C CA . SER A 1 295 ? -6.878 -8.920 -7.339 1.00 98.81 295 SER A CA 1
ATOM 2331 C C . SER A 1 295 ? -7.826 -10.054 -6.951 1.00 98.81 295 SER A C 1
ATOM 2333 O O . SER A 1 295 ? -7.495 -10.892 -6.117 1.00 98.81 295 SER A O 1
ATOM 2335 N N . GLY A 1 296 ? -9.013 -10.077 -7.557 1.00 97.81 296 GLY A N 1
ATOM 2336 C CA . GLY A 1 296 ? -9.928 -11.221 -7.556 1.00 97.81 296 GLY A CA 1
ATOM 2337 C C . GLY A 1 296 ? -9.919 -11.971 -8.891 1.00 97.81 296 GLY A C 1
ATOM 2338 O O . GLY A 1 296 ? -9.261 -11.563 -9.847 1.00 97.81 296 GLY A O 1
ATOM 2339 N N . SER A 1 297 ? -10.685 -13.060 -8.972 1.00 96.00 297 SER A N 1
ATOM 2340 C CA . SER A 1 297 ? -10.688 -13.974 -10.127 1.00 96.00 297 SER A CA 1
ATOM 2341 C C . SER A 1 297 ? -11.356 -13.419 -11.390 1.00 96.00 297 SER A C 1
ATOM 2343 O O . SER A 1 297 ? -11.131 -13.934 -12.485 1.00 96.00 297 SER A O 1
ATOM 2345 N N . SER A 1 298 ? -12.175 -12.373 -11.262 1.00 96.44 298 SER A N 1
ATOM 2346 C CA . SER A 1 298 ? -12.826 -11.720 -12.399 1.00 96.44 298 SER A CA 1
ATOM 2347 C C . SER A 1 298 ? -11.953 -10.609 -12.986 1.00 96.44 298 SER A C 1
ATOM 2349 O O . SER A 1 298 ? -11.185 -9.955 -12.278 1.00 96.44 298 SER A O 1
ATOM 2351 N N . THR A 1 299 ? -12.126 -10.316 -14.275 1.00 93.75 299 THR A N 1
ATOM 2352 C CA . THR A 1 299 ? -11.418 -9.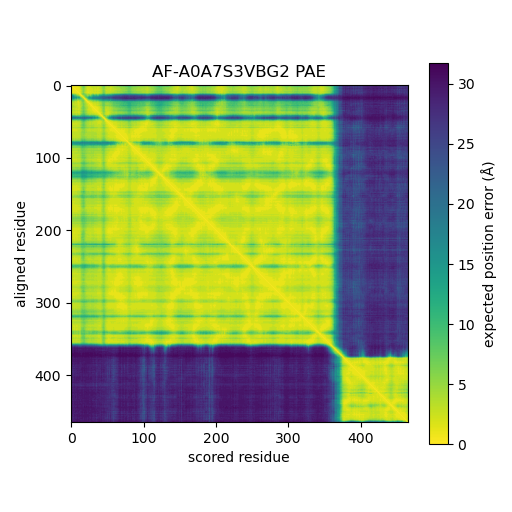209 -14.941 1.00 93.75 299 THR A CA 1
ATOM 2353 C C . THR A 1 299 ? -11.787 -7.831 -14.390 1.00 93.75 299 THR A C 1
ATOM 2355 O O . THR A 1 299 ? -11.006 -6.898 -14.530 1.00 93.75 299 THR A O 1
ATOM 2358 N N . GLU A 1 300 ? -12.955 -7.694 -13.758 1.00 95.19 300 GLU A N 1
ATOM 2359 C CA . GLU A 1 300 ? -13.407 -6.452 -13.114 1.00 95.19 300 GLU A CA 1
ATOM 2360 C C . GLU A 1 300 ? -12.804 -6.256 -11.717 1.00 95.19 300 GLU A C 1
ATOM 2362 O O . GLU A 1 300 ? -12.899 -5.170 -11.152 1.00 95.19 300 GLU A O 1
ATOM 2367 N N . SER A 1 301 ? -12.185 -7.297 -11.155 1.00 97.81 301 SER A N 1
ATOM 2368 C CA . SER A 1 301 ? -11.621 -7.297 -9.802 1.00 97.81 301 SER A CA 1
ATOM 2369 C C . SER A 1 301 ? -10.099 -7.220 -9.766 1.00 97.81 301 SER A C 1
ATOM 2371 O O . SER A 1 301 ? -9.507 -7.533 -8.739 1.00 97.81 301 SER A O 1
ATOM 2373 N N . LEU A 1 302 ? -9.461 -6.849 -10.876 1.00 98.69 302 LEU A N 1
ATOM 2374 C CA . LEU A 1 302 ? -8.006 -6.738 -10.977 1.00 98.69 302 LEU A CA 1
ATOM 2375 C C . LEU A 1 302 ? -7.507 -5.456 -10.296 1.00 98.69 302 LEU A C 1
ATOM 2377 O O . LEU A 1 302 ? -8.131 -4.400 -10.419 1.00 98.69 302 LEU A O 1
ATOM 2381 N N . GLY A 1 303 ? -6.398 -5.554 -9.566 1.00 98.69 303 GLY A N 1
ATOM 2382 C CA . GLY A 1 303 ? -5.920 -4.515 -8.654 1.00 98.69 303 GLY A CA 1
ATOM 2383 C C . GLY A 1 303 ? -4.943 -3.500 -9.251 1.00 98.69 303 GLY A C 1
ATOM 2384 O O . GLY A 1 303 ? -4.497 -2.621 -8.524 1.00 98.69 303 GLY A O 1
ATOM 2385 N N . SER A 1 304 ? -4.609 -3.584 -10.541 1.00 98.88 304 SER A N 1
ATOM 2386 C CA . SER A 1 304 ? -3.651 -2.680 -11.200 1.00 98.88 304 SER A CA 1
ATOM 2387 C C . SER A 1 304 ? -3.993 -2.430 -12.673 1.00 98.88 304 SER A C 1
ATOM 2389 O O . SER A 1 304 ? -4.647 -3.256 -13.320 1.00 98.88 304 SER A O 1
ATOM 2391 N N . MET A 1 305 ? -3.512 -1.326 -13.257 1.00 98.62 305 MET A N 1
ATOM 2392 C CA . MET A 1 305 ? -3.599 -1.095 -14.705 1.00 98.62 305 MET A CA 1
ATOM 2393 C C . MET A 1 305 ? -2.765 -2.104 -15.488 1.00 98.62 305 MET A C 1
ATOM 2395 O O . MET A 1 305 ? -3.166 -2.474 -16.593 1.00 98.62 305 MET A O 1
ATOM 2399 N N . LEU A 1 306 ? -1.645 -2.588 -14.938 1.00 98.56 306 LEU A N 1
ATOM 2400 C CA . LEU A 1 306 ? -0.876 -3.686 -15.526 1.00 98.56 306 LEU A CA 1
ATOM 2401 C C . LEU A 1 306 ? -1.773 -4.899 -15.812 1.00 98.56 306 LEU A C 1
ATOM 2403 O O . LEU A 1 306 ? -1.727 -5.458 -16.910 1.00 98.56 306 LEU A O 1
ATOM 2407 N N . GLU A 1 307 ? -2.612 -5.275 -14.851 1.00 98.69 307 GLU A N 1
ATOM 2408 C CA . GLU A 1 307 ? -3.545 -6.393 -14.970 1.00 98.69 307 GLU A CA 1
ATOM 2409 C C . GLU A 1 307 ? -4.760 -6.060 -15.838 1.00 98.69 307 GLU A C 1
ATOM 2411 O O . GLU A 1 307 ? -5.057 -6.803 -16.778 1.00 98.69 307 GLU A O 1
ATOM 2416 N N . LEU A 1 308 ? -5.428 -4.930 -15.579 1.00 98.56 308 LEU A N 1
ATOM 2417 C CA . LEU A 1 308 ? -6.623 -4.496 -16.315 1.00 98.56 308 LEU A CA 1
ATOM 2418 C C . LEU A 1 308 ? -6.340 -4.337 -17.816 1.00 98.56 308 LEU A C 1
ATOM 2420 O O . LEU A 1 308 ? -7.106 -4.807 -18.660 1.00 98.56 308 LEU A O 1
ATOM 2424 N N . SER A 1 309 ? -5.206 -3.722 -18.158 1.00 98.25 309 SER A N 1
ATOM 2425 C CA . SER A 1 309 ? -4.753 -3.559 -19.543 1.00 98.25 309 SER A CA 1
ATOM 2426 C C . SER A 1 309 ? -4.001 -4.776 -20.082 1.00 98.25 309 SER A C 1
ATOM 2428 O O . SER A 1 309 ? -3.608 -4.780 -21.246 1.00 98.25 309 SER A O 1
ATOM 2430 N N . TRP A 1 310 ? -3.764 -5.801 -19.262 1.00 97.69 310 TRP A N 1
ATOM 2431 C CA . TRP A 1 310 ? -2.983 -6.986 -19.611 1.00 97.69 310 TRP A CA 1
ATOM 2432 C C . TRP A 1 310 ? -1.656 -6.628 -20.298 1.00 97.69 310 TRP A C 1
ATOM 2434 O O . TRP A 1 310 ? -1.451 -6.905 -21.486 1.00 97.69 310 TRP A O 1
ATOM 2444 N N . LYS A 1 311 ? -0.778 -5.926 -19.569 1.00 95.25 311 LYS A N 1
ATOM 2445 C CA . LYS A 1 311 ? 0.505 -5.399 -20.073 1.00 95.25 311 LYS A CA 1
ATOM 2446 C C . LYS A 1 311 ? 0.329 -4.479 -21.292 1.00 95.25 311 LYS A C 1
ATOM 2448 O O . LYS A 1 311 ? 1.124 -4.501 -22.230 1.00 95.25 311 LYS A O 1
ATOM 2453 N N . GLY A 1 312 ? -0.741 -3.684 -21.305 1.00 96.31 312 GLY A N 1
ATOM 2454 C CA . GLY A 1 312 ? -1.065 -2.757 -22.389 1.00 96.31 312 GLY A CA 1
ATOM 2455 C C . GLY A 1 312 ? -1.589 -3.404 -23.677 1.00 96.31 312 GLY A C 1
ATOM 2456 O O . GLY A 1 312 ? -1.636 -2.734 -24.713 1.00 96.31 312 GLY A O 1
ATOM 2457 N N . THR A 1 313 ? -1.981 -4.679 -23.655 1.00 96.62 313 THR A N 1
ATOM 2458 C CA . THR A 1 313 ? -2.606 -5.351 -24.812 1.00 96.62 313 THR A CA 1
ATOM 2459 C C . THR A 1 313 ? -4.123 -5.156 -24.877 1.00 96.62 313 THR A C 1
ATOM 2461 O O . THR A 1 313 ? -4.713 -5.310 -25.943 1.00 96.62 313 THR A O 1
ATOM 2464 N N . ARG A 1 314 ? -4.751 -4.767 -23.764 1.00 97.31 314 ARG A N 1
ATOM 2465 C CA . ARG A 1 314 ? -6.176 -4.452 -23.624 1.00 97.31 314 ARG A CA 1
ATOM 2466 C C . ARG A 1 314 ? -6.362 -2.977 -23.292 1.00 97.31 314 ARG A C 1
ATOM 2468 O O . ARG A 1 314 ? -5.480 -2.332 -22.726 1.00 97.31 314 ARG A O 1
ATOM 2475 N N . GLU A 1 315 ? -7.528 -2.457 -23.641 1.00 97.50 315 GLU A N 1
ATOM 2476 C CA . GLU A 1 315 ? -7.931 -1.091 -23.324 1.00 97.50 315 GLU A CA 1
ATOM 2477 C C . GLU A 1 315 ? -8.831 -1.072 -22.089 1.00 97.50 315 GLU A C 1
ATOM 2479 O O . GLU A 1 315 ? -9.773 -1.858 -21.980 1.00 97.50 315 GLU A O 1
ATOM 2484 N N . VAL A 1 316 ? -8.563 -0.136 -21.181 1.00 97.69 316 VAL A N 1
ATOM 2485 C CA . VAL A 1 316 ? -9.420 0.179 -20.035 1.00 97.69 316 VAL A CA 1
ATOM 2486 C C . VAL A 1 316 ? -10.237 1.415 -20.388 1.00 97.69 316 VAL A C 1
ATOM 2488 O O . VAL A 1 316 ? -9.669 2.468 -20.679 1.00 97.69 316 VAL A O 1
ATOM 2491 N N . LYS A 1 317 ? -11.565 1.298 -20.399 1.00 96.19 317 LYS A N 1
ATOM 2492 C CA . LYS A 1 317 ? -12.464 2.393 -20.791 1.00 96.19 317 LYS A CA 1
ATOM 2493 C C . LYS A 1 317 ? -12.657 3.387 -19.646 1.00 96.19 317 LYS A C 1
ATOM 2495 O O . LYS A 1 317 ? -13.055 2.989 -18.558 1.00 96.19 317 LYS A O 1
ATOM 2500 N N . LEU A 1 318 ? -12.465 4.672 -19.931 1.00 95.12 318 LEU A N 1
ATOM 2501 C CA . LEU A 1 318 ? -12.770 5.813 -19.062 1.00 95.12 318 LEU A CA 1
ATOM 2502 C C . LEU A 1 318 ? -13.831 6.704 -19.732 1.00 95.12 318 LEU A C 1
ATOM 2504 O O . LEU A 1 318 ? -13.572 7.845 -20.109 1.00 95.12 318 LEU A O 1
ATOM 2508 N N . GLY A 1 319 ? -15.029 6.158 -19.960 1.00 87.44 319 GLY A N 1
ATOM 2509 C CA . GLY A 1 319 ? -16.069 6.838 -20.740 1.00 87.44 319 GLY A CA 1
ATOM 2510 C C . GLY A 1 319 ? -15.713 6.886 -22.236 1.00 87.44 319 GLY A C 1
ATOM 2511 O O . GLY A 1 319 ? -15.596 5.815 -22.836 1.00 87.44 319 GLY A O 1
ATOM 2512 N N . PRO A 1 320 ? -15.566 8.075 -22.862 1.00 88.69 320 PRO A N 1
ATOM 2513 C CA . PRO A 1 320 ? -15.154 8.189 -24.265 1.00 88.69 320 PRO A CA 1
ATOM 2514 C C . PRO A 1 320 ? -13.648 7.966 -24.472 1.00 88.69 320 PRO A C 1
ATOM 2516 O O . PRO A 1 320 ? -13.208 7.792 -25.606 1.00 88.69 320 PRO A O 1
ATOM 2519 N N . GLU A 1 321 ? -12.852 7.988 -23.400 1.00 94.81 321 GLU A N 1
ATOM 2520 C CA . GLU A 1 321 ? -11.412 7.775 -23.466 1.00 94.81 321 GLU A CA 1
ATOM 2521 C C . GLU A 1 321 ? -11.026 6.335 -23.119 1.00 94.81 321 GLU A C 1
ATOM 2523 O O . GLU A 1 321 ? -11.774 5.594 -22.479 1.00 94.81 321 GLU A O 1
ATOM 2528 N N . VAL A 1 322 ? -9.802 5.955 -23.483 1.00 96.88 322 VAL A N 1
ATOM 2529 C CA . VAL A 1 322 ? -9.187 4.693 -23.063 1.00 96.88 322 VAL A CA 1
ATOM 2530 C C . VAL A 1 322 ? -7.845 4.934 -22.379 1.00 96.88 322 VAL A C 1
ATOM 2532 O O . VAL A 1 322 ? -7.169 5.947 -22.605 1.00 96.88 322 VAL A O 1
ATOM 2535 N N . ARG A 1 323 ? -7.451 3.988 -21.529 1.00 97.81 323 ARG A N 1
ATOM 2536 C CA . ARG A 1 323 ? -6.137 3.913 -20.890 1.00 97.81 323 ARG A CA 1
ATOM 2537 C C . ARG A 1 323 ? -5.539 2.523 -21.054 1.00 97.81 323 ARG A C 1
ATOM 2539 O O . ARG A 1 323 ? -6.236 1.531 -21.253 1.00 97.81 323 ARG A O 1
ATOM 2546 N N . LYS A 1 324 ? -4.218 2.485 -20.933 1.00 97.94 324 LYS A N 1
ATOM 2547 C CA . LYS A 1 324 ? -3.428 1.267 -20.703 1.00 97.94 324 LYS A CA 1
ATOM 2548 C C . LYS A 1 324 ? -2.668 1.395 -19.388 1.00 97.94 324 LYS A C 1
ATOM 2550 O O . LYS A 1 324 ? -2.686 0.484 -18.582 1.00 97.94 324 LYS A O 1
ATOM 2555 N N . PHE A 1 325 ? -2.092 2.573 -19.179 1.00 98.62 325 PHE A N 1
ATOM 2556 C CA . PHE A 1 325 ? -1.454 3.050 -17.957 1.00 98.62 325 PHE A CA 1
ATOM 2557 C C . PHE A 1 325 ? -1.908 4.493 -17.702 1.00 98.62 325 PHE A C 1
ATOM 2559 O O . PHE A 1 325 ? -2.592 5.081 -18.551 1.00 98.62 325 PHE A O 1
ATOM 2566 N N . LEU A 1 326 ? -1.552 5.042 -16.545 1.00 98.62 326 LEU A N 1
ATOM 2567 C CA . LEU A 1 326 ? -1.964 6.374 -16.112 1.00 98.62 326 LEU A CA 1
ATOM 2568 C C . LEU A 1 326 ? -1.279 7.477 -16.924 1.00 98.62 326 LEU A C 1
ATOM 2570 O O . LEU A 1 326 ? -0.065 7.439 -17.163 1.00 98.62 326 LEU A O 1
ATOM 2574 N N . LYS A 1 327 ? -2.058 8.488 -17.311 1.00 97.94 327 LYS A N 1
ATOM 2575 C CA . LYS A 1 327 ? -1.574 9.716 -17.946 1.00 97.94 327 LYS A CA 1
ATOM 2576 C C . LYS A 1 327 ? -1.430 10.832 -16.917 1.00 97.94 327 LYS A C 1
ATOM 2578 O O . LYS A 1 327 ? -1.993 10.771 -15.829 1.00 97.94 327 LYS A O 1
ATOM 2583 N N . ASP A 1 328 ? -0.671 11.855 -17.283 1.00 97.62 328 ASP A N 1
ATOM 2584 C CA . ASP A 1 328 ? -0.632 13.094 -16.509 1.00 97.62 328 ASP A CA 1
ATOM 2585 C C . ASP A 1 328 ? -2.027 13.727 -16.497 1.00 97.62 328 ASP A C 1
ATOM 2587 O O . ASP A 1 328 ? -2.752 13.659 -17.492 1.00 97.62 328 ASP A O 1
ATOM 2591 N N . GLY A 1 329 ? -2.416 14.284 -15.354 1.00 96.69 329 GLY A N 1
ATOM 2592 C CA . GLY A 1 329 ? -3.756 14.813 -15.120 1.00 96.69 329 GLY A CA 1
ATOM 2593 C C . GLY A 1 329 ? -4.769 13.786 -14.601 1.00 96.69 329 GLY A C 1
ATOM 2594 O O . GLY A 1 329 ? -5.796 14.201 -14.066 1.00 96.69 329 GLY A O 1
ATOM 2595 N N . ASP A 1 330 ? -4.495 12.478 -14.698 1.00 98.44 330 ASP A N 1
ATOM 2596 C CA . ASP A 1 330 ? -5.385 11.450 -14.146 1.00 98.44 330 ASP A CA 1
ATOM 2597 C C . ASP A 1 330 ? -5.340 11.465 -12.603 1.00 98.44 330 ASP A C 1
ATOM 2599 O O . ASP A 1 330 ? -4.270 11.448 -11.991 1.00 98.44 330 ASP A O 1
ATOM 2603 N N . THR A 1 331 ? -6.509 11.435 -11.966 1.00 98.69 331 THR A N 1
ATOM 2604 C CA . THR A 1 331 ? -6.680 11.243 -10.520 1.00 98.69 331 THR A CA 1
ATOM 2605 C C . THR A 1 331 ? -7.173 9.829 -10.253 1.00 98.69 331 THR A C 1
ATOM 2607 O O . THR A 1 331 ? -8.243 9.441 -10.727 1.00 98.69 331 THR A O 1
ATOM 2610 N N . VAL A 1 332 ? -6.419 9.062 -9.466 1.00 98.88 332 VAL A N 1
ATOM 2611 C CA . VAL A 1 332 ? -6.842 7.738 -8.986 1.00 98.88 332 VAL A CA 1
ATOM 2612 C C . VAL A 1 332 ? -7.547 7.912 -7.649 1.00 98.88 332 VAL A C 1
ATOM 2614 O O . VAL A 1 332 ? -7.044 8.614 -6.775 1.00 98.88 332 VAL A O 1
ATOM 2617 N N . ILE A 1 333 ? -8.713 7.286 -7.491 1.00 98.81 333 ILE A N 1
ATOM 2618 C CA . ILE A 1 333 ? -9.547 7.373 -6.290 1.00 98.81 333 ILE A CA 1
ATOM 2619 C C . ILE A 1 333 ? -9.911 5.959 -5.849 1.00 98.81 333 ILE A C 1
ATOM 2621 O O . ILE A 1 333 ? -10.682 5.261 -6.510 1.00 98.81 333 ILE A O 1
ATOM 2625 N N . MET A 1 334 ? -9.376 5.548 -4.706 1.00 98.81 334 MET A N 1
ATOM 2626 C CA . MET A 1 334 ? -9.700 4.287 -4.056 1.00 98.81 334 MET A CA 1
ATOM 2627 C C . MET A 1 334 ? -10.717 4.509 -2.945 1.00 98.81 334 MET A C 1
ATOM 2629 O O . MET A 1 334 ? -10.626 5.459 -2.166 1.00 98.81 334 MET A O 1
ATOM 2633 N N . THR A 1 335 ? -11.683 3.604 -2.863 1.00 98.69 335 THR A N 1
ATOM 2634 C CA . THR A 1 335 ? -12.729 3.600 -1.838 1.00 98.69 335 THR A CA 1
ATOM 2635 C C . THR A 1 335 ? -12.879 2.202 -1.266 1.00 98.69 335 THR A C 1
ATOM 2637 O O . THR A 1 335 ? -12.617 1.209 -1.947 1.00 98.69 335 THR A O 1
ATOM 2640 N N . GLY A 1 336 ? -13.333 2.122 -0.020 1.00 98.62 336 GLY A N 1
ATOM 2641 C CA . GLY A 1 336 ? -13.643 0.844 0.591 1.00 98.62 336 GLY A CA 1
ATOM 2642 C C . GLY A 1 336 ? -14.630 0.958 1.734 1.00 98.62 336 GLY A C 1
ATOM 2643 O O . GLY A 1 336 ? -14.714 1.986 2.416 1.00 98.62 336 GLY A O 1
ATOM 2644 N N . PHE A 1 337 ? -15.420 -0.093 1.916 1.00 98.69 337 PHE A N 1
ATOM 2645 C CA . PHE A 1 337 ? -16.381 -0.173 3.005 1.00 98.69 337 PHE A CA 1
ATOM 2646 C C . PHE A 1 337 ? -16.768 -1.616 3.326 1.00 98.69 337 PHE A C 1
ATOM 2648 O O . PHE A 1 337 ? -16.818 -2.474 2.449 1.00 98.69 337 PHE A O 1
ATOM 2655 N N . ALA A 1 338 ? -17.117 -1.851 4.587 1.00 98.38 338 ALA A N 1
ATOM 2656 C CA . ALA A 1 338 ? -17.788 -3.064 5.029 1.00 98.38 338 ALA A CA 1
ATOM 2657 C C . ALA A 1 338 ? -19.289 -2.791 5.212 1.00 98.38 338 ALA A C 1
ATOM 2659 O O . ALA A 1 338 ? -19.682 -1.753 5.763 1.00 98.38 338 ALA A O 1
ATOM 2660 N N . GLN A 1 339 ? -20.136 -3.700 4.726 1.00 96.44 339 GLN A N 1
ATOM 2661 C CA . GLN A 1 339 ? -21.592 -3.578 4.814 1.00 96.44 339 GLN A CA 1
ATOM 2662 C C . GLN A 1 339 ? -22.253 -4.960 4.875 1.00 96.44 339 GLN A C 1
ATOM 2664 O O . GLN A 1 339 ? -21.897 -5.860 4.125 1.00 96.44 339 GLN A O 1
ATOM 2669 N N . LYS A 1 340 ? -23.238 -5.112 5.764 1.00 92.75 340 LYS A N 1
ATOM 2670 C CA . LYS A 1 340 ? -24.095 -6.297 5.902 1.00 92.75 340 LYS A CA 1
ATOM 2671 C C . LYS A 1 340 ? -25.524 -5.832 6.151 1.00 92.75 340 LYS A C 1
ATOM 2673 O O . LYS A 1 340 ? -25.734 -4.765 6.725 1.00 92.75 340 LYS A O 1
ATOM 2678 N N . GLU A 1 341 ? -26.499 -6.624 5.723 1.00 90.44 341 GLU A N 1
ATOM 2679 C CA . GLU A 1 341 ? -27.910 -6.337 5.979 1.00 90.44 341 GLU A CA 1
ATOM 2680 C C . GLU A 1 341 ? -28.180 -6.211 7.489 1.00 90.44 341 GLU A C 1
ATOM 2682 O O . GLU A 1 341 ? -27.625 -6.954 8.298 1.00 90.44 341 GLU A O 1
ATOM 2687 N N . GLY A 1 342 ? -28.983 -5.218 7.879 1.00 87.06 342 GLY A N 1
ATOM 2688 C CA . GLY A 1 342 ? -29.278 -4.925 9.287 1.00 87.06 342 GLY A CA 1
ATOM 2689 C C . GLY A 1 342 ? -28.139 -4.260 10.075 1.00 87.06 342 GLY A C 1
ATOM 2690 O O . GLY A 1 342 ? -28.345 -3.889 11.229 1.00 87.06 342 GLY A O 1
ATOM 2691 N N . LEU A 1 343 ? -26.961 -4.057 9.474 1.00 86.25 343 LEU A N 1
ATOM 2692 C CA . LEU A 1 343 ? -25.858 -3.284 10.048 1.00 86.25 343 LEU A CA 1
ATOM 2693 C C . LEU A 1 343 ? -25.620 -2.001 9.234 1.00 86.25 343 LEU A C 1
ATOM 2695 O O . LEU A 1 343 ? -25.876 -1.940 8.032 1.00 86.25 343 LEU A O 1
ATOM 2699 N N . GLY A 1 344 ? -25.130 -0.950 9.898 1.00 85.94 344 GLY A N 1
ATOM 2700 C CA . GLY A 1 344 ? -24.689 0.274 9.217 1.00 85.94 344 GLY A CA 1
ATOM 2701 C C . GLY A 1 344 ? -23.469 0.029 8.320 1.00 85.94 344 GLY A C 1
ATOM 2702 O O . GLY A 1 344 ? -22.864 -1.033 8.358 1.00 85.94 344 GLY A O 1
ATOM 2703 N N . ARG A 1 345 ? -23.063 1.015 7.517 1.00 95.06 345 ARG A N 1
ATOM 2704 C CA . ARG A 1 345 ? -21.823 0.930 6.727 1.00 95.06 345 ARG A CA 1
ATOM 2705 C C . ARG A 1 345 ? -20.622 1.386 7.560 1.00 95.06 345 ARG A C 1
ATOM 2707 O O . ARG A 1 345 ? -20.685 2.440 8.186 1.00 95.06 345 ARG A O 1
ATOM 2714 N N . VAL A 1 346 ? -19.514 0.644 7.507 1.00 97.94 346 VAL A N 1
ATOM 2715 C CA . VAL A 1 346 ? -18.204 1.089 8.020 1.00 97.94 346 VAL A CA 1
ATOM 2716 C C . VAL A 1 346 ? -17.325 1.448 6.825 1.00 97.94 346 VAL A C 1
ATOM 2718 O O . VAL A 1 346 ? -16.859 0.563 6.113 1.00 97.94 346 VAL A O 1
ATOM 2721 N N . GLY A 1 347 ? -17.167 2.744 6.556 1.00 97.69 347 GLY A N 1
ATOM 2722 C CA . GLY A 1 347 ? -16.412 3.253 5.407 1.00 97.69 347 GLY A CA 1
ATOM 2723 C C . GLY A 1 347 ? -14.986 3.665 5.761 1.00 97.69 347 GLY A C 1
ATOM 2724 O O . GLY A 1 347 ? -14.726 4.093 6.880 1.00 97.69 347 GLY A O 1
ATOM 2725 N N . PHE A 1 348 ? -14.091 3.581 4.780 1.00 98.38 348 PHE A N 1
ATOM 2726 C CA . PHE A 1 348 ? -12.674 3.944 4.899 1.00 98.38 348 PHE A CA 1
ATOM 2727 C C . PHE A 1 348 ? -12.362 5.378 4.426 1.00 98.38 348 PHE A C 1
ATOM 2729 O O . PHE A 1 348 ? -11.212 5.811 4.432 1.00 98.38 348 PHE A O 1
ATOM 2736 N N . GLY A 1 349 ? -13.377 6.126 3.981 1.00 95.69 349 GLY A N 1
ATOM 2737 C CA . GLY A 1 349 ? -13.164 7.374 3.249 1.00 95.69 349 GLY A CA 1
ATOM 2738 C C . GLY A 1 349 ? -12.576 7.102 1.862 1.00 95.69 349 GLY A C 1
ATOM 2739 O O . GLY A 1 349 ? -12.964 6.132 1.205 1.00 95.69 349 GLY A O 1
ATOM 2740 N N . CYS A 1 350 ? -11.654 7.959 1.418 1.00 95.38 350 CYS A N 1
ATOM 2741 C CA . CYS A 1 350 ? -10.950 7.796 0.149 1.00 95.38 350 CYS A CA 1
ATOM 2742 C C . CYS A 1 350 ? -9.425 7.804 0.330 1.00 95.38 350 CYS A C 1
ATOM 2744 O O . CYS A 1 350 ? -8.891 8.439 1.242 1.00 95.38 350 CYS A O 1
ATOM 2746 N N . CYS A 1 351 ? -8.741 7.105 -0.571 1.00 98.69 351 CYS A N 1
ATOM 2747 C CA . CYS A 1 351 ? -7.313 7.243 -0.836 1.00 98.69 351 CYS A CA 1
ATOM 2748 C C . CYS A 1 351 ? -7.180 7.738 -2.280 1.00 98.69 351 CYS A C 1
ATOM 2750 O O . CYS A 1 351 ? -7.562 7.033 -3.212 1.00 98.69 351 CYS A O 1
ATOM 2752 N N . SER A 1 352 ? -6.740 8.981 -2.460 1.00 98.50 352 SER A N 1
ATOM 2753 C CA . SER A 1 352 ? -6.700 9.638 -3.766 1.00 98.50 352 SER A CA 1
ATOM 2754 C C . SER A 1 352 ? -5.375 10.341 -4.022 1.00 98.50 352 SER A C 1
ATOM 2756 O O . SER A 1 352 ? -4.735 10.803 -3.080 1.00 98.50 352 SER A O 1
ATOM 2758 N N . GLY A 1 353 ? -4.991 10.442 -5.291 1.00 98.19 353 GLY A N 1
ATOM 2759 C CA . GLY A 1 353 ? -3.849 11.241 -5.728 1.00 98.19 353 GLY A CA 1
ATOM 2760 C C . GLY A 1 353 ? -3.940 11.553 -7.218 1.00 98.19 353 GLY A C 1
ATOM 2761 O O . GLY A 1 353 ? -4.390 10.714 -8.007 1.00 98.19 353 GLY A O 1
ATOM 2762 N N . LYS A 1 354 ? -3.557 12.778 -7.589 1.00 98.38 354 LYS A N 1
ATOM 2763 C CA . LYS A 1 354 ? -3.512 13.244 -8.981 1.00 98.38 354 LYS A CA 1
ATOM 2764 C C . LYS A 1 354 ? -2.097 13.102 -9.526 1.00 98.38 354 LYS A C 1
ATOM 2766 O O . LYS A 1 354 ? -1.146 13.505 -8.863 1.00 98.38 354 LYS A O 1
ATOM 2771 N N . VAL A 1 355 ? -1.967 12.552 -10.730 1.00 98.38 355 VAL A N 1
ATOM 2772 C CA . VAL A 1 355 ? -0.682 12.406 -11.415 1.00 98.38 355 VAL A CA 1
ATOM 2773 C C . VAL A 1 355 ? -0.280 13.730 -12.056 1.00 98.38 355 VAL A C 1
ATOM 2775 O O . VAL A 1 355 ? -1.004 14.262 -12.901 1.00 98.38 355 VAL A O 1
ATOM 2778 N N . PHE A 1 356 ? 0.900 14.229 -11.707 1.00 96.62 356 PHE A N 1
ATOM 2779 C CA . PHE A 1 356 ? 1.510 15.406 -12.317 1.00 96.62 356 PHE A CA 1
ATOM 2780 C C . PHE A 1 356 ? 2.650 15.018 -13.258 1.00 96.62 356 PHE A C 1
ATOM 2782 O O . PHE A 1 356 ? 3.348 14.029 -13.009 1.00 96.62 356 PHE A O 1
ATOM 2789 N N . PRO A 1 357 ? 2.860 15.787 -14.341 1.00 94.19 357 PRO A N 1
ATOM 2790 C CA . PRO A 1 357 ? 3.967 15.543 -15.249 1.00 94.19 357 PRO A CA 1
ATOM 2791 C C . PRO A 1 357 ? 5.303 15.673 -14.520 1.00 94.19 357 PRO A C 1
ATOM 2793 O O . PRO A 1 357 ? 5.462 16.465 -13.589 1.00 94.19 357 PRO A O 1
ATOM 2796 N N . TYR A 1 358 ? 6.298 14.935 -15.003 1.00 87.56 358 TYR A N 1
ATOM 2797 C CA . TYR A 1 358 ? 7.677 15.213 -14.631 1.00 87.56 358 TYR A CA 1
ATOM 2798 C C . TYR A 1 358 ? 8.060 16.615 -15.120 1.00 87.56 358 TYR A C 1
ATOM 2800 O O . TYR A 1 358 ? 7.983 16.902 -16.317 1.00 87.56 358 TYR A O 1
ATOM 2808 N N . VAL A 1 359 ? 8.522 17.469 -14.210 1.00 79.81 359 VAL A N 1
ATOM 2809 C CA . VAL A 1 359 ? 9.100 18.766 -14.564 1.00 79.81 359 VAL A CA 1
ATOM 2810 C C . VAL A 1 359 ? 10.606 18.585 -14.699 1.00 79.81 359 VAL A C 1
ATOM 2812 O O . VAL A 1 359 ? 11.317 18.388 -13.714 1.00 79.81 359 VAL A O 1
ATOM 2815 N N . SER A 1 360 ? 11.101 18.627 -15.938 1.00 59.72 360 SER A N 1
ATOM 2816 C CA . SER A 1 360 ? 12.540 18.648 -16.170 1.00 59.72 360 SER A CA 1
ATOM 2817 C C . SER A 1 360 ? 13.104 19.984 -15.712 1.00 59.72 360 SER A C 1
ATOM 2819 O O . SER A 1 360 ? 12.687 21.037 -16.190 1.00 59.72 360 SER A O 1
ATOM 2821 N N . THR A 1 361 ? 14.110 19.947 -14.847 1.00 53.22 361 THR A N 1
ATOM 2822 C CA . THR A 1 361 ? 14.911 21.123 -14.486 1.00 53.22 361 THR A CA 1
ATOM 2823 C C . THR A 1 361 ? 15.807 21.612 -15.638 1.00 53.22 361 THR A C 1
ATOM 2825 O O . THR A 1 361 ? 16.687 22.437 -15.421 1.00 53.22 361 THR A O 1
ATOM 2828 N N . SER A 1 362 ? 15.596 21.141 -16.877 1.00 42.22 362 SER A N 1
ATOM 2829 C CA . SER A 1 362 ? 16.305 21.599 -18.079 1.00 42.22 362 SER A CA 1
ATOM 2830 C C . SER A 1 362 ? 15.620 22.758 -18.820 1.00 42.22 362 SER A C 1
ATOM 2832 O O . SER A 1 362 ? 15.980 23.052 -19.959 1.00 42.22 362 SER A O 1
ATOM 2834 N N . GLY A 1 363 ? 14.626 23.414 -18.221 1.00 33.84 363 GLY A N 1
ATOM 2835 C CA . GLY A 1 363 ? 14.282 24.786 -18.590 1.00 33.84 363 GLY A CA 1
ATOM 2836 C C . GLY A 1 363 ? 15.259 25.712 -17.881 1.00 33.84 363 GLY A C 1
ATOM 2837 O O . GLY A 1 363 ? 15.510 25.483 -16.702 1.00 33.84 363 GLY A O 1
ATOM 2838 N N . ASN A 1 364 ? 15.827 26.697 -18.591 1.00 35.44 364 ASN A N 1
ATOM 2839 C CA . ASN A 1 364 ? 16.633 27.772 -18.006 1.00 35.44 364 ASN A CA 1
ATOM 2840 C C . ASN A 1 364 ? 16.143 28.062 -16.587 1.00 35.44 364 ASN A C 1
ATOM 2842 O O . ASN A 1 364 ? 15.009 28.523 -16.424 1.00 35.44 364 ASN A O 1
ATOM 2846 N N . MET A 1 365 ? 16.990 27.788 -15.587 1.00 31.70 365 MET A N 1
ATOM 2847 C CA . MET A 1 365 ? 16.869 28.458 -14.299 1.00 31.70 365 MET A CA 1
ATOM 2848 C C . MET A 1 365 ? 16.538 29.913 -14.635 1.00 31.70 365 MET A C 1
ATOM 2850 O O . MET A 1 365 ? 17.236 30.481 -15.491 1.00 31.70 365 MET A O 1
ATOM 2854 N N . PRO A 1 366 ? 15.480 30.515 -14.062 1.00 29.73 366 PRO A N 1
ATOM 2855 C CA . PRO A 1 366 ? 15.401 31.958 -14.094 1.00 29.73 366 PRO A CA 1
ATOM 2856 C C . PRO A 1 366 ? 16.785 32.416 -13.653 1.00 29.73 366 PRO A C 1
ATOM 2858 O O . PRO A 1 366 ? 17.291 31.945 -12.630 1.00 29.73 366 PRO A O 1
ATOM 2861 N 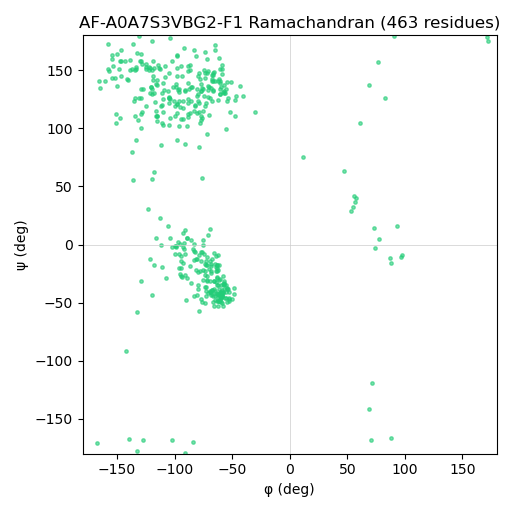N . VAL A 1 367 ? 17.444 33.232 -14.474 1.00 35.00 367 VAL A N 1
ATOM 2862 C CA . VAL A 1 367 ? 18.523 34.059 -13.960 1.00 35.00 367 VAL A CA 1
ATOM 2863 C C . VAL A 1 367 ? 17.838 34.809 -12.832 1.00 35.00 367 VAL A C 1
ATOM 2865 O O . VAL A 1 367 ? 17.018 35.687 -13.095 1.00 35.00 367 VAL A O 1
ATOM 2868 N N . LEU A 1 368 ? 18.036 34.331 -11.601 1.00 33.03 368 LEU A N 1
ATOM 2869 C CA . LEU A 1 368 ? 17.674 35.058 -10.406 1.00 33.03 368 LEU A CA 1
ATOM 2870 C C . LEU A 1 368 ? 18.339 36.404 -10.622 1.00 33.03 368 LEU A C 1
ATOM 2872 O O . LEU A 1 368 ? 19.559 36.474 -10.787 1.00 33.03 368 LEU A O 1
ATOM 2876 N N . ASP A 1 369 ? 17.502 37.426 -10.772 1.00 30.84 369 ASP A N 1
ATOM 2877 C CA . ASP A 1 369 ? 17.935 38.804 -10.710 1.00 30.84 369 ASP A CA 1
ATOM 2878 C C . ASP A 1 369 ? 18.800 38.895 -9.454 1.00 30.84 369 ASP A C 1
ATOM 2880 O O . ASP A 1 369 ? 18.335 38.656 -8.339 1.00 30.84 369 ASP A O 1
ATOM 2884 N N . SER A 1 370 ? 20.101 39.075 -9.674 1.00 38.16 370 SER A N 1
ATOM 2885 C CA . SER A 1 370 ? 21.138 39.074 -8.655 1.00 38.16 370 SER A CA 1
ATOM 2886 C C . SER A 1 370 ? 21.086 40.395 -7.897 1.00 38.16 370 SER A C 1
ATOM 2888 O O . SER A 1 370 ? 22.050 41.162 -7.889 1.00 38.16 370 SER A O 1
ATOM 2890 N N . SER A 1 371 ? 19.932 40.700 -7.314 1.00 35.69 371 SER A N 1
ATOM 2891 C CA . SER A 1 371 ? 19.713 41.900 -6.530 1.00 35.69 371 SER A CA 1
ATOM 2892 C C . SER A 1 371 ? 18.992 41.560 -5.223 1.00 35.69 371 SER A C 1
ATOM 2894 O O . SER A 1 371 ? 17.775 41.644 -5.102 1.00 35.69 371 SER A O 1
ATOM 2896 N N . ASN A 1 372 ? 19.849 41.286 -4.226 1.00 34.50 372 ASN A N 1
ATOM 2897 C CA . ASN A 1 372 ? 19.637 41.324 -2.770 1.00 34.50 372 ASN A CA 1
ATOM 2898 C C . ASN A 1 372 ? 18.981 40.060 -2.159 1.00 34.50 372 ASN A C 1
ATOM 2900 O O . ASN A 1 372 ? 17.923 39.651 -2.608 1.00 34.50 372 ASN A O 1
ATOM 2904 N N . THR A 1 373 ? 19.538 39.390 -1.138 1.00 37.75 373 THR A N 1
ATOM 2905 C CA . THR A 1 373 ? 20.306 39.894 0.023 1.00 37.75 373 THR A CA 1
ATOM 2906 C C . THR A 1 373 ? 21.293 38.874 0.637 1.00 37.75 373 THR A C 1
ATOM 2908 O O . THR A 1 373 ? 20.968 37.706 0.791 1.00 37.75 373 THR A O 1
ATOM 2911 N N . THR A 1 374 ? 22.457 39.395 1.075 1.00 42.53 374 THR A N 1
ATOM 2912 C CA . THR A 1 374 ? 23.370 38.945 2.169 1.00 42.53 374 THR A CA 1
ATOM 2913 C C . THR A 1 374 ? 24.013 37.547 2.077 1.00 42.53 374 THR A C 1
ATOM 2915 O O . THR A 1 374 ? 23.381 36.547 2.370 1.00 42.53 374 THR A O 1
ATOM 2918 N N . SER A 1 375 ? 25.304 37.391 1.748 1.00 54.19 375 SER A N 1
ATOM 2919 C CA . SER A 1 375 ? 26.482 37.954 2.437 1.00 54.19 375 SER A CA 1
ATOM 2920 C C . SER A 1 375 ? 27.653 38.191 1.460 1.00 54.19 375 SER A C 1
ATOM 2922 O O . SER A 1 375 ? 28.373 37.261 1.103 1.00 54.19 375 SER A O 1
ATOM 2924 N N . ASP A 1 376 ? 27.907 39.449 1.075 1.00 66.81 376 ASP A N 1
ATOM 2925 C CA . ASP A 1 376 ? 29.069 39.852 0.245 1.00 66.81 376 ASP A CA 1
ATOM 2926 C C . ASP A 1 376 ? 30.418 39.772 0.995 1.00 66.81 376 ASP A C 1
ATOM 2928 O O . ASP A 1 376 ? 31.457 40.245 0.518 1.00 66.81 376 ASP A O 1
ATOM 2932 N N . ARG A 1 377 ? 30.427 39.206 2.210 1.00 84.62 377 ARG A N 1
ATOM 2933 C CA . ARG A 1 377 ? 31.633 39.113 3.031 1.00 84.62 377 ARG A CA 1
ATOM 2934 C C . ARG A 1 377 ? 32.606 38.062 2.512 1.00 84.62 377 ARG A C 1
ATOM 2936 O O . ARG A 1 377 ? 33.808 38.271 2.604 1.00 84.62 377 ARG A O 1
ATOM 2943 N N . TYR A 1 378 ? 32.115 36.941 1.994 1.00 91.25 378 TYR A N 1
ATOM 2944 C CA . TYR A 1 378 ? 32.978 35.854 1.538 1.00 91.25 378 TYR A CA 1
ATOM 2945 C C . TYR A 1 378 ? 32.814 35.641 0.039 1.00 91.25 378 TYR A C 1
ATOM 2947 O O . TYR A 1 378 ? 31.714 35.378 -0.439 1.00 91.25 378 TYR A O 1
ATOM 2955 N N . THR A 1 379 ? 33.914 35.744 -0.701 1.00 91.25 379 THR A N 1
ATOM 2956 C CA . THR A 1 379 ? 33.942 35.626 -2.166 1.00 91.25 379 THR A CA 1
ATOM 2957 C C . THR A 1 379 ? 35.031 34.649 -2.623 1.00 91.25 379 THR A C 1
ATOM 2959 O O . THR A 1 379 ? 35.734 34.053 -1.806 1.00 91.25 379 THR A O 1
ATOM 2962 N N . ASP A 1 380 ? 35.162 34.431 -3.936 1.00 92.50 380 ASP A N 1
ATOM 2963 C CA . ASP A 1 380 ? 36.211 33.598 -4.549 1.00 92.50 380 ASP A CA 1
ATOM 2964 C C . ASP A 1 380 ? 36.289 32.150 -4.034 1.00 92.50 380 ASP A C 1
ATOM 2966 O O . ASP A 1 380 ? 37.376 31.592 -3.840 1.00 92.50 380 ASP A O 1
ATOM 2970 N N . PHE A 1 381 ? 35.133 31.513 -3.840 1.00 96.00 381 PHE A N 1
ATOM 2971 C CA . PHE A 1 381 ? 35.076 30.148 -3.330 1.00 96.00 381 PHE A CA 1
ATOM 2972 C C . PHE A 1 381 ? 35.797 29.144 -4.241 1.00 96.00 381 PHE A C 1
ATOM 2974 O O . PHE A 1 381 ? 35.534 29.045 -5.445 1.00 96.00 381 PHE A O 1
ATOM 2981 N N . LYS A 1 382 ? 36.675 28.330 -3.648 1.00 97.69 382 LYS A N 1
ATOM 2982 C CA . LYS A 1 382 ? 37.326 27.183 -4.295 1.00 97.69 382 LYS A CA 1
ATOM 2983 C C . LYS A 1 382 ? 37.169 25.943 -3.435 1.00 97.69 382 LYS A C 1
ATOM 2985 O O . LYS A 1 382 ? 37.568 25.936 -2.273 1.00 97.69 382 LYS A O 1
ATOM 2990 N N . LEU A 1 383 ? 36.643 24.877 -4.025 1.00 97.69 383 LEU A N 1
ATOM 2991 C CA . LEU A 1 383 ? 36.507 23.583 -3.369 1.00 97.69 383 LEU A CA 1
ATOM 2992 C C . LEU A 1 383 ? 37.585 22.639 -3.889 1.00 97.69 383 LEU A C 1
ATOM 2994 O O . LEU A 1 383 ? 37.504 22.178 -5.025 1.00 97.69 383 LEU A O 1
ATOM 2998 N N . TYR A 1 384 ? 38.570 22.328 -3.052 1.00 97.94 384 TYR A N 1
ATOM 2999 C CA . TYR A 1 384 ? 39.528 21.268 -3.336 1.00 97.94 384 TYR A CA 1
ATOM 3000 C C . TYR A 1 384 ? 38.919 19.926 -2.942 1.00 97.94 384 TYR A C 1
ATOM 3002 O O . TYR A 1 384 ? 38.556 19.709 -1.779 1.00 97.94 384 TYR A O 1
ATOM 3010 N N . GLY A 1 385 ? 38.774 19.030 -3.914 1.00 96.12 385 GLY A N 1
ATOM 3011 C CA . GLY A 1 385 ? 37.936 17.852 -3.767 1.00 96.12 385 GLY A CA 1
ATOM 3012 C C . GLY A 1 385 ? 38.353 16.681 -4.643 1.00 96.12 385 GLY A C 1
ATOM 3013 O O . GLY A 1 385 ? 38.949 16.846 -5.705 1.00 96.12 385 GLY A O 1
ATOM 3014 N N . TYR A 1 386 ? 38.003 15.480 -4.180 1.00 96.69 386 TYR A N 1
ATOM 3015 C CA . TYR A 1 386 ? 38.140 14.251 -4.954 1.00 96.69 386 TYR A CA 1
ATOM 3016 C C . TYR A 1 386 ? 36.760 13.728 -5.330 1.00 96.69 386 TYR A C 1
ATOM 3018 O O . TYR A 1 386 ? 35.898 13.575 -4.464 1.00 96.69 386 TYR A O 1
ATOM 3026 N N . TRP A 1 387 ? 36.553 13.409 -6.606 1.00 88.00 387 TRP A N 1
ATOM 3027 C CA . TRP A 1 387 ? 35.229 13.109 -7.157 1.00 88.00 387 TRP A CA 1
ATOM 3028 C C . TRP A 1 387 ? 34.551 11.865 -6.551 1.00 88.00 387 TRP A C 1
ATOM 3030 O O . TRP A 1 387 ? 33.328 11.757 -6.599 1.00 88.00 387 TRP A O 1
ATOM 3040 N N . ARG A 1 388 ? 35.302 10.941 -5.927 1.00 91.81 388 ARG A N 1
ATOM 3041 C CA . ARG A 1 388 ? 34.742 9.777 -5.196 1.00 91.81 388 ARG A CA 1
ATOM 3042 C C . ARG A 1 388 ? 34.624 9.988 -3.685 1.00 91.81 388 ARG A C 1
ATOM 3044 O O . ARG A 1 388 ? 34.259 9.059 -2.970 1.00 91.81 388 ARG A O 1
ATOM 3051 N N . SER A 1 389 ? 34.969 11.166 -3.169 1.00 94.19 389 SER A N 1
ATOM 3052 C CA . SER A 1 389 ? 34.914 11.453 -1.734 1.00 94.19 389 SER A CA 1
ATOM 3053 C C . SER A 1 389 ? 33.503 11.863 -1.320 1.00 94.19 389 SER A C 1
ATOM 3055 O O . SER A 1 389 ? 33.017 12.931 -1.696 1.00 94.19 389 SER A O 1
ATOM 3057 N N . SER A 1 390 ? 32.857 11.051 -0.480 1.00 93.56 390 SER A N 1
ATOM 3058 C CA . SER A 1 390 ? 31.560 11.400 0.119 1.00 93.56 390 SER A CA 1
ATOM 3059 C C . SER A 1 390 ? 31.638 12.676 0.968 1.00 93.56 390 SER A C 1
ATOM 3061 O O . SER A 1 390 ? 30.676 13.436 1.047 1.00 93.56 390 SER A O 1
ATOM 3063 N N . CYS A 1 391 ? 32.796 12.966 1.570 1.00 95.25 391 CYS A N 1
ATOM 3064 C CA . CYS A 1 391 ? 33.041 14.213 2.293 1.00 95.25 391 CYS A CA 1
ATOM 3065 C C . CYS A 1 391 ? 33.059 15.427 1.351 1.00 95.25 391 CYS A C 1
ATOM 3067 O O . CYS A 1 391 ? 32.511 16.467 1.702 1.00 95.25 391 CYS A O 1
ATOM 3069 N N . THR A 1 392 ? 33.635 15.299 0.150 1.00 96.25 392 THR A N 1
ATOM 3070 C CA . THR A 1 392 ? 33.621 16.362 -0.870 1.00 96.25 392 THR A CA 1
ATOM 3071 C C . THR A 1 392 ? 32.209 16.617 -1.385 1.00 96.25 392 THR A C 1
ATOM 3073 O O . THR A 1 392 ? 31.793 17.771 -1.454 1.00 96.25 392 THR A O 1
ATOM 3076 N N . TRP A 1 393 ? 31.440 15.561 -1.663 1.00 96.12 393 TRP A N 1
ATOM 3077 C CA . TRP A 1 393 ? 30.052 15.703 -2.110 1.00 96.12 393 TRP A CA 1
ATOM 3078 C C . TRP A 1 393 ? 29.143 16.351 -1.066 1.00 96.12 393 TRP A C 1
ATOM 3080 O O . TRP A 1 393 ? 28.289 17.147 -1.437 1.00 96.12 393 TRP A O 1
ATOM 3090 N N . ARG A 1 394 ? 29.361 16.102 0.233 1.00 97.19 394 ARG A N 1
ATOM 3091 C CA . ARG A 1 394 ? 28.637 16.806 1.307 1.00 97.19 394 ARG A CA 1
ATOM 3092 C C . ARG A 1 394 ? 28.792 18.329 1.220 1.00 97.19 394 ARG A C 1
ATOM 3094 O O . ARG A 1 394 ? 27.799 19.043 1.289 1.00 97.19 394 ARG A O 1
ATOM 3101 N N . VAL A 1 395 ? 30.016 18.814 1.008 1.00 97.00 395 VAL A N 1
ATOM 3102 C CA . VAL A 1 395 ? 30.288 20.254 0.839 1.00 97.00 395 VAL A CA 1
ATOM 3103 C C . VAL A 1 395 ? 29.715 20.771 -0.479 1.00 97.00 395 VAL A C 1
ATOM 3105 O O . VAL A 1 395 ? 29.138 21.852 -0.519 1.00 97.00 395 VAL A O 1
ATOM 3108 N N . HIS A 1 396 ? 29.825 19.981 -1.548 1.00 95.25 396 HIS A N 1
ATOM 3109 C CA . HIS A 1 396 ? 29.263 20.321 -2.851 1.00 95.25 396 HIS A CA 1
ATOM 3110 C C . HIS A 1 396 ? 27.745 20.531 -2.771 1.00 95.25 396 HIS A C 1
ATOM 3112 O O . HIS A 1 396 ? 27.236 21.506 -3.315 1.00 95.25 396 HIS A O 1
ATOM 3118 N N . VAL A 1 397 ? 27.025 19.656 -2.062 1.00 95.62 397 VAL A N 1
ATOM 3119 C CA . VAL A 1 397 ? 25.584 19.802 -1.816 1.00 95.62 397 VAL A CA 1
ATOM 3120 C C . VAL A 1 397 ? 25.300 21.068 -1.011 1.00 95.62 397 VAL A C 1
ATOM 3122 O O . VAL A 1 397 ? 24.478 21.862 -1.446 1.00 95.62 397 VAL A O 1
ATOM 3125 N N . ALA A 1 398 ? 26.013 21.310 0.094 1.00 94.88 398 ALA A N 1
ATOM 3126 C CA . ALA A 1 398 ? 25.783 22.488 0.936 1.00 94.88 398 ALA A CA 1
ATOM 3127 C C . ALA A 1 398 ? 25.978 23.819 0.187 1.00 94.88 398 ALA A C 1
ATOM 3129 O O . ALA A 1 398 ? 25.120 24.694 0.265 1.00 94.88 398 ALA A O 1
ATOM 3130 N N . LEU A 1 399 ? 27.049 23.945 -0.606 1.00 93.69 399 LEU A N 1
ATOM 3131 C CA . LEU A 1 399 ? 27.291 25.130 -1.439 1.00 93.69 399 LEU A CA 1
ATOM 3132 C C . LEU A 1 399 ? 26.169 25.348 -2.465 1.00 93.69 399 LEU A C 1
ATOM 3134 O O . LEU A 1 399 ? 25.733 26.477 -2.663 1.00 93.69 399 LEU A O 1
ATOM 3138 N N . ASN A 1 400 ? 25.672 24.274 -3.091 1.00 91.62 400 ASN A N 1
ATOM 3139 C CA . ASN A 1 400 ? 24.584 24.372 -4.068 1.00 91.62 400 ASN A CA 1
ATOM 3140 C C . ASN A 1 400 ? 23.231 24.676 -3.408 1.00 91.62 400 ASN A C 1
ATOM 3142 O O . ASN A 1 400 ? 22.463 25.453 -3.964 1.00 91.62 400 ASN A O 1
ATOM 3146 N N . CYS A 1 401 ? 22.949 24.126 -2.222 1.00 89.75 401 CYS A N 1
ATOM 3147 C CA . CYS A 1 401 ? 21.736 24.450 -1.465 1.00 89.75 401 CYS A CA 1
ATOM 3148 C C . CYS A 1 401 ? 21.656 25.943 -1.117 1.00 89.75 401 CYS A C 1
ATOM 3150 O O . CYS A 1 401 ? 20.569 26.505 -1.141 1.00 89.75 401 CYS A O 1
ATOM 3152 N N . LYS A 1 402 ? 22.802 26.582 -0.846 1.00 87.94 402 LYS A N 1
ATOM 3153 C CA . LYS A 1 402 ? 22.908 28.023 -0.563 1.00 87.94 402 LYS A CA 1
ATOM 3154 C C . LYS A 1 402 ? 23.190 28.877 -1.808 1.00 87.94 402 LYS A C 1
ATOM 3156 O O . LYS A 1 402 ? 23.515 30.050 -1.690 1.00 87.94 402 LYS A O 1
ATOM 3161 N N . SER A 1 403 ? 23.103 28.303 -3.013 1.00 89.56 403 SER A N 1
ATOM 3162 C CA . SER A 1 403 ? 23.379 28.996 -4.286 1.00 89.56 403 SER A CA 1
ATOM 3163 C C . SER A 1 403 ? 24.754 29.692 -4.361 1.00 89.56 403 SER A C 1
ATOM 3165 O O . SER A 1 403 ? 24.932 30.673 -5.085 1.00 89.56 403 SER A O 1
ATOM 3167 N N . ILE A 1 404 ? 25.759 29.176 -3.648 1.00 90.31 404 ILE A N 1
ATOM 3168 C CA . ILE A 1 404 ? 27.115 29.734 -3.620 1.00 90.31 404 ILE A CA 1
ATOM 3169 C C . ILE A 1 404 ? 27.886 29.233 -4.843 1.00 90.31 404 ILE A C 1
ATOM 3171 O O . ILE A 1 404 ? 28.105 28.033 -5.014 1.00 90.31 404 ILE A O 1
ATOM 3175 N N . SER A 1 405 ? 28.345 30.157 -5.688 1.00 91.75 405 SER A N 1
ATOM 3176 C CA . SER A 1 405 ? 29.212 29.834 -6.829 1.00 91.75 405 SER A CA 1
ATOM 3177 C C . SER A 1 405 ? 30.638 29.530 -6.369 1.00 91.75 405 SER A C 1
ATOM 3179 O O . SER A 1 405 ? 31.214 30.292 -5.598 1.00 91.75 405 SER A O 1
ATOM 3181 N N . PHE A 1 406 ? 31.240 28.450 -6.874 1.00 94.44 406 PHE A N 1
ATOM 3182 C CA . PHE A 1 406 ? 32.609 28.059 -6.526 1.00 94.44 406 PHE A CA 1
ATOM 3183 C C . PHE A 1 406 ? 33.349 27.398 -7.692 1.00 94.44 406 PHE A C 1
ATOM 3185 O O . PHE A 1 406 ? 32.754 26.825 -8.602 1.00 94.44 406 PHE A O 1
ATOM 3192 N N . THR A 1 407 ? 34.680 27.433 -7.638 1.00 96.69 407 THR A N 1
ATOM 3193 C CA . THR A 1 407 ? 35.549 26.694 -8.564 1.00 96.69 407 THR A CA 1
ATOM 3194 C C . THR A 1 407 ? 35.972 25.365 -7.947 1.00 96.69 407 THR A C 1
ATOM 3196 O O . THR A 1 407 ? 36.598 25.343 -6.887 1.00 96.69 407 THR A O 1
ATOM 3199 N N . HIS A 1 408 ? 35.702 24.248 -8.620 1.00 94.56 408 HIS A N 1
ATOM 3200 C CA . HIS A 1 408 ? 36.228 22.952 -8.194 1.00 94.56 408 HIS A CA 1
ATOM 3201 C C . HIS A 1 408 ? 37.713 22.808 -8.571 1.00 94.56 408 HIS A C 1
ATOM 3203 O O . HIS A 1 408 ? 38.113 23.074 -9.706 1.00 94.56 408 HIS A O 1
ATOM 3209 N N . LYS A 1 409 ? 38.535 22.373 -7.615 1.00 96.44 409 LYS A N 1
ATOM 3210 C CA . LYS A 1 409 ? 39.946 22.023 -7.796 1.00 96.44 409 LYS A CA 1
ATOM 3211 C C . LYS A 1 409 ? 40.112 20.534 -7.524 1.00 96.44 409 LYS A C 1
ATOM 3213 O O . LYS A 1 409 ? 39.956 20.080 -6.394 1.00 96.44 409 LYS A O 1
ATOM 3218 N N . GLU A 1 410 ? 40.389 19.778 -8.576 1.00 95.44 410 GLU A N 1
ATOM 3219 C CA . GLU A 1 410 ? 40.557 18.332 -8.474 1.00 95.44 410 GLU A CA 1
ATOM 3220 C C . GLU A 1 410 ? 41.845 17.973 -7.725 1.00 95.44 410 GLU A C 1
ATOM 3222 O O . GLU A 1 410 ? 42.898 18.568 -7.955 1.00 95.44 410 GLU A O 1
ATOM 3227 N N . VAL A 1 411 ? 41.734 17.010 -6.810 1.00 95.44 411 VAL A N 1
ATOM 3228 C CA . VAL A 1 411 ? 42.850 16.405 -6.077 1.00 95.44 411 VAL A CA 1
ATOM 3229 C C . VAL A 1 411 ? 42.699 14.892 -6.206 1.00 95.44 411 VAL A C 1
ATOM 3231 O O . VAL A 1 411 ? 41.860 14.300 -5.519 1.00 95.44 411 VAL A O 1
ATOM 3234 N N . ASP A 1 412 ? 43.456 14.254 -7.102 1.00 93.81 412 ASP A N 1
ATOM 3235 C CA . ASP A 1 412 ? 43.332 12.814 -7.330 1.00 93.81 412 ASP A CA 1
ATOM 3236 C C . ASP A 1 412 ? 44.025 12.025 -6.212 1.00 93.81 412 ASP A C 1
ATOM 3238 O O . ASP A 1 412 ? 45.254 11.932 -6.128 1.00 93.81 412 ASP A O 1
ATOM 3242 N N . LEU A 1 413 ? 43.213 11.415 -5.343 1.00 93.12 413 LEU A N 1
ATOM 3243 C CA . LEU A 1 413 ? 43.715 10.618 -4.226 1.00 93.12 413 LEU A CA 1
ATOM 3244 C C . LEU A 1 413 ? 44.402 9.322 -4.671 1.00 93.12 413 LEU A C 1
ATOM 3246 O O . LEU A 1 413 ? 45.217 8.798 -3.912 1.00 93.12 413 LEU A O 1
ATOM 3250 N N . LEU A 1 414 ? 44.097 8.808 -5.870 1.00 93.38 414 LEU A N 1
ATOM 3251 C CA . LEU A 1 414 ? 44.759 7.624 -6.429 1.00 93.38 414 LEU A CA 1
ATOM 3252 C C . LEU A 1 414 ? 46.165 7.949 -6.929 1.00 93.38 414 LEU A C 1
ATOM 3254 O O . LEU A 1 414 ? 47.040 7.091 -6.869 1.00 93.38 414 LEU A O 1
ATOM 3258 N N . GLN A 1 415 ? 46.385 9.184 -7.384 1.00 94.62 415 GLN A N 1
ATOM 3259 C CA . GLN A 1 415 ? 47.704 9.695 -7.777 1.00 94.62 415 GLN A CA 1
ATOM 3260 C C . GLN A 1 415 ? 48.465 10.331 -6.608 1.00 94.62 415 GLN A C 1
ATOM 3262 O O . GLN A 1 415 ? 49.546 10.894 -6.788 1.00 94.62 415 GLN A O 1
ATOM 3267 N N . GLU A 1 416 ? 47.904 10.230 -5.402 1.00 94.00 416 GLU A N 1
ATOM 3268 C CA . GLU A 1 416 ? 48.434 10.813 -4.175 1.00 94.00 416 GLU A CA 1
ATOM 3269 C C . GLU A 1 416 ? 48.687 12.331 -4.269 1.00 94.00 416 GLU A C 1
ATOM 3271 O O . GLU A 1 416 ? 49.590 12.857 -3.612 1.00 94.00 416 GLU A O 1
ATOM 3276 N N . ASP A 1 417 ? 47.880 13.058 -5.051 1.00 94.94 417 ASP A N 1
ATOM 3277 C CA . ASP A 1 417 ? 48.016 14.508 -5.249 1.00 94.94 417 ASP A CA 1
ATOM 3278 C C . ASP A 1 417 ? 47.989 15.284 -3.929 1.00 94.94 417 ASP A C 1
ATOM 3280 O O . ASP A 1 417 ? 48.740 16.239 -3.738 1.00 94.94 417 ASP A O 1
ATOM 3284 N N . GLN A 1 418 ? 47.202 14.809 -2.964 1.00 94.81 418 GLN A N 1
ATOM 3285 C CA . GLN A 1 418 ? 47.103 15.367 -1.620 1.00 94.81 418 GLN A CA 1
ATOM 3286 C C . GLN A 1 418 ? 48.415 15.300 -0.824 1.00 94.81 418 GLN A C 1
ATOM 3288 O O . GLN A 1 418 ? 48.557 15.986 0.186 1.00 94.81 418 GLN A O 1
ATOM 3293 N N . LYS A 1 419 ? 49.372 14.460 -1.238 1.00 93.25 419 LYS A N 1
ATOM 3294 C CA . LYS A 1 419 ? 50.697 14.355 -0.614 1.00 93.25 419 LYS A CA 1
ATOM 3295 C C . LYS A 1 419 ? 51.750 15.221 -1.301 1.00 93.25 419 LYS A C 1
ATOM 3297 O O . LYS A 1 419 ? 52.822 15.402 -0.720 1.00 93.25 419 LYS A O 1
ATOM 3302 N N . LYS A 1 420 ? 51.478 15.732 -2.507 1.00 94.00 420 LYS A N 1
ATOM 3303 C CA . LYS A 1 420 ? 52.402 16.602 -3.244 1.00 94.00 420 LYS A CA 1
ATOM 3304 C C . LYS A 1 420 ? 52.554 17.932 -2.509 1.00 94.00 420 LYS A C 1
ATOM 3306 O O . LYS A 1 420 ? 51.598 18.432 -1.924 1.00 94.00 420 LYS A O 1
ATOM 3311 N N . MET A 1 421 ? 53.754 18.508 -2.566 1.00 90.44 421 MET A N 1
ATOM 3312 C CA . MET A 1 421 ? 54.122 19.730 -1.835 1.00 90.44 421 MET A CA 1
ATOM 3313 C C . MET A 1 421 ? 53.169 20.904 -2.120 1.00 90.44 421 MET A C 1
ATOM 3315 O O . MET A 1 421 ? 52.777 21.615 -1.202 1.00 90.44 421 MET A O 1
ATOM 3319 N N . GLU A 1 422 ? 52.718 21.045 -3.371 1.00 88.88 422 GLU A N 1
ATOM 3320 C CA . GLU A 1 422 ? 51.763 22.079 -3.797 1.00 88.88 422 GLU A CA 1
ATOM 3321 C C . GLU A 1 422 ? 50.440 22.031 -3.016 1.00 88.88 422 GLU A C 1
ATOM 3323 O O . GLU A 1 422 ? 49.896 23.073 -2.655 1.00 88.88 422 GLU A O 1
ATOM 3328 N N . TYR A 1 423 ? 49.945 20.832 -2.700 1.00 93.00 423 TYR A N 1
ATOM 3329 C CA . TYR A 1 423 ? 48.726 20.662 -1.917 1.00 93.00 423 TYR A CA 1
ATOM 3330 C C . TYR A 1 423 ? 49.005 20.582 -0.415 1.00 93.00 423 TYR A C 1
ATOM 3332 O O . TYR A 1 423 ? 48.348 21.258 0.375 1.00 93.00 423 TYR A O 1
ATOM 3340 N N . ALA A 1 424 ? 49.975 19.762 -0.010 1.00 88.81 424 ALA A N 1
ATOM 3341 C CA . ALA A 1 424 ? 50.283 19.511 1.393 1.00 88.81 424 ALA A CA 1
ATOM 3342 C C . ALA A 1 424 ? 50.722 20.791 2.113 1.00 88.81 424 ALA A C 1
ATOM 3344 O O . ALA A 1 424 ? 50.163 21.133 3.147 1.00 88.81 424 ALA A O 1
ATOM 3345 N N . ASP A 1 425 ? 51.654 21.543 1.537 1.00 85.81 425 ASP A N 1
ATOM 3346 C CA . ASP A 1 425 ? 52.177 22.748 2.183 1.00 85.81 425 ASP A CA 1
ATOM 3347 C C . ASP A 1 425 ? 51.407 23.994 1.723 1.00 85.81 425 ASP A C 1
ATOM 3349 O O . ASP A 1 425 ? 51.276 24.970 2.460 1.00 85.81 425 ASP A O 1
ATOM 3353 N N . GLY A 1 426 ? 50.859 23.948 0.503 1.00 83.88 426 GLY A N 1
ATOM 3354 C CA . GLY A 1 426 ? 50.191 25.077 -0.135 1.00 83.88 426 GLY A CA 1
ATOM 3355 C C . GLY A 1 426 ? 48.681 25.162 0.074 1.00 83.88 426 GLY A C 1
ATOM 3356 O O . GLY A 1 426 ? 48.137 26.242 -0.159 1.00 83.88 426 GLY A O 1
ATOM 3357 N N . VAL A 1 427 ? 47.995 24.095 0.514 1.00 91.25 427 VAL A N 1
ATOM 3358 C CA . VAL A 1 427 ? 46.523 24.041 0.666 1.00 91.25 427 VAL A CA 1
ATOM 3359 C C . VAL A 1 427 ? 46.085 23.454 2.010 1.00 91.25 427 VAL A C 1
ATOM 3361 O O . VAL A 1 427 ? 45.386 24.140 2.757 1.00 91.25 427 VAL A O 1
ATOM 3364 N N . ASN A 1 428 ? 46.482 22.220 2.336 1.00 94.75 428 ASN A N 1
ATOM 3365 C CA . ASN A 1 428 ? 46.103 21.554 3.583 1.00 94.75 428 ASN A CA 1
ATOM 3366 C C . ASN A 1 428 ? 47.210 20.612 4.108 1.00 94.75 428 ASN A C 1
ATOM 3368 O O . ASN A 1 428 ? 47.363 19.506 3.572 1.00 94.75 428 ASN A O 1
ATOM 3372 N N . PRO A 1 429 ? 47.895 20.964 5.218 1.00 91.19 429 PRO A N 1
ATOM 3373 C CA . PRO A 1 429 ? 48.985 20.166 5.794 1.00 91.19 429 PRO A CA 1
ATOM 3374 C C . PRO A 1 429 ? 48.541 18.803 6.323 1.00 91.19 429 PRO A C 1
ATOM 3376 O O . PRO A 1 429 ? 49.366 17.902 6.474 1.00 91.19 429 PRO A O 1
ATOM 3379 N N . MET A 1 430 ? 47.237 18.601 6.539 1.00 92.75 430 MET A N 1
ATOM 3380 C CA . MET A 1 430 ? 46.692 17.290 6.888 1.00 92.75 430 MET A CA 1
ATOM 3381 C C . MET A 1 430 ? 46.641 16.324 5.697 1.00 92.75 430 MET A C 1
ATOM 3383 O O . MET A 1 430 ? 46.361 15.145 5.905 1.00 92.75 430 MET A O 1
ATOM 3387 N N . LYS A 1 431 ? 46.913 16.785 4.464 1.00 95.31 431 LYS A N 1
ATOM 3388 C CA . LYS A 1 431 ? 46.915 15.965 3.237 1.00 95.31 431 LYS A CA 1
ATOM 3389 C C . LYS A 1 431 ? 45.569 15.269 3.006 1.00 95.31 431 LYS A C 1
ATOM 3391 O O . LYS A 1 431 ? 45.507 14.096 2.644 1.00 95.31 431 LYS A O 1
ATOM 3396 N N . GLN A 1 432 ? 44.480 15.991 3.269 1.00 94.50 432 GLN A N 1
ATOM 3397 C CA . GLN A 1 432 ? 43.104 15.493 3.218 1.00 94.50 432 GLN A CA 1
ATOM 3398 C C . GLN A 1 432 ? 42.206 16.401 2.369 1.00 94.50 432 GLN A C 1
ATOM 3400 O O . GLN A 1 432 ? 42.492 17.587 2.189 1.00 94.50 432 GLN A O 1
ATOM 3405 N N . VAL A 1 433 ? 41.102 15.834 1.882 1.00 95.19 433 VAL A N 1
ATOM 3406 C CA . VAL A 1 433 ? 39.999 16.521 1.187 1.00 95.19 433 VAL A CA 1
ATOM 3407 C C . VAL A 1 433 ? 38.682 16.267 1.943 1.00 95.19 433 VAL A C 1
ATOM 3409 O O . VAL A 1 433 ? 38.547 15.204 2.557 1.00 95.19 433 VAL A O 1
ATOM 3412 N N . PRO A 1 434 ? 37.680 17.165 1.882 1.00 97.56 434 PRO A N 1
ATOM 3413 C CA . PRO A 1 434 ? 37.666 18.439 1.160 1.00 97.56 434 PRO A CA 1
ATOM 3414 C C . PRO A 1 434 ? 38.355 19.590 1.904 1.00 97.56 434 PRO A C 1
ATOM 3416 O O . PRO A 1 434 ? 38.529 19.544 3.124 1.00 97.56 434 PRO A O 1
ATOM 3419 N N . VAL A 1 435 ? 38.678 20.639 1.145 1.00 97.81 435 VAL A N 1
ATOM 3420 C CA . VAL A 1 435 ? 39.057 21.963 1.658 1.00 97.81 435 VAL A CA 1
ATOM 3421 C C . VAL A 1 435 ? 38.236 23.012 0.921 1.00 97.81 435 VAL A C 1
ATOM 3423 O O . VAL A 1 435 ? 38.248 23.034 -0.310 1.00 97.81 435 VAL A O 1
ATOM 3426 N N . LEU A 1 436 ? 37.542 23.875 1.658 1.00 97.75 436 LEU A N 1
ATOM 3427 C CA . LEU A 1 436 ? 36.885 25.053 1.100 1.00 97.75 436 LEU A CA 1
ATOM 3428 C C . LEU A 1 436 ? 37.759 26.277 1.363 1.00 97.75 436 LEU A C 1
ATOM 3430 O O . LEU A 1 436 ? 38.100 26.557 2.508 1.00 97.75 436 LEU A O 1
ATOM 3434 N N . GLU A 1 437 ? 38.132 26.988 0.308 1.00 97.19 437 GLU A N 1
ATOM 3435 C CA . GLU A 1 437 ? 38.854 28.257 0.375 1.00 97.19 437 GLU A CA 1
ATOM 3436 C C . GLU A 1 437 ? 37.928 29.396 -0.056 1.00 97.19 437 GLU A C 1
ATOM 3438 O O . GLU A 1 437 ? 37.202 29.233 -1.034 1.00 97.19 437 GLU A O 1
ATOM 3443 N N . CYS A 1 438 ? 37.973 30.534 0.632 1.00 94.88 438 CYS A N 1
ATOM 3444 C CA . CYS A 1 438 ? 37.303 31.775 0.232 1.00 94.88 438 CYS A CA 1
ATOM 3445 C C . CYS A 1 438 ? 38.122 33.000 0.666 1.00 94.88 438 CYS A C 1
ATOM 3447 O O . CYS A 1 438 ? 39.072 32.880 1.443 1.00 94.88 438 CYS A O 1
ATOM 3449 N N . THR A 1 439 ? 37.766 34.173 0.156 1.00 93.75 439 THR A N 1
ATOM 3450 C CA . THR A 1 439 ? 38.351 35.463 0.536 1.00 93.75 439 THR A CA 1
ATOM 3451 C C . THR A 1 439 ? 37.367 36.215 1.428 1.00 93.75 439 THR A C 1
ATOM 3453 O O . THR A 1 439 ? 36.223 36.407 1.026 1.00 93.75 439 THR A O 1
ATOM 3456 N N . ASP A 1 440 ? 37.793 36.650 2.617 1.00 90.25 440 ASP A N 1
ATOM 3457 C CA . ASP A 1 440 ? 37.022 37.592 3.440 1.00 90.25 440 ASP A CA 1
ATOM 3458 C C . ASP A 1 440 ? 37.250 39.011 2.901 1.00 90.25 440 ASP A C 1
ATOM 3460 O O . ASP A 1 440 ? 38.359 39.541 2.960 1.00 90.25 440 ASP A O 1
ATOM 3464 N N . THR A 1 441 ? 36.213 39.637 2.351 1.00 86.94 441 THR A N 1
ATOM 3465 C CA . THR A 1 441 ? 36.284 40.973 1.747 1.00 86.94 441 THR A CA 1
ATOM 3466 C C . THR A 1 441 ? 36.519 42.078 2.776 1.00 86.94 441 THR A C 1
ATOM 3468 O O . THR A 1 441 ? 36.944 43.171 2.402 1.00 86.94 441 THR A O 1
ATOM 3471 N N . VAL A 1 442 ? 36.303 41.806 4.069 1.00 81.44 442 VAL A N 1
ATOM 3472 C CA . VAL A 1 442 ? 36.517 42.771 5.156 1.00 81.44 442 VAL A CA 1
ATOM 3473 C C . VAL A 1 442 ? 37.979 42.808 5.589 1.00 81.44 442 VAL A C 1
ATOM 3475 O O . VAL A 1 442 ? 38.525 43.891 5.799 1.00 81.44 442 VAL A O 1
ATOM 3478 N N . THR A 1 443 ? 38.623 41.649 5.739 1.00 85.31 443 THR A N 1
ATOM 3479 C CA . THR A 1 443 ? 40.028 41.580 6.185 1.00 85.31 443 THR A CA 1
ATOM 3480 C C . THR A 1 443 ? 41.017 41.467 5.027 1.00 85.31 443 THR A C 1
ATOM 3482 O O . THR A 1 443 ? 42.189 41.800 5.185 1.00 85.31 443 THR A O 1
ATOM 3485 N N . GLY A 1 444 ? 40.550 41.033 3.853 1.00 85.62 444 GLY A N 1
ATOM 3486 C CA . GLY A 1 444 ? 41.381 40.680 2.704 1.00 85.62 444 GLY A CA 1
ATOM 3487 C C . GLY A 1 444 ? 42.055 39.310 2.835 1.00 85.62 444 GLY A C 1
ATOM 3488 O O . GLY A 1 444 ? 42.852 38.940 1.970 1.00 85.62 444 GLY A O 1
ATOM 3489 N N . ASP A 1 445 ? 41.760 38.554 3.896 1.00 88.25 445 ASP A N 1
ATOM 3490 C CA . ASP A 1 445 ? 42.408 37.273 4.160 1.00 88.25 445 ASP A CA 1
ATOM 3491 C C . ASP A 1 445 ? 41.813 36.146 3.315 1.00 88.25 445 ASP A C 1
ATOM 3493 O O . ASP A 1 445 ? 40.603 36.055 3.096 1.00 88.25 445 ASP A O 1
ATOM 3497 N N . ARG A 1 446 ? 42.678 35.214 2.904 1.00 91.75 446 ARG A N 1
ATOM 3498 C CA . ARG A 1 446 ? 42.252 33.927 2.343 1.00 91.75 446 ARG A CA 1
ATOM 3499 C C . ARG A 1 446 ? 42.023 32.938 3.474 1.00 91.75 446 ARG A C 1
ATOM 3501 O O . ARG A 1 446 ? 42.970 32.512 4.137 1.00 91.75 446 ARG A O 1
ATOM 3508 N N . LEU A 1 447 ? 40.772 32.544 3.656 1.00 93.88 447 LEU A N 1
ATOM 3509 C CA . LEU A 1 447 ? 40.349 31.570 4.650 1.00 93.88 447 LEU A CA 1
ATOM 3510 C C . LEU A 1 447 ? 40.311 30.173 4.037 1.00 93.88 447 LEU A C 1
ATOM 3512 O O . LEU A 1 447 ? 39.975 30.003 2.865 1.00 93.88 447 LEU A O 1
ATOM 3516 N N . ARG A 1 448 ? 40.654 29.163 4.840 1.00 95.44 448 ARG A N 1
ATOM 3517 C CA . ARG A 1 448 ? 40.575 27.752 4.454 1.00 95.44 448 ARG A CA 1
ATOM 3518 C C . ARG A 1 448 ? 39.954 26.927 5.558 1.00 95.44 448 ARG A C 1
ATOM 3520 O O . ARG A 1 448 ? 40.473 26.864 6.668 1.00 95.44 448 ARG A O 1
ATOM 3527 N N . PHE A 1 449 ? 38.890 26.233 5.201 1.00 96.06 449 PHE A N 1
ATOM 3528 C CA . PHE A 1 449 ? 38.151 25.342 6.072 1.00 96.06 449 PHE A CA 1
ATOM 3529 C C . PHE A 1 449 ? 38.407 23.906 5.631 1.00 96.06 449 PHE A C 1
ATOM 3531 O O . PHE A 1 449 ? 38.360 23.588 4.442 1.00 96.06 449 PHE A O 1
ATOM 3538 N N . THR A 1 450 ? 38.709 23.036 6.589 1.00 94.75 450 THR A N 1
ATOM 3539 C CA . THR A 1 450 ? 38.986 21.615 6.347 1.00 94.75 450 THR A CA 1
ATOM 3540 C C . THR A 1 450 ? 37.964 20.766 7.094 1.00 94.75 450 THR A C 1
ATOM 3542 O O . THR A 1 450 ? 37.385 21.233 8.073 1.00 94.75 450 THR A O 1
ATOM 3545 N N . GLN A 1 451 ? 37.774 19.516 6.652 1.00 94.31 451 GLN A N 1
ATOM 3546 C CA . GLN A 1 451 ? 36.717 18.601 7.112 1.00 94.31 451 GLN A CA 1
ATOM 3547 C C . GLN A 1 451 ? 35.312 19.039 6.677 1.00 94.31 451 GLN A C 1
ATOM 3549 O O . GLN A 1 451 ? 34.938 20.201 6.753 1.00 94.31 451 GLN A O 1
ATOM 3554 N N . SER A 1 452 ? 34.491 18.088 6.231 1.00 96.31 452 SER A N 1
ATOM 3555 C CA . SER A 1 452 ? 33.208 18.428 5.606 1.00 96.31 452 SER A CA 1
ATOM 3556 C C . SER A 1 452 ? 32.169 19.013 6.567 1.00 96.31 452 SER A C 1
ATOM 3558 O O . SER A 1 452 ? 31.360 19.805 6.115 1.00 96.31 452 SER A O 1
ATOM 3560 N N . LEU A 1 453 ? 32.152 18.627 7.851 1.00 96.88 453 LEU A N 1
ATOM 3561 C CA . LEU A 1 453 ? 31.161 19.151 8.809 1.00 96.88 453 LEU A CA 1
ATOM 3562 C C . LEU A 1 453 ? 31.459 20.606 9.222 1.00 96.88 453 LEU A C 1
ATOM 3564 O O . LEU A 1 453 ? 30.579 21.428 9.014 1.00 96.88 453 LEU A O 1
ATOM 3568 N N . PRO A 1 454 ? 32.689 20.976 9.642 1.00 96.25 454 PRO A N 1
ATOM 3569 C CA . PRO A 1 454 ? 33.025 22.378 9.913 1.00 96.25 454 PRO A CA 1
ATOM 3570 C C . PRO A 1 454 ? 32.821 23.309 8.714 1.00 96.25 454 PRO A C 1
ATOM 3572 O O . PRO A 1 454 ? 32.457 24.466 8.883 1.00 96.25 454 PRO A O 1
ATOM 3575 N N . ILE A 1 455 ? 33.054 22.811 7.493 1.00 97.44 455 ILE A N 1
ATOM 3576 C CA . ILE A 1 455 ? 32.767 23.572 6.272 1.00 97.44 455 ILE A CA 1
ATOM 3577 C C . ILE A 1 455 ? 31.262 23.847 6.137 1.00 97.44 455 ILE A C 1
ATOM 3579 O O . ILE A 1 455 ? 30.885 24.947 5.748 1.00 97.44 455 ILE A O 1
ATOM 3583 N N . ILE A 1 456 ? 30.409 22.864 6.434 1.00 96.69 456 ILE A N 1
ATOM 3584 C CA . ILE A 1 456 ? 28.949 23.022 6.371 1.00 96.69 456 ILE A CA 1
ATOM 3585 C C . ILE A 1 456 ? 28.465 23.971 7.465 1.00 96.69 456 ILE A C 1
ATOM 3587 O O . ILE A 1 456 ? 27.673 24.854 7.159 1.00 96.69 456 ILE A O 1
ATOM 3591 N N . ASP A 1 457 ? 28.980 23.839 8.688 1.00 94.50 457 ASP A N 1
ATOM 3592 C CA . ASP A 1 457 ? 28.642 24.739 9.795 1.00 94.50 457 ASP A CA 1
ATOM 3593 C C . ASP A 1 457 ? 28.997 26.192 9.438 1.00 94.50 457 ASP A C 1
ATOM 3595 O O . ASP A 1 457 ? 28.171 27.087 9.588 1.00 94.50 457 ASP A O 1
ATOM 3599 N N . PHE A 1 458 ? 30.181 26.420 8.854 1.00 94.25 458 PHE A N 1
ATOM 3600 C CA . PHE A 1 458 ? 30.565 27.736 8.338 1.00 94.25 458 PHE A CA 1
ATOM 3601 C C . PHE A 1 458 ? 29.611 28.245 7.250 1.00 94.25 458 PHE A C 1
ATOM 3603 O O . PHE A 1 458 ? 29.226 29.410 7.287 1.00 94.25 458 PHE A O 1
ATOM 3610 N N . ILE A 1 459 ? 29.241 27.405 6.277 1.00 92.94 459 ILE A N 1
ATOM 3611 C CA . ILE A 1 459 ? 28.313 27.798 5.208 1.00 92.94 459 ILE A CA 1
ATOM 3612 C C . ILE A 1 459 ? 26.956 28.197 5.802 1.00 92.94 459 ILE A C 1
ATOM 3614 O O . ILE A 1 459 ? 26.399 29.208 5.391 1.00 92.94 459 ILE A O 1
ATOM 3618 N N . GLU A 1 460 ? 26.444 27.444 6.774 1.00 90.56 460 GLU A N 1
ATOM 3619 C CA . GLU A 1 460 ? 25.154 27.728 7.406 1.00 90.56 460 GLU A CA 1
ATOM 3620 C C . GLU A 1 460 ? 25.188 29.022 8.233 1.00 90.56 460 GLU A C 1
ATOM 3622 O O . GLU A 1 460 ? 24.278 29.843 8.139 1.00 90.56 460 GLU A O 1
ATOM 3627 N N . GLU A 1 461 ? 26.257 29.243 9.003 1.00 86.94 461 GLU A N 1
ATOM 3628 C CA . GLU A 1 461 ? 26.427 30.461 9.801 1.00 86.94 461 GLU A CA 1
ATOM 3629 C C . GLU A 1 461 ? 26.652 31.706 8.931 1.00 86.94 461 GLU A C 1
ATOM 3631 O O . GLU A 1 461 ? 26.128 32.782 9.228 1.00 86.94 461 GLU A O 1
ATOM 3636 N N . ALA A 1 462 ? 27.442 31.580 7.861 1.00 84.56 462 ALA A N 1
ATOM 3637 C CA . ALA A 1 462 ? 27.806 32.702 7.000 1.00 84.56 462 ALA A CA 1
ATOM 3638 C C . ALA A 1 462 ? 26.721 33.060 5.968 1.00 84.56 462 ALA A C 1
ATOM 3640 O O . ALA A 1 462 ? 26.708 34.198 5.488 1.00 84.56 462 ALA A O 1
ATOM 3641 N N . PHE A 1 463 ? 25.830 32.118 5.640 1.00 83.69 463 PHE A N 1
ATOM 3642 C CA . PHE A 1 463 ? 24.771 32.246 4.635 1.00 83.69 463 PHE A CA 1
ATOM 3643 C C . PHE A 1 463 ? 23.471 31.642 5.190 1.00 83.69 463 PHE A C 1
ATOM 3645 O O . PHE A 1 463 ? 23.124 30.494 4.916 1.00 83.69 463 PHE A O 1
ATOM 3652 N N . SER A 1 464 ? 22.772 32.405 6.033 1.00 65.25 464 SER A N 1
ATOM 3653 C CA . SER A 1 464 ? 21.616 31.929 6.813 1.00 65.25 464 SER A CA 1
ATOM 3654 C C . SER A 1 464 ? 20.281 31.903 6.055 1.00 65.25 464 SER A C 1
ATOM 3656 O O . SER A 1 464 ? 19.321 31.341 6.579 1.00 65.25 464 SER A O 1
ATOM 3658 N N . GLU A 1 465 ? 20.221 32.427 4.827 1.00 53.84 465 GLU A N 1
ATOM 3659 C CA . GLU A 1 465 ? 19.035 32.389 3.950 1.00 53.84 465 GLU A CA 1
ATOM 3660 C C . GLU A 1 465 ? 19.231 31.443 2.761 1.00 53.84 465 GLU A C 1
ATOM 3662 O O . GLU A 1 465 ? 20.297 31.510 2.103 1.00 53.84 465 GLU A O 1
#

Solvent-accessible surface area (backbone atoms only — not comparable to full-atom values): 25251 Å² total; per-residue (Å²): 108,66,67,59,52,53,53,52,47,24,40,70,48,59,84,89,73,56,98,88,62,77,55,36,57,73,52,77,75,28,66,74,56,42,67,75,72,58,76,60,76,83,46,85,54,90,88,62,72,68,80,86,52,68,79,58,72,51,76,50,27,35,37,30,59,18,9,56,46,37,45,35,50,56,18,39,78,78,43,55,66,94,58,18,62,59,86,59,58,63,61,44,73,48,63,49,76,52,51,40,93,28,59,38,36,42,69,43,76,40,65,46,53,66,41,55,29,49,64,40,93,86,41,69,87,76,36,66,43,81,46,67,54,80,38,28,34,54,21,41,31,43,27,32,31,32,33,72,74,58,48,56,80,66,40,53,46,47,50,68,53,23,52,72,26,48,44,22,37,27,40,29,35,52,32,32,25,52,47,32,26,70,60,59,23,76,89,82,42,75,47,84,25,42,51,76,37,28,33,28,17,48,47,72,48,36,46,83,79,42,55,93,36,53,36,64,28,77,52,97,69,67,78,60,75,52,56,74,81,56,59,57,93,74,56,51,34,42,52,28,45,31,36,33,24,43,26,43,87,88,42,96,60,68,33,72,69,23,50,31,44,60,20,39,37,71,50,38,72,36,44,44,48,13,56,63,12,60,87,11,44,63,53,44,52,32,22,37,43,33,39,23,43,41,10,37,95,50,79,53,9,34,25,28,32,55,59,53,5,53,77,58,78,37,75,38,71,51,82,96,44,73,39,39,46,63,53,69,56,30,27,44,39,34,39,38,35,29,72,51,91,100,52,74,75,52,70,40,64,51,25,32,34,37,30,37,66,64,79,70,84,84,53,79,71,74,78,69,75,92,72,86,82,76,58,87,48,61,42,80,34,31,38,36,27,33,98,87,38,68,46,25,50,55,40,54,50,50,36,56,76,59,70,53,73,64,46,81,39,83,37,50,72,90,76,43,41,35,69,36,64,72,34,17,78,65,71,35,78,83,43,66,69,19,32,45,33,30,32,33,68,85,82,69,45,79,46,77,38,59,50,39,63,62,42,42,53,48,48,48,73,64,40,79,111

InterPro domains:
  IPR004045 Glutathione S-transferase, N-terminal [PF13409] (389-461)
  IPR004045 Glutathione S-transferase, N-terminal [PS50404] (379-465)
  IPR005959 Fumarylacetoacetase [PTHR43069] (1-358)
  IPR005959 Fumarylacetoacetase [TIGR01266] (1-357)
  IPR011234 Fumarylacetoacetase-like, C-terminal [PF01557] (62-344)
  IPR036249 Thioredoxin-like superfamily [SSF52833] (379-464)
  IPR036663 Fumarylacetoacetase-like, C-terminal domain superfamily [G3DSA:3.90.850.10] (53-360)
  IPR036663 Fumarylacetoacetase-like, C-terminal domain superfamily [SSF56529] (58-357)

Nearest PDB structures (foldseek):
  1qqj-assembly1_B  TM=9.776E-01  e=1.704E-45  Mus musculus
  4qku-assembly2_D  TM=9.772E-01  e=1.541E-42  Burkholderia cenocepacia J2315
  5ti1-assembly1_A  TM=9.657E-01  e=1.394E-43  Paraburkholderia xenovorans LB400
  5ti1-assembly3_F  TM=9.466E-01  e=2.333E-43  Paraburkholderia xenovorans LB400
  4qku-assembly2_C  TM=9.754E-01  e=8.943E-41  Burkholderia cenocepacia J2315

Secondary structure (DSSP, 8-state):
-HHHHHHHHHHH--TTS-TT----HHHHT-HHHHHHH---TT---TT-------SS--S-EEEE---HHHHHHHHHHHS-GGG-S-TTTTTS--EEE--GGGEEETT-EEEPPEEEEEEETTEEEEEEEEEE-SSEE-BEEEEEEE-SSPPPTTPPPPHHHHHHHEEEEEEEEE-EEHHHHHHH-TTT---TTTTT-EEE-S--EEHHHHGGGEEE-SSSS-SSPPPGGG--TT-EEE-EEEEEEEE-TT-SSPEEEEEEEGGG-SS-HHHHHHHHTTT-----TT-EEE------SSGGG-SBHHHHTTTTTSPEEETTEEESSPPTT-EEEEEEEE--TTS--EEEEEEEEEEE----TTS----------S-TTEEEEEEEE-TT-HHHHHHHHHHHHTT---EEEE--TTTTGGGSHHHHTTT-TT--S-EEEEEETTT--EEEEESHHHHHHHHHHH---

pLDDT: mean 92.04, std 12.41, range [29.73, 98.94]

Radius of gyration: 27.9 Å; Cα contacts (8 Å, |Δi|>4): 954; chains: 1; bounding box: 88×70×55 Å

Organism: NCBI:txid122233

Sequence (465 aa):
WTDVRMRIIELLVSPTSCNDLTPDARLRTNLPLQKTAFHDVSSENENIQVQMNLPASIQDYTDFYSSREHATNVGTMFRDPANALNPNWTRLPVGYHGRSSSIFVSGHEVTRPCGQLQINPTDASEGSNYGPSRLLDFELEVAFFVGGKPNPHGERLTMEQSSERIFGFVLMNDWSARDIQKFEYVPLGPFGSKNFATTISPWIITTMALEKYKCPTSYEAQEPIPLEYLQDKDYSSYDIELGVAIMSENTKEPVKVSKSNLRNLYWNAKQQLTHHSVTGCIMNPGDLLASGTISGSSTESLGSMLELSWKGTREVKLGPEVRKFLKDGDTVIMTGFAQKEGLGRVGFGCCSGKVFPYVSTSGNMPVLDSSNTTSDRYTDFKLYGYWRSSCTWRVHVALNCKSISFTHKEVDLLQEDQKKMEYADGVNPMKQVPVLECTDTVTGDRLRFTQSLPIIDFIEEAFSE

Mean predicted aligned error: 12.33 Å